Protein AF-A0A7S2Y3I1-F1 (afdb_monomer)

Structure (mmCIF, N/CA/C/O backbone):
data_AF-A0A7S2Y3I1-F1
#
_entry.id   AF-A0A7S2Y3I1-F1
#
loop_
_atom_site.group_PDB
_atom_site.id
_atom_site.type_symbol
_atom_site.label_atom_id
_atom_site.label_alt_id
_atom_site.label_comp_id
_atom_site.label_asym_id
_atom_site.label_entity_id
_atom_site.label_seq_id
_atom_site.pdbx_PDB_ins_code
_atom_site.Cartn_x
_atom_site.Cartn_y
_atom_site.Cartn_z
_atom_site.occupancy
_atom_site.B_iso_or_equiv
_atom_site.auth_seq_id
_atom_site.auth_comp_id
_atom_site.auth_asym_id
_atom_site.auth_atom_id
_atom_site.pdbx_PDB_model_num
ATOM 1 N N . PRO A 1 1 ? -18.873 -17.393 19.886 1.00 44.00 1 PRO A N 1
ATOM 2 C CA . P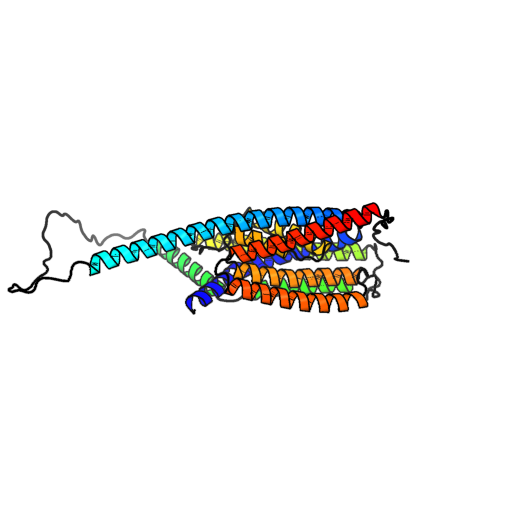RO A 1 1 ? -18.423 -17.508 18.470 1.00 44.00 1 PRO A CA 1
ATOM 3 C C . PRO A 1 1 ? -19.298 -16.733 17.464 1.00 44.00 1 PRO A C 1
ATOM 5 O O . PRO A 1 1 ? -18.758 -16.084 16.577 1.00 44.00 1 PRO A O 1
ATOM 8 N N . SER A 1 2 ? -20.629 -16.765 17.604 1.00 31.05 2 SER A N 1
ATOM 9 C CA . SER A 1 2 ? -21.591 -16.091 16.711 1.00 31.05 2 SER A CA 1
ATOM 10 C C . SER A 1 2 ? -21.610 -14.559 16.849 1.00 31.05 2 SER A C 1
ATOM 12 O O . SER A 1 2 ? -21.580 -13.866 15.838 1.00 31.05 2 SER A O 1
ATOM 14 N N . LEU A 1 3 ? -21.556 -14.024 18.074 1.00 31.70 3 LEU A N 1
ATOM 15 C CA . LEU A 1 3 ? -21.483 -12.573 18.340 1.00 31.70 3 LEU A CA 1
ATOM 16 C C . LEU A 1 3 ? -20.183 -11.920 17.830 1.00 31.70 3 LEU A C 1
ATOM 18 O O . LEU A 1 3 ? -20.207 -10.811 17.305 1.00 31.70 3 LEU A O 1
ATOM 22 N N . VAL A 1 4 ? -19.055 -12.635 17.910 1.00 40.34 4 VAL A N 1
ATOM 23 C CA . VAL A 1 4 ? -17.750 -12.155 17.413 1.00 40.34 4 VAL A CA 1
ATOM 24 C C . VAL A 1 4 ? -17.727 -12.105 15.883 1.00 40.34 4 VAL A C 1
ATOM 26 O O . VAL A 1 4 ? -17.230 -11.141 15.312 1.00 40.34 4 VAL A O 1
ATOM 29 N N . ASN A 1 5 ? -18.322 -13.096 15.210 1.00 36.97 5 ASN A N 1
ATOM 30 C CA . ASN A 1 5 ? -18.434 -13.104 13.748 1.00 36.97 5 ASN A CA 1
ATOM 31 C C . ASN A 1 5 ? -19.408 -12.036 13.224 1.00 36.97 5 ASN A C 1
ATOM 33 O O . ASN A 1 5 ? -19.163 -11.471 12.160 1.00 36.97 5 ASN A O 1
ATOM 37 N N . PHE A 1 6 ? -20.478 -11.729 13.968 1.00 38.25 6 PHE A N 1
ATOM 38 C CA . PHE A 1 6 ? -21.424 -10.671 13.606 1.00 38.25 6 PHE A CA 1
ATOM 39 C C . PHE A 1 6 ? -20.790 -9.275 13.726 1.00 38.25 6 PHE A C 1
ATOM 41 O O . PHE A 1 6 ? -20.856 -8.502 12.774 1.00 38.25 6 PHE A O 1
ATOM 48 N N . ASN A 1 7 ? -20.073 -9.002 14.826 1.00 46.69 7 ASN A N 1
ATOM 49 C CA . ASN A 1 7 ? -19.295 -7.766 14.991 1.00 46.69 7 ASN A CA 1
ATOM 50 C C . ASN A 1 7 ? -18.140 -7.656 13.982 1.00 46.69 7 ASN A C 1
ATOM 52 O O . ASN A 1 7 ? -17.832 -6.580 13.480 1.00 46.69 7 ASN A O 1
ATOM 56 N N . PHE A 1 8 ? -17.501 -8.772 13.627 1.00 47.31 8 PHE A N 1
ATOM 57 C CA . PHE A 1 8 ? -16.446 -8.774 12.615 1.00 47.31 8 PHE A CA 1
ATOM 58 C C . PHE A 1 8 ? -16.982 -8.412 11.224 1.00 47.31 8 PHE A C 1
ATOM 60 O O . PHE A 1 8 ? -16.382 -7.591 10.532 1.00 47.31 8 PHE A O 1
ATOM 67 N N . ALA A 1 9 ? -18.127 -8.979 10.828 1.00 45.41 9 ALA A N 1
ATOM 68 C CA . ALA A 1 9 ? -18.764 -8.683 9.550 1.00 45.41 9 ALA A CA 1
ATOM 69 C C . ALA A 1 9 ? -19.265 -7.232 9.469 1.00 45.41 9 ALA A C 1
ATOM 71 O O . ALA A 1 9 ? -19.090 -6.606 8.423 1.00 45.41 9 ALA A O 1
ATOM 72 N N . SER A 1 10 ? -19.819 -6.679 10.556 1.00 44.47 10 SER A N 1
ATOM 73 C CA . SER A 1 10 ? -20.274 -5.284 10.613 1.00 44.47 10 SER A CA 1
ATOM 74 C C . SER A 1 10 ? -19.110 -4.282 10.569 1.00 44.47 10 SER A C 1
ATOM 76 O O . SER A 1 10 ? -19.148 -3.355 9.761 1.00 44.47 10 SER A O 1
ATOM 78 N N . HIS A 1 11 ? -18.012 -4.510 11.304 1.00 51.38 11 HIS A N 1
ATOM 79 C CA . HIS A 1 11 ? -16.812 -3.653 11.235 1.00 51.38 11 HIS A CA 1
ATOM 80 C C . HIS A 1 11 ? -16.099 -3.713 9.876 1.00 51.38 11 HIS A C 1
ATOM 82 O O . HIS A 1 11 ? -15.576 -2.704 9.390 1.00 51.38 11 HIS A O 1
ATOM 88 N N . LEU A 1 12 ? -16.086 -4.886 9.231 1.00 51.00 12 LEU A N 1
ATOM 89 C CA . LEU A 1 12 ? -15.644 -5.020 7.841 1.00 51.00 12 LEU A CA 1
ATOM 90 C C . LEU A 1 12 ? -16.565 -4.282 6.871 1.00 51.00 12 LEU A C 1
ATOM 92 O O . LEU A 1 12 ? -16.100 -3.913 5.797 1.00 51.00 12 LEU A O 1
ATOM 96 N N . CYS A 1 13 ? -17.842 -4.090 7.212 1.00 46.69 13 CYS A N 1
ATOM 97 C CA . CYS A 1 13 ? -18.836 -3.456 6.355 1.00 46.69 13 CYS A CA 1
ATOM 98 C C . CYS A 1 13 ? -18.855 -1.927 6.440 1.00 46.69 13 CYS A C 1
ATOM 100 O O . CYS A 1 13 ? -18.821 -1.273 5.396 1.00 46.69 13 CYS A O 1
ATOM 102 N N . SER A 1 14 ? -18.769 -1.364 7.648 1.00 53.19 14 SER A N 1
ATOM 103 C CA . SER A 1 14 ? -18.694 0.089 7.887 1.00 53.19 14 SER A CA 1
ATOM 104 C C . SER A 1 14 ? -17.472 0.735 7.200 1.00 53.19 14 SER A C 1
ATOM 106 O O . SER A 1 14 ? -17.550 1.835 6.646 1.00 53.19 14 SER A O 1
ATOM 108 N N . ASN A 1 15 ? -16.347 0.009 7.103 1.00 62.62 15 ASN A N 1
ATOM 109 C CA . ASN A 1 15 ? -15.094 0.506 6.515 1.00 62.62 15 ASN A CA 1
ATOM 110 C C . ASN A 1 15 ? -14.896 0.224 5.006 1.00 62.62 15 ASN A C 1
ATOM 112 O O . ASN A 1 15 ? -13.845 0.565 4.455 1.00 62.62 15 ASN A O 1
ATOM 116 N N . LYS A 1 16 ? -15.872 -0.356 4.289 1.00 68.56 16 LYS A N 1
ATOM 117 C CA . LYS A 1 16 ? -15.696 -0.732 2.861 1.00 68.56 16 LYS A CA 1
ATOM 118 C C . LYS A 1 16 ? -15.435 0.468 1.949 1.00 68.56 16 LYS A C 1
ATOM 120 O O . LYS A 1 16 ? -14.612 0.404 1.036 1.00 68.56 16 LYS A O 1
ATOM 125 N N . THR A 1 17 ? -16.114 1.579 2.204 1.00 66.19 17 THR A N 1
ATOM 126 C CA . THR A 1 17 ? -15.973 2.809 1.413 1.00 66.19 17 THR A CA 1
ATOM 127 C C . THR A 1 17 ? -14.625 3.489 1.658 1.00 66.19 17 THR A C 1
ATOM 129 O O . THR A 1 17 ? -13.986 3.964 0.720 1.00 66.19 17 THR A O 1
ATOM 132 N N . SER A 1 18 ? -14.162 3.461 2.911 1.00 72.31 18 SER A N 1
ATOM 133 C CA . SER A 1 18 ? -12.832 3.910 3.332 1.00 72.31 18 SER A CA 1
ATOM 134 C C . SER A 1 18 ? -11.726 3.170 2.588 1.00 72.31 18 SER A C 1
ATOM 136 O O . SER A 1 18 ? -10.797 3.782 2.068 1.00 72.31 18 SER A O 1
ATOM 138 N N . PHE A 1 19 ? -11.860 1.846 2.482 1.00 74.31 19 PHE A N 1
ATOM 139 C CA . PHE A 1 19 ? -10.888 0.997 1.805 1.00 74.31 19 PHE A CA 1
ATOM 140 C C . PHE A 1 19 ? -10.713 1.372 0.327 1.00 74.31 19 PHE A C 1
ATOM 142 O O . PHE A 1 19 ? -9.585 1.483 -0.155 1.00 74.31 19 PHE A O 1
ATOM 149 N N . CYS A 1 20 ? -11.819 1.615 -0.386 1.00 72.94 20 CYS A N 1
ATOM 150 C CA . CYS A 1 20 ? -11.780 2.040 -1.785 1.00 72.94 20 CYS A CA 1
ATOM 151 C C . CYS A 1 20 ? -11.023 3.366 -1.945 1.00 72.94 20 CYS A C 1
ATOM 153 O O . CYS A 1 20 ? -10.181 3.510 -2.830 1.00 72.94 20 CYS A O 1
ATOM 155 N N . PHE A 1 21 ? -11.291 4.324 -1.058 1.00 79.19 21 PHE A N 1
ATOM 156 C CA . PHE A 1 21 ? -10.630 5.622 -1.063 1.00 79.19 21 PHE A CA 1
ATOM 157 C C . PHE A 1 21 ? -9.116 5.507 -0.842 1.00 79.19 21 PHE A C 1
ATOM 159 O O . PHE A 1 21 ? -8.326 6.021 -1.635 1.00 79.19 21 PHE A O 1
ATOM 166 N N . GLU A 1 22 ? -8.701 4.764 0.183 1.00 83.50 22 GLU A N 1
ATOM 167 C CA . GLU A 1 22 ? -7.289 4.528 0.496 1.00 83.50 22 GLU A CA 1
ATOM 168 C C . GLU A 1 22 ? -6.549 3.831 -0.651 1.00 83.50 22 GLU A C 1
ATOM 170 O O . GLU A 1 22 ? -5.409 4.184 -0.962 1.00 83.50 22 GLU A O 1
ATOM 175 N N . LEU A 1 23 ? -7.201 2.866 -1.303 1.00 85.12 23 LEU A N 1
ATOM 176 C CA . LEU A 1 23 ? -6.598 2.100 -2.385 1.00 85.12 23 LEU A CA 1
ATOM 177 C C . LEU A 1 23 ? -6.383 2.945 -3.648 1.00 85.12 23 LEU A C 1
ATOM 179 O O . LEU A 1 23 ? -5.322 2.850 -4.261 1.00 85.12 23 LEU A O 1
ATOM 183 N N . THR A 1 24 ? -7.324 3.825 -4.008 1.00 86.44 24 THR A N 1
ATOM 184 C CA . THR A 1 24 ? -7.129 4.746 -5.148 1.00 86.44 24 THR A CA 1
ATOM 185 C C . THR A 1 24 ? -5.925 5.669 -4.945 1.00 86.44 24 THR A C 1
ATOM 187 O O . THR A 1 24 ? -5.127 5.854 -5.864 1.00 86.44 24 THR A O 1
ATOM 190 N N . ALA A 1 25 ? -5.738 6.186 -3.727 1.00 88.00 25 ALA A N 1
ATOM 191 C CA . ALA A 1 25 ? -4.590 7.018 -3.384 1.00 88.00 25 ALA A CA 1
ATOM 192 C C . ALA A 1 25 ? -3.275 6.221 -3.396 1.00 88.00 25 ALA A C 1
ATOM 194 O O . ALA A 1 25 ? -2.262 6.708 -3.895 1.00 88.00 25 ALA A O 1
ATOM 195 N N . ALA A 1 26 ? -3.292 4.984 -2.895 1.00 89.00 26 ALA A N 1
ATOM 196 C CA . ALA A 1 26 ? -2.123 4.113 -2.901 1.00 89.00 26 ALA A CA 1
ATOM 197 C C . ALA A 1 26 ? -1.669 3.731 -4.316 1.00 89.00 26 ALA A C 1
ATOM 199 O O . ALA A 1 26 ? -0.474 3.779 -4.597 1.00 89.00 26 ALA A O 1
ATOM 200 N N . ILE A 1 27 ? -2.606 3.405 -5.213 1.00 88.81 27 ILE A N 1
ATOM 201 C CA . ILE A 1 27 ? -2.314 3.109 -6.624 1.00 88.81 27 ILE A CA 1
ATOM 202 C C . ILE A 1 27 ? -1.703 4.337 -7.310 1.00 88.81 27 ILE A C 1
ATOM 204 O O . ILE A 1 27 ? -0.700 4.203 -8.008 1.00 88.81 27 ILE A O 1
ATOM 208 N N . ALA A 1 28 ? -2.243 5.539 -7.060 1.00 89.31 28 ALA A N 1
ATOM 209 C CA . ALA A 1 28 ? -1.671 6.789 -7.570 1.00 89.31 28 ALA A CA 1
ATOM 210 C C . ALA A 1 28 ? -0.205 6.951 -7.146 1.00 89.31 28 ALA A C 1
ATOM 212 O O . ALA A 1 28 ? 0.671 7.183 -7.978 1.00 89.31 28 ALA A O 1
ATOM 213 N N . GLY A 1 29 ? 0.055 6.780 -5.846 1.00 89.56 29 GLY A N 1
ATOM 214 C CA . GLY A 1 29 ? 1.397 6.828 -5.286 1.00 89.56 29 GLY A CA 1
ATOM 215 C C . GLY A 1 29 ? 2.312 5.794 -5.930 1.00 89.56 29 GLY A C 1
ATOM 216 O O . GLY A 1 29 ? 3.393 6.146 -6.383 1.00 89.56 29 GLY A O 1
ATOM 217 N N . ALA A 1 30 ? 1.868 4.541 -6.035 1.00 89.38 30 ALA A N 1
ATOM 218 C CA . ALA A 1 30 ? 2.673 3.442 -6.561 1.00 89.38 30 ALA A CA 1
ATOM 219 C C . ALA A 1 30 ? 3.107 3.652 -8.013 1.00 89.38 30 ALA A C 1
ATOM 221 O O . ALA A 1 30 ? 4.251 3.365 -8.348 1.00 89.38 30 ALA A O 1
ATOM 222 N N . LEU A 1 31 ? 2.243 4.221 -8.853 1.00 87.00 31 LEU A N 1
ATOM 223 C CA . LEU A 1 31 ? 2.593 4.568 -10.232 1.00 87.00 31 LEU A CA 1
ATOM 224 C C . LEU A 1 31 ? 3.671 5.656 -10.289 1.00 87.00 31 LEU A C 1
ATOM 226 O O . LEU A 1 31 ? 4.645 5.534 -11.031 1.00 87.00 31 LEU A O 1
ATOM 230 N N . ILE A 1 32 ? 3.520 6.704 -9.472 1.00 88.69 32 ILE A N 1
ATOM 231 C CA . ILE A 1 32 ? 4.509 7.786 -9.367 1.00 88.69 32 ILE A CA 1
ATOM 232 C C . ILE A 1 32 ? 5.835 7.237 -8.823 1.00 88.69 32 ILE A C 1
ATOM 234 O O . ILE A 1 32 ? 6.899 7.578 -9.332 1.00 88.69 32 ILE A O 1
ATOM 238 N N . GLY A 1 33 ? 5.773 6.360 -7.822 1.00 88.56 33 GLY A N 1
ATOM 239 C CA . GLY A 1 33 ? 6.932 5.716 -7.218 1.00 88.56 33 GLY A CA 1
ATOM 240 C C . GLY A 1 33 ? 7.676 4.798 -8.184 1.00 88.56 33 GLY A C 1
ATOM 241 O O . GLY A 1 33 ? 8.894 4.890 -8.289 1.00 88.56 33 GLY A O 1
ATOM 242 N N . ALA A 1 34 ? 6.961 3.970 -8.946 1.00 85.62 34 ALA A N 1
ATOM 243 C CA . ALA A 1 34 ? 7.558 3.110 -9.966 1.00 85.62 34 ALA A CA 1
ATOM 244 C C . ALA A 1 34 ? 8.225 3.934 -11.079 1.00 85.62 34 ALA A C 1
ATOM 246 O O . ALA A 1 34 ? 9.317 3.603 -11.536 1.00 85.62 34 ALA A O 1
ATOM 247 N N . PHE A 1 35 ? 7.608 5.049 -11.485 1.00 83.81 35 PHE A N 1
ATOM 248 C CA . PHE A 1 35 ? 8.231 5.975 -12.429 1.00 83.81 35 PHE A CA 1
ATOM 249 C C . PHE A 1 35 ? 9.501 6.606 -11.848 1.00 83.81 35 PHE A C 1
ATOM 251 O O . PHE A 1 35 ? 10.520 6.673 -12.527 1.00 83.81 35 PHE A O 1
ATOM 258 N N . LEU A 1 36 ? 9.465 7.036 -10.585 1.00 86.38 36 LEU A N 1
ATOM 259 C CA . LEU A 1 36 ? 10.616 7.652 -9.934 1.00 86.38 36 LEU A CA 1
ATOM 260 C C . LEU A 1 36 ? 11.759 6.655 -9.692 1.00 86.38 36 LEU A C 1
ATOM 262 O O . LEU A 1 36 ? 12.916 7.042 -9.815 1.00 86.38 36 LEU A O 1
ATOM 266 N N . ASN A 1 37 ? 11.452 5.381 -9.422 1.00 87.00 37 ASN A N 1
ATOM 267 C CA . ASN A 1 37 ? 12.447 4.310 -9.330 1.00 87.00 37 ASN A CA 1
ATOM 268 C C . ASN A 1 37 ? 13.314 4.239 -10.598 1.00 87.00 37 ASN A C 1
ATOM 270 O O . ASN A 1 37 ? 14.528 4.149 -10.492 1.00 87.00 37 ASN A O 1
ATOM 274 N N . LYS A 1 38 ? 12.715 4.406 -11.783 1.00 79.38 38 LYS A N 1
ATOM 275 C CA . LYS A 1 38 ? 13.454 4.441 -13.053 1.00 79.38 38 LYS A CA 1
ATOM 276 C C . LYS A 1 38 ? 14.328 5.693 -13.234 1.00 79.38 38 LYS A C 1
ATOM 278 O O . LYS A 1 38 ? 15.320 5.652 -13.953 1.00 79.38 38 LYS A O 1
ATOM 283 N N . VAL A 1 39 ? 13.932 6.825 -12.651 1.00 83.25 39 VAL A N 1
ATOM 284 C CA . VAL A 1 39 ? 14.611 8.122 -12.843 1.00 83.25 39 VAL A CA 1
ATOM 285 C C . VAL A 1 39 ? 15.760 8.319 -11.857 1.00 83.25 39 VAL A C 1
ATOM 287 O O . VAL A 1 39 ? 16.719 9.023 -12.166 1.00 83.25 39 VAL A O 1
ATOM 290 N N . LEU A 1 40 ? 15.653 7.757 -10.654 1.00 83.44 40 LEU A N 1
ATOM 291 C CA . LEU A 1 40 ? 16.640 7.972 -9.604 1.00 83.44 40 LEU A CA 1
ATOM 292 C C . LEU A 1 40 ? 17.843 7.028 -9.743 1.00 83.44 40 LEU A C 1
ATOM 294 O O . LEU A 1 40 ? 17.676 5.874 -10.127 1.00 83.44 40 LEU A O 1
ATOM 298 N N . PRO A 1 41 ? 19.052 7.488 -9.374 1.00 84.19 41 PRO A N 1
ATOM 299 C CA . PRO A 1 41 ? 20.217 6.619 -9.291 1.00 84.19 41 PRO A CA 1
ATOM 300 C C . PRO A 1 41 ? 20.050 5.586 -8.169 1.00 84.19 41 PRO A C 1
ATOM 302 O O . PRO A 1 41 ? 19.485 5.885 -7.112 1.00 84.19 41 PRO A O 1
ATOM 305 N N . GLU A 1 42 ? 20.601 4.390 -8.372 1.00 80.25 42 GLU A N 1
ATOM 306 C CA . GLU A 1 42 ? 20.452 3.252 -7.454 1.00 80.25 42 GLU A CA 1
ATOM 307 C C . GLU A 1 42 ? 20.923 3.563 -6.030 1.00 80.25 42 GLU A C 1
ATOM 309 O O . GLU A 1 42 ? 20.232 3.234 -5.068 1.00 80.25 42 GLU A O 1
ATOM 314 N N . LEU A 1 43 ? 22.035 4.293 -5.882 1.00 81.88 43 LEU A N 1
ATOM 315 C CA . LEU A 1 43 ? 22.548 4.724 -4.577 1.00 81.88 43 LEU A CA 1
ATOM 316 C C . LEU A 1 43 ? 21.529 5.574 -3.799 1.00 81.88 43 LEU A C 1
ATOM 318 O O . LEU A 1 43 ? 21.411 5.472 -2.580 1.00 81.88 43 LEU A O 1
ATOM 322 N N . LEU A 1 44 ? 20.769 6.426 -4.491 1.00 85.88 44 LEU A N 1
ATOM 323 C CA . LEU A 1 44 ? 19.746 7.230 -3.831 1.00 85.88 44 LEU A CA 1
ATOM 324 C C . LEU A 1 44 ? 18.566 6.358 -3.391 1.00 85.88 44 LEU A C 1
ATOM 326 O O . LEU A 1 44 ? 18.005 6.590 -2.320 1.00 85.88 44 LEU A O 1
ATOM 330 N N . LEU A 1 45 ? 18.201 5.349 -4.188 1.00 85.75 45 LEU A N 1
ATOM 331 C CA . LEU A 1 45 ? 17.144 4.402 -3.841 1.00 85.75 45 LEU A CA 1
ATOM 332 C C . LEU A 1 45 ? 17.516 3.571 -2.610 1.00 85.75 45 LEU A C 1
ATOM 334 O O . LEU A 1 45 ? 16.691 3.441 -1.705 1.00 85.75 45 LEU A O 1
ATOM 338 N N . THR A 1 46 ? 18.747 3.060 -2.534 1.00 84.44 46 THR A N 1
ATOM 339 C CA . THR A 1 46 ? 19.215 2.268 -1.386 1.00 84.44 46 THR A CA 1
ATOM 340 C C . THR A 1 46 ? 19.273 3.107 -0.110 1.00 84.44 46 THR A C 1
ATOM 342 O O . THR A 1 46 ? 18.732 2.692 0.916 1.00 84.44 46 THR A O 1
ATOM 345 N N . VAL A 1 47 ? 19.814 4.329 -0.169 1.00 87.19 47 VAL A N 1
ATOM 346 C CA . VAL A 1 47 ? 19.836 5.255 0.978 1.00 87.19 47 VAL A CA 1
ATOM 347 C C . VAL A 1 47 ? 18.417 5.611 1.433 1.00 87.19 47 VAL A C 1
ATOM 349 O O . VAL A 1 47 ? 18.117 5.570 2.630 1.00 87.19 47 VAL A O 1
ATOM 352 N N . LEU A 1 48 ? 17.511 5.915 0.498 1.00 89.00 48 LEU A N 1
ATOM 353 C CA . LEU A 1 48 ? 16.119 6.239 0.815 1.00 89.00 48 LEU A CA 1
ATOM 354 C C . LEU A 1 48 ? 15.383 5.044 1.442 1.00 89.00 48 LEU A C 1
ATOM 356 O O . LEU A 1 48 ? 14.620 5.230 2.394 1.00 89.00 48 LEU A O 1
ATOM 360 N N . LEU A 1 49 ? 15.640 3.825 0.958 1.00 87.44 49 LEU A N 1
ATOM 361 C CA . LEU A 1 49 ? 15.096 2.592 1.525 1.00 87.44 49 LEU A CA 1
ATOM 362 C C . LEU A 1 49 ? 15.585 2.382 2.961 1.00 87.44 49 LEU A C 1
ATOM 364 O O . LEU A 1 49 ? 14.774 2.107 3.844 1.00 87.44 49 LEU A O 1
ATOM 368 N N . VAL A 1 50 ? 16.884 2.559 3.224 1.00 88.62 50 VAL A N 1
ATOM 369 C CA . VAL A 1 50 ? 17.459 2.425 4.574 1.00 88.62 50 VAL A CA 1
ATOM 370 C C . VAL A 1 50 ? 16.845 3.441 5.539 1.00 88.62 50 VAL A C 1
ATOM 372 O O . VAL A 1 50 ? 16.447 3.069 6.648 1.00 88.62 50 VAL A O 1
ATOM 375 N N . ILE A 1 51 ? 16.697 4.705 5.123 1.00 89.50 51 ILE A N 1
ATOM 376 C CA . ILE A 1 51 ? 16.042 5.748 5.930 1.00 89.50 51 ILE A CA 1
ATOM 377 C C . ILE A 1 51 ? 14.593 5.355 6.234 1.00 89.50 51 ILE A C 1
ATOM 379 O O . ILE A 1 51 ? 14.154 5.430 7.386 1.00 89.50 51 ILE A O 1
ATOM 383 N N . LEU A 1 52 ? 13.854 4.898 5.221 1.00 88.00 52 LEU A N 1
ATOM 384 C CA . LEU A 1 52 ? 12.462 4.498 5.374 1.00 88.00 52 LEU A CA 1
ATOM 385 C C . LEU A 1 52 ? 12.305 3.292 6.302 1.00 88.00 52 LEU A C 1
ATOM 387 O O . LEU A 1 52 ? 11.457 3.326 7.195 1.00 88.00 52 LEU A O 1
ATOM 391 N N . LEU A 1 53 ? 13.110 2.242 6.129 1.00 86.69 53 LEU A N 1
ATOM 392 C CA . LEU A 1 53 ? 13.066 1.048 6.973 1.00 86.69 53 LEU A CA 1
ATOM 393 C C . LEU A 1 53 ? 13.465 1.373 8.415 1.00 86.69 53 LEU A C 1
ATOM 395 O O . LEU A 1 53 ? 12.808 0.907 9.344 1.00 86.69 53 LEU A O 1
ATOM 399 N N . SER A 1 54 ? 14.461 2.238 8.615 1.00 88.81 54 SER A N 1
ATOM 400 C CA . SER A 1 54 ? 14.879 2.697 9.946 1.00 88.81 54 SER A CA 1
ATOM 401 C C . SER A 1 54 ? 13.771 3.487 10.645 1.00 88.81 54 SER A C 1
ATOM 403 O O . SER A 1 54 ? 13.401 3.180 11.782 1.00 88.81 54 SER A O 1
ATOM 405 N N . PHE A 1 55 ? 13.171 4.460 9.952 1.00 88.00 55 PHE A N 1
ATOM 406 C CA . PHE A 1 55 ? 12.049 5.241 10.477 1.00 88.00 55 PHE A CA 1
ATOM 407 C C . PHE A 1 55 ? 10.827 4.362 10.775 1.00 88.00 55 PHE A C 1
ATOM 409 O O . PHE A 1 55 ? 10.187 4.489 11.824 1.00 88.00 55 PHE A O 1
ATOM 416 N N . THR A 1 56 ? 10.515 3.439 9.867 1.00 83.62 56 THR A N 1
ATOM 417 C CA . THR A 1 56 ? 9.377 2.526 9.995 1.00 83.62 56 THR A CA 1
ATOM 418 C C . THR A 1 56 ? 9.583 1.544 11.140 1.00 83.62 56 THR A C 1
ATOM 420 O O . THR A 1 56 ? 8.659 1.341 11.929 1.00 83.62 56 THR A O 1
ATOM 423 N N . SER A 1 57 ? 10.789 0.992 11.286 1.00 85.38 57 SER A N 1
ATOM 424 C CA . SER A 1 57 ? 11.168 0.133 12.407 1.00 85.38 57 SER A CA 1
ATOM 425 C C . SER A 1 57 ? 11.009 0.871 13.734 1.00 85.38 57 SER A C 1
ATOM 427 O O . SER A 1 57 ? 10.286 0.408 14.617 1.00 85.38 57 SER A O 1
ATOM 429 N N . TRP A 1 58 ? 11.567 2.082 13.842 1.00 86.25 58 TRP A N 1
ATOM 430 C CA . TRP A 1 58 ? 11.457 2.903 15.047 1.00 86.25 58 TRP A CA 1
ATOM 431 C C . TRP A 1 58 ? 10.000 3.195 15.422 1.00 86.25 58 TRP A C 1
ATOM 433 O O . TRP A 1 58 ? 9.589 3.015 16.573 1.00 86.25 58 TRP A O 1
ATOM 443 N N . ASN A 1 59 ? 9.186 3.622 14.452 1.00 84.69 59 ASN A N 1
ATOM 444 C CA . ASN A 1 59 ? 7.776 3.924 14.688 1.00 84.69 59 ASN A CA 1
ATOM 445 C C . ASN A 1 59 ? 6.979 2.665 15.066 1.00 84.69 59 ASN A C 1
ATOM 447 O O . ASN A 1 59 ? 6.165 2.703 15.992 1.00 84.69 59 ASN A O 1
ATOM 451 N N . THR A 1 60 ? 7.236 1.542 14.393 1.00 81.69 60 THR A N 1
ATOM 452 C CA . THR A 1 60 ? 6.571 0.258 14.652 1.00 81.69 60 THR A CA 1
ATOM 453 C C . THR A 1 60 ? 6.920 -0.265 16.037 1.00 81.69 60 THR A C 1
ATOM 455 O O . THR A 1 60 ? 6.016 -0.576 16.810 1.00 81.69 60 THR A O 1
ATOM 458 N N . LEU A 1 61 ? 8.200 -0.265 16.413 1.00 84.44 61 LEU A N 1
ATOM 459 C CA . LEU A 1 61 ? 8.653 -0.738 17.718 1.00 84.44 61 LEU A CA 1
ATOM 460 C C . LEU A 1 61 ? 8.127 0.155 18.851 1.00 84.44 61 LEU A C 1
ATOM 462 O O . LEU A 1 61 ? 7.598 -0.340 19.847 1.00 84.44 61 LEU A O 1
ATOM 466 N N . LYS A 1 62 ? 8.144 1.485 18.669 1.00 85.56 62 LYS A N 1
ATOM 467 C CA . LYS A 1 62 ? 7.555 2.438 19.627 1.00 85.56 62 LYS A CA 1
ATOM 468 C C . LYS A 1 62 ? 6.051 2.217 19.818 1.00 85.56 62 LYS A C 1
ATOM 470 O O . LYS A 1 62 ? 5.527 2.447 20.912 1.00 85.56 62 LYS A O 1
ATOM 475 N N . LYS A 1 63 ? 5.332 1.824 18.764 1.00 77.69 63 LYS A N 1
ATOM 476 C CA . LYS A 1 63 ? 3.905 1.477 18.840 1.00 77.69 63 LYS A CA 1
ATOM 477 C C . LYS A 1 63 ? 3.688 0.115 19.493 1.00 77.69 63 LYS A C 1
ATOM 479 O O . LYS A 1 63 ? 2.831 0.026 20.365 1.00 77.69 63 LYS A O 1
ATOM 484 N N . ALA A 1 64 ? 4.487 -0.893 19.148 1.00 80.44 64 ALA A N 1
ATOM 485 C CA . ALA A 1 64 ? 4.433 -2.222 19.752 1.00 80.44 64 ALA A CA 1
ATOM 486 C C . ALA A 1 64 ? 4.624 -2.150 21.276 1.00 80.44 64 ALA A C 1
ATOM 488 O O . ALA A 1 64 ? 3.827 -2.707 22.022 1.00 80.44 64 ALA A O 1
ATOM 489 N N . ILE A 1 65 ? 5.594 -1.358 21.749 1.00 85.75 65 ILE A N 1
ATOM 490 C CA . ILE A 1 65 ? 5.815 -1.125 23.186 1.00 85.75 65 ILE A CA 1
ATOM 491 C C . ILE A 1 65 ? 4.600 -0.450 23.838 1.00 85.75 65 ILE A C 1
ATOM 493 O O . ILE A 1 65 ? 4.204 -0.819 24.941 1.00 85.75 65 ILE A O 1
ATOM 497 N N . ARG A 1 66 ? 3.987 0.541 23.175 1.00 84.00 66 ARG A N 1
ATOM 498 C CA . ARG A 1 66 ? 2.777 1.205 23.692 1.00 84.00 66 ARG A CA 1
ATOM 499 C C . ARG A 1 66 ? 1.590 0.249 23.782 1.00 84.00 66 ARG A C 1
ATOM 501 O O . ARG A 1 66 ? 0.884 0.275 24.783 1.00 84.00 66 ARG A O 1
ATOM 508 N N . MET A 1 67 ? 1.395 -0.586 22.767 1.00 77.62 67 MET A N 1
ATOM 509 C CA . MET A 1 67 ? 0.347 -1.606 22.744 1.00 77.62 67 MET A CA 1
ATOM 510 C C . MET A 1 67 ? 0.564 -2.642 23.847 1.00 77.62 67 MET A C 1
ATOM 512 O O . MET A 1 67 ? -0.357 -2.926 24.598 1.00 77.62 67 MET A O 1
ATOM 516 N N . TYR A 1 68 ? 1.801 -3.108 24.025 1.00 82.81 68 TYR A N 1
ATOM 517 C CA . TYR A 1 68 ? 2.165 -4.027 25.101 1.00 82.81 68 TYR A CA 1
ATOM 518 C C . TYR A 1 68 ? 1.864 -3.457 26.491 1.00 82.81 68 TYR A C 1
ATOM 520 O O . TYR A 1 68 ? 1.338 -4.167 27.347 1.00 82.81 68 TYR A O 1
ATOM 528 N N . LYS A 1 69 ? 2.169 -2.172 26.725 1.00 86.19 69 LYS A N 1
ATOM 529 C CA . LYS A 1 69 ? 1.859 -1.505 27.999 1.00 86.19 69 LYS A CA 1
ATOM 530 C C . LYS A 1 69 ? 0.354 -1.466 28.266 1.00 86.19 69 LYS A C 1
ATOM 532 O O . LYS A 1 69 ? -0.054 -1.884 29.342 1.00 86.19 69 LYS A O 1
ATOM 537 N N . LYS A 1 70 ? -0.443 -1.051 27.274 1.00 83.00 70 LYS A N 1
ATOM 538 C CA . LYS A 1 70 ? -1.911 -1.021 27.374 1.00 83.00 70 LYS A CA 1
ATOM 539 C C . LYS A 1 70 ? -2.499 -2.406 27.650 1.00 83.00 70 LYS A C 1
ATOM 541 O O . LYS A 1 70 ? -3.196 -2.581 28.639 1.00 83.00 70 LYS A O 1
ATOM 546 N N . GLU A 1 71 ? -2.127 -3.407 26.852 1.00 81.81 71 GLU A N 1
ATOM 547 C CA . GLU A 1 71 ? -2.594 -4.788 27.041 1.00 81.81 71 GLU A CA 1
ATOM 548 C C . GLU A 1 71 ? -2.170 -5.360 28.407 1.00 81.81 71 GLU A C 1
ATOM 550 O O . GLU A 1 71 ? -2.891 -6.147 29.014 1.00 81.81 71 GLU A O 1
ATOM 555 N N . SER A 1 72 ? -1.005 -4.958 28.929 1.00 84.00 72 SER A N 1
ATOM 556 C CA . SER A 1 72 ? -0.532 -5.385 30.254 1.00 84.00 72 SER A CA 1
ATOM 557 C C . SER A 1 72 ? -1.255 -4.689 31.412 1.00 84.00 72 SER A C 1
ATOM 559 O O . SER A 1 72 ? -1.288 -5.224 32.520 1.00 84.00 72 SER A O 1
ATOM 561 N N . GLU A 1 73 ? -1.785 -3.486 31.199 1.00 86.19 73 GLU A N 1
ATOM 562 C CA . GLU A 1 73 ? -2.629 -2.778 32.167 1.00 86.19 73 GLU A CA 1
ATOM 563 C C . GLU A 1 73 ? -4.042 -3.366 32.186 1.00 86.19 73 GLU A C 1
ATOM 565 O O . GLU A 1 73 ? -4.546 -3.674 33.262 1.00 86.19 73 GLU A O 1
ATOM 570 N N . GLU A 1 74 ? -4.637 -3.611 31.017 1.00 83.19 74 GLU A N 1
ATOM 571 C CA . GLU A 1 74 ? -5.943 -4.271 30.889 1.00 83.19 74 GLU A CA 1
ATOM 572 C C . GLU A 1 74 ? -5.931 -5.670 31.501 1.00 83.19 74 GLU A C 1
ATOM 574 O O . GLU A 1 74 ? -6.803 -5.997 32.303 1.00 83.19 74 GLU A O 1
ATOM 579 N N . PHE A 1 75 ? -4.893 -6.463 31.217 1.00 82.75 75 PHE A N 1
ATOM 580 C CA . PHE A 1 75 ? -4.742 -7.781 31.824 1.00 82.75 75 PHE A CA 1
ATOM 581 C C . PHE A 1 75 ? -4.639 -7.698 33.353 1.00 82.75 75 PHE A C 1
ATOM 583 O O . PHE A 1 75 ? -5.275 -8.480 34.050 1.00 82.75 75 PHE A O 1
ATOM 590 N N . ARG A 1 76 ? -3.891 -6.721 33.895 1.00 84.12 76 ARG A N 1
ATOM 591 C CA . ARG A 1 76 ? -3.798 -6.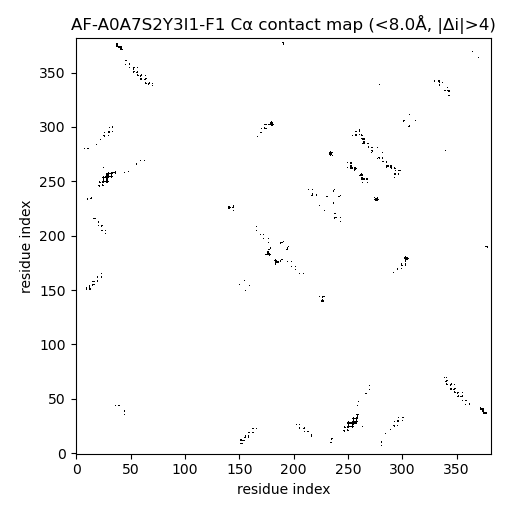514 35.351 1.00 84.12 76 ARG A CA 1
ATOM 592 C C . ARG A 1 76 ? -5.131 -6.101 35.975 1.00 84.12 76 ARG A C 1
ATOM 594 O O . ARG A 1 76 ? -5.432 -6.584 37.061 1.00 84.12 76 ARG A O 1
ATOM 601 N N . ARG A 1 77 ? -5.922 -5.248 35.312 1.00 85.12 77 ARG A N 1
ATOM 602 C CA . ARG A 1 77 ? -7.265 -4.860 35.786 1.00 85.12 77 ARG A CA 1
ATOM 603 C C . ARG A 1 77 ? -8.219 -6.050 35.793 1.00 85.12 77 ARG A C 1
ATOM 605 O O . ARG A 1 77 ? -8.852 -6.280 36.810 1.00 85.12 77 ARG A O 1
ATOM 612 N N . GLN A 1 78 ? -8.238 -6.846 34.724 1.00 81.81 78 GLN A N 1
ATOM 613 C CA . GLN A 1 78 ? -9.062 -8.058 34.650 1.00 81.81 78 GLN A CA 1
ATOM 614 C C . GLN A 1 78 ? -8.677 -9.087 35.717 1.00 81.81 78 GLN A C 1
ATOM 616 O O . GLN A 1 78 ? -9.553 -9.661 36.354 1.00 81.81 78 GLN A O 1
ATOM 621 N N . THR A 1 79 ? -7.376 -9.309 35.948 1.00 81.69 79 THR A N 1
ATOM 622 C CA . THR A 1 79 ? -6.929 -10.193 37.033 1.00 81.69 79 THR A CA 1
ATOM 623 C C . THR A 1 79 ? -7.358 -9.645 38.395 1.00 81.69 79 THR A C 1
ATOM 625 O O . THR A 1 79 ? -7.918 -10.395 39.185 1.00 81.69 79 THR A O 1
ATOM 628 N N . ALA A 1 80 ? -7.180 -8.346 38.655 1.00 82.94 80 ALA A N 1
ATOM 629 C CA . ALA A 1 80 ? -7.598 -7.729 39.914 1.00 82.94 80 ALA A CA 1
ATOM 630 C C . ALA A 1 80 ? -9.119 -7.807 40.143 1.00 82.94 80 ALA A C 1
ATOM 632 O O . ALA A 1 80 ? -9.536 -8.162 41.237 1.00 82.94 80 ALA A O 1
ATOM 633 N N . GLU A 1 81 ? -9.944 -7.546 39.125 1.00 80.75 81 GLU A N 1
ATOM 634 C CA . GLU A 1 81 ? -11.405 -7.706 39.205 1.00 80.75 81 GLU A CA 1
ATOM 635 C C . GLU A 1 81 ? -11.809 -9.167 39.420 1.00 80.75 81 GLU A C 1
ATOM 637 O O . GLU A 1 81 ? -12.705 -9.435 40.214 1.00 80.75 81 GLU A O 1
ATOM 642 N N . SER A 1 82 ? -11.139 -10.123 38.765 1.00 78.00 82 SER A N 1
ATOM 643 C CA . SER A 1 82 ? -11.425 -11.549 38.963 1.00 78.00 82 SER A CA 1
ATOM 644 C C . SER A 1 82 ? -11.075 -12.031 40.371 1.00 78.00 82 SER A C 1
ATOM 646 O O . SER A 1 82 ? -11.811 -12.834 40.933 1.00 78.00 82 SER A O 1
ATOM 648 N N . GLU A 1 83 ? -9.990 -11.520 40.956 1.00 81.00 83 GLU A N 1
ATOM 649 C CA . GLU A 1 83 ? -9.593 -11.840 42.329 1.00 81.00 83 GLU A CA 1
ATOM 650 C C . GLU A 1 83 ? -10.530 -11.159 43.336 1.00 81.00 83 GLU A C 1
ATOM 652 O O . GLU A 1 83 ? -10.971 -11.812 44.272 1.00 81.00 83 GLU A O 1
ATOM 657 N N . LEU A 1 84 ? -10.936 -9.905 43.095 1.00 80.94 84 LEU A N 1
ATOM 658 C CA . LEU A 1 84 ? -11.933 -9.211 43.919 1.00 80.94 84 LEU A CA 1
ATOM 659 C C . LEU A 1 84 ? -13.304 -9.910 43.871 1.00 80.94 84 LEU A C 1
ATOM 661 O O . LEU A 1 84 ? -13.975 -10.020 44.888 1.00 80.94 84 LEU A O 1
ATOM 665 N N . THR A 1 85 ? -13.706 -10.407 42.696 1.00 79.62 85 THR A N 1
ATOM 666 C CA . THR A 1 85 ? -14.965 -11.150 42.508 1.00 79.62 85 THR A CA 1
ATOM 667 C C . THR A 1 85 ? -14.919 -12.519 43.185 1.00 79.62 85 THR A C 1
ATOM 669 O O . THR A 1 85 ? -15.939 -12.968 43.690 1.00 79.62 85 THR A O 1
ATOM 672 N N . LYS A 1 86 ? -13.757 -13.190 43.206 1.00 81.38 86 LYS A N 1
ATOM 673 C CA . LYS A 1 86 ? -13.579 -14.432 43.975 1.00 81.38 86 LYS A CA 1
ATOM 674 C C . LYS A 1 86 ? -13.635 -14.170 45.474 1.00 81.38 86 LYS A C 1
ATOM 676 O O . LYS A 1 86 ? -14.408 -14.830 46.141 1.00 81.38 86 LYS A O 1
ATOM 681 N N . MET A 1 87 ? -12.904 -13.171 45.973 1.00 76.56 87 MET A N 1
ATOM 682 C CA . MET A 1 87 ? -12.930 -12.805 47.396 1.00 76.56 87 MET A CA 1
ATOM 683 C C . MET A 1 87 ? -14.345 -12.433 47.854 1.00 76.56 87 MET A C 1
ATOM 685 O O . MET A 1 87 ? -14.801 -12.936 48.866 1.00 76.56 87 MET A O 1
ATOM 689 N N . ALA A 1 88 ? -15.085 -11.654 47.058 1.00 74.25 88 ALA A N 1
ATOM 690 C CA . ALA A 1 88 ? -16.480 -11.320 47.353 1.00 74.25 88 ALA A CA 1
ATOM 691 C C . ALA A 1 88 ? -17.442 -12.522 47.298 1.00 74.25 88 ALA A C 1
ATOM 693 O O . ALA A 1 88 ? -18.549 -12.427 47.813 1.00 74.25 88 ALA A O 1
ATOM 694 N N . ARG A 1 89 ? -17.058 -13.621 46.638 1.00 71.81 89 ARG A N 1
ATOM 695 C CA . ARG A 1 89 ? -17.839 -14.862 46.587 1.00 71.81 89 ARG A CA 1
ATOM 696 C C . ARG A 1 89 ? -17.465 -15.812 47.726 1.00 71.81 89 ARG A C 1
ATOM 698 O O . ARG A 1 89 ? -18.339 -16.480 48.257 1.00 71.81 89 ARG A O 1
ATOM 705 N N . ASP A 1 90 ? -16.192 -15.833 48.108 1.00 69.38 90 ASP A N 1
ATOM 706 C CA . ASP A 1 90 ? -15.688 -16.599 49.249 1.00 69.38 90 ASP A CA 1
ATOM 707 C C . ASP A 1 90 ? -16.145 -15.973 50.587 1.00 69.38 90 ASP A C 1
ATOM 709 O O . ASP A 1 90 ? -16.386 -16.704 51.541 1.00 69.38 90 ASP A O 1
ATOM 713 N N . ASP A 1 91 ? -16.339 -14.646 50.648 1.00 61.94 91 ASP A N 1
ATOM 714 C CA . ASP A 1 91 ? -16.937 -13.948 51.802 1.00 61.94 91 ASP A CA 1
ATOM 715 C C . ASP A 1 91 ? -18.457 -14.222 51.953 1.00 61.94 91 ASP A C 1
ATOM 717 O O . ASP A 1 91 ? -18.991 -14.056 53.044 1.00 61.94 91 ASP A O 1
ATOM 721 N N . ASP A 1 92 ? -19.155 -14.644 50.886 1.00 56.69 92 ASP A N 1
ATOM 722 C CA . ASP A 1 92 ? -20.596 -14.992 50.898 1.00 56.69 92 ASP A CA 1
ATOM 723 C C . ASP A 1 92 ? -20.828 -16.489 51.203 1.00 56.69 92 ASP A C 1
ATOM 725 O O . ASP A 1 92 ? -21.843 -16.856 51.782 1.00 56.69 92 ASP A O 1
ATOM 729 N N . GLU A 1 93 ? -19.865 -17.362 50.871 1.00 53.34 93 GLU A N 1
ATOM 730 C CA . GLU A 1 93 ? -19.863 -18.795 51.235 1.00 53.34 93 GLU A CA 1
ATOM 731 C C . GLU A 1 93 ? -19.197 -19.062 52.612 1.00 53.34 93 GLU A C 1
ATOM 733 O O . GLU A 1 93 ? -19.147 -20.204 53.064 1.00 53.34 93 GLU A O 1
ATOM 738 N N . GLY A 1 94 ? -18.674 -18.027 53.286 1.00 43.41 94 GLY A N 1
ATOM 739 C CA . GLY A 1 94 ? -17.895 -18.132 54.528 1.00 43.41 94 GLY A CA 1
ATOM 740 C C . GLY A 1 94 ? -18.674 -18.032 55.846 1.00 43.41 94 GLY A C 1
ATOM 741 O O . GLY A 1 94 ? -18.036 -18.070 56.896 1.00 43.41 94 GLY A O 1
ATOM 742 N N . ASP A 1 95 ? -20.005 -17.905 55.807 1.00 42.19 95 ASP A N 1
ATOM 743 C CA . ASP A 1 95 ? -20.852 -17.683 56.999 1.00 42.19 95 ASP A CA 1
ATOM 744 C C . ASP A 1 95 ? -21.947 -18.754 57.208 1.00 42.19 95 ASP A C 1
ATOM 746 O O . ASP A 1 95 ? -22.876 -18.561 57.991 1.00 42.19 95 ASP A O 1
ATOM 750 N N . GLU A 1 96 ? -21.842 -19.914 56.554 1.00 39.75 96 GLU A N 1
ATOM 751 C CA . GLU A 1 96 ? -22.719 -21.062 56.820 1.00 39.75 96 GLU A CA 1
ATOM 752 C C . GLU A 1 96 ? -21.893 -22.316 57.108 1.00 39.75 96 GLU A C 1
ATOM 754 O O . GLU A 1 96 ? -21.746 -23.159 56.236 1.00 39.75 96 GLU A O 1
ATOM 759 N N . ASP A 1 97 ? -21.347 -22.440 58.320 1.00 35.12 97 ASP A N 1
ATOM 760 C CA . ASP A 1 97 ? -21.169 -23.739 58.980 1.00 35.12 97 ASP A CA 1
ATOM 761 C C . ASP A 1 97 ? -20.911 -23.538 60.489 1.00 35.12 97 ASP A C 1
ATOM 763 O O . ASP A 1 97 ? -20.013 -22.801 60.887 1.00 35.12 97 ASP A O 1
ATOM 767 N N . GLU A 1 98 ? -21.698 -24.260 61.298 1.00 34.16 98 GLU A N 1
ATOM 768 C CA . GLU A 1 98 ? -21.728 -24.346 62.777 1.00 34.16 98 GLU A CA 1
ATOM 769 C C . GLU A 1 98 ? -22.688 -23.389 63.520 1.00 34.16 98 GLU A C 1
ATOM 771 O O . GLU A 1 98 ? -22.292 -22.395 64.115 1.00 34.16 98 GLU A O 1
ATOM 776 N N . ASP A 1 99 ? -23.983 -23.738 63.540 1.00 28.69 99 ASP A N 1
ATOM 777 C CA . ASP A 1 99 ? -24.610 -24.297 64.756 1.00 28.69 99 ASP A CA 1
ATOM 778 C C . ASP A 1 99 ? -26.058 -24.766 64.472 1.00 28.69 99 ASP A C 1
ATOM 780 O O . ASP A 1 99 ? -26.975 -23.977 64.237 1.00 28.69 99 ASP A O 1
ATOM 784 N N . GLU A 1 100 ? -26.285 -26.085 64.526 1.00 33.25 100 GLU A N 1
ATOM 785 C CA . GLU A 1 100 ? -27.621 -26.650 64.750 1.00 33.25 100 GLU A CA 1
ATOM 786 C C . GLU A 1 100 ? -28.051 -26.308 66.188 1.00 33.25 100 GLU A C 1
ATOM 788 O O . GLU A 1 100 ? -27.430 -26.808 67.123 1.00 33.25 100 GLU A O 1
ATOM 793 N N . ASN A 1 101 ? -29.105 -25.501 66.385 1.00 27.33 101 ASN A N 1
ATOM 794 C CA . ASN A 1 101 ? -30.334 -25.951 67.063 1.00 27.33 101 ASN A CA 1
ATOM 795 C C . ASN A 1 101 ? -31.444 -24.868 67.112 1.00 27.33 101 ASN A C 1
ATOM 797 O O . ASN A 1 101 ? -31.244 -23.779 67.639 1.00 27.33 101 ASN A O 1
ATOM 801 N N . ASP A 1 102 ? -32.628 -25.279 66.652 1.00 28.41 102 ASP A N 1
ATOM 802 C CA . ASP A 1 102 ? -33.996 -24.938 67.080 1.00 28.41 102 ASP A CA 1
ATOM 803 C C . ASP A 1 102 ? -34.601 -23.507 67.047 1.00 28.41 102 ASP A C 1
ATOM 805 O O . ASP A 1 102 ? -34.161 -22.561 67.691 1.00 28.41 102 ASP A O 1
ATOM 809 N N . GLU A 1 103 ? -35.783 -23.505 66.404 1.00 28.27 103 GLU A N 1
ATOM 810 C CA . GLU A 1 103 ? -36.995 -22.672 66.553 1.00 28.27 103 GLU 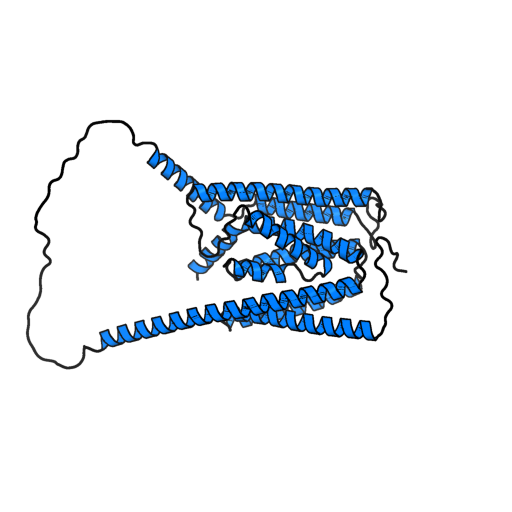A CA 1
ATOM 811 C C . GLU A 1 103 ? -37.008 -21.235 65.995 1.00 28.27 103 GLU A C 1
ATOM 813 O O . GLU A 1 103 ? -36.454 -20.290 66.541 1.00 28.27 103 GLU A O 1
ATOM 818 N N . GLU A 1 104 ? -37.614 -21.083 64.806 1.00 30.72 104 GLU A N 1
ATOM 819 C CA . GLU A 1 104 ? -38.935 -20.447 64.565 1.00 30.72 104 GLU A CA 1
ATOM 820 C C . GLU A 1 104 ? -38.937 -18.909 64.742 1.00 30.72 104 GLU A C 1
ATOM 822 O O . GLU A 1 104 ? -38.676 -18.370 65.804 1.00 30.72 104 GLU A O 1
ATOM 827 N N . ALA A 1 105 ? -39.284 -18.097 63.738 1.00 29.72 105 ALA A N 1
ATOM 828 C CA . ALA A 1 105 ? -40.555 -18.177 63.035 1.00 29.72 105 ALA A CA 1
ATOM 829 C C . ALA A 1 105 ? -40.548 -17.508 61.641 1.00 29.72 105 ALA A C 1
ATOM 831 O O . ALA A 1 105 ? -40.137 -16.367 61.448 1.00 29.72 105 ALA A O 1
ATOM 832 N N . LYS A 1 106 ? -41.101 -18.272 60.691 1.00 32.03 106 LYS A N 1
ATOM 833 C CA . LYS A 1 106 ? -41.953 -17.904 59.543 1.00 32.03 106 LYS A CA 1
ATOM 834 C C . LYS A 1 106 ? -42.343 -16.421 59.401 1.00 32.03 106 LYS A C 1
ATOM 836 O O . LYS A 1 106 ? -42.970 -15.848 60.280 1.00 32.03 106 LYS A O 1
ATOM 841 N N . LEU A 1 107 ? -42.007 -15.832 58.251 1.00 31.81 107 LEU A N 1
ATOM 842 C CA . LEU A 1 107 ? -42.868 -15.607 57.068 1.00 31.81 107 LEU A CA 1
ATOM 843 C C . LEU A 1 107 ? -43.779 -14.366 57.132 1.00 31.81 107 LEU A C 1
ATOM 845 O O . LEU A 1 107 ? -44.544 -14.173 58.067 1.00 31.81 107 LEU A O 1
ATOM 849 N N . VAL A 1 108 ? -43.818 -13.719 55.963 1.00 29.17 108 VAL A N 1
ATOM 850 C CA . VAL A 1 108 ? -44.938 -13.007 55.325 1.00 29.17 108 VAL A CA 1
ATOM 851 C C . VAL A 1 108 ? -44.778 -11.479 55.202 1.00 29.17 108 VAL A C 1
ATOM 853 O O . VAL A 1 108 ? -44.611 -10.748 56.166 1.00 29.17 108 VAL A O 1
ATOM 856 N N . GLU A 1 109 ? -44.936 -11.064 53.938 1.00 25.39 109 GLU A N 1
ATOM 857 C CA . GLU A 1 109 ? -45.511 -9.809 53.431 1.00 25.39 109 GLU A CA 1
ATOM 858 C C . GLU A 1 109 ? -44.641 -8.585 53.098 1.00 25.39 109 GLU A C 1
ATOM 860 O O . GLU A 1 109 ? -44.018 -7.930 53.927 1.00 25.39 109 GLU A O 1
ATOM 865 N N . LYS A 1 110 ? -44.755 -8.206 51.812 1.00 33.66 110 LYS A N 1
ATOM 866 C CA . LYS A 1 110 ? -44.747 -6.814 51.340 1.00 33.66 110 LYS A CA 1
ATOM 867 C C . LYS A 1 110 ? -45.677 -5.962 52.213 1.00 33.66 110 LYS A C 1
ATOM 869 O O . LYS A 1 110 ? -46.766 -6.423 52.542 1.00 33.66 110 LYS A O 1
ATOM 874 N N . PRO A 1 111 ? -45.393 -4.659 52.337 1.00 27.36 111 PRO A N 1
ATOM 875 C CA . PRO A 1 111 ? -46.450 -3.728 51.953 1.00 27.36 111 PRO A CA 1
ATOM 876 C C . PRO A 1 111 ? -45.957 -2.519 51.154 1.00 27.36 111 PRO A C 1
ATOM 878 O O . PRO A 1 111 ? -44.823 -2.056 51.253 1.00 27.36 111 PRO A O 1
ATOM 881 N N . SER A 1 112 ? -46.879 -2.014 50.341 1.00 22.53 112 SER A N 1
ATOM 882 C CA . SER A 1 112 ? -46.848 -0.717 49.683 1.00 22.53 112 SER A CA 1
ATOM 883 C C . SER A 1 112 ? -47.345 0.401 50.614 1.00 22.53 112 SER A C 1
ATOM 885 O O . SER A 1 112 ? -48.345 0.208 51.296 1.00 22.53 112 SER A O 1
ATOM 887 N N . SER A 1 113 ? -46.705 1.574 50.492 1.00 26.25 113 SER A N 1
ATOM 888 C CA . SER A 1 113 ? -47.260 2.953 50.478 1.00 26.25 113 SER A CA 1
ATOM 889 C C . SER A 1 113 ? -48.059 3.528 51.665 1.00 26.25 113 SER A C 1
ATOM 891 O O . SER A 1 113 ? -49.101 2.984 52.003 1.00 26.25 113 SER A O 1
ATOM 893 N N . GLN A 1 114 ? -47.680 4.741 52.115 1.00 25.88 114 GLN A N 1
ATOM 894 C CA . GLN A 1 114 ? -48.531 5.963 52.169 1.00 25.88 114 GLN A CA 1
ATOM 895 C C . GLN A 1 114 ? -47.698 7.205 52.582 1.00 25.88 114 GLN A C 1
ATOM 897 O O . GLN A 1 114 ? -46.894 7.109 53.502 1.00 25.88 114 GLN A O 1
ATOM 902 N N . GLU A 1 115 ? -47.631 8.239 51.724 1.00 25.20 115 GLU A N 1
ATOM 903 C CA . GLU A 1 115 ? -48.324 9.563 51.791 1.00 25.20 115 GLU A CA 1
ATOM 904 C C . GLU A 1 115 ? -47.614 10.552 52.738 1.00 25.20 115 GLU A C 1
ATOM 906 O O . GLU A 1 115 ? -47.277 10.210 53.861 1.00 25.20 115 GLU A O 1
ATOM 911 N N . ASP A 1 116 ? -47.221 11.762 52.333 1.00 21.94 116 ASP A N 1
ATOM 912 C CA . ASP A 1 116 ? -48.025 12.867 51.779 1.00 21.94 116 ASP A CA 1
ATOM 913 C C . ASP A 1 116 ? -47.016 13.877 51.148 1.00 21.94 116 ASP A C 1
ATOM 915 O O . ASP A 1 116 ? -45.921 14.049 51.679 1.00 21.94 116 ASP A O 1
ATOM 919 N N . ASN A 1 117 ? -47.200 14.557 50.014 1.00 24.06 117 ASN A N 1
ATOM 920 C CA . ASN A 1 117 ? -48.270 15.502 49.724 1.00 24.06 117 ASN A CA 1
ATOM 921 C C . ASN A 1 117 ? -48.216 15.870 48.224 1.00 24.06 117 ASN A C 1
ATOM 923 O O . ASN A 1 117 ? -47.157 16.229 47.698 1.00 24.06 117 ASN A O 1
ATOM 927 N N . SER A 1 118 ? -49.353 15.766 47.536 1.00 27.22 118 SER A N 1
ATOM 928 C CA . SER A 1 118 ? -49.557 16.294 46.174 1.00 27.22 118 SER A CA 1
ATOM 929 C C . SER A 1 118 ? -49.954 17.785 46.252 1.00 27.22 118 SER A C 1
ATOM 931 O O . SER A 1 118 ? -50.300 18.256 47.332 1.00 27.22 118 SER A O 1
ATOM 933 N N . PRO A 1 119 ? -49.943 18.558 45.149 1.00 27.83 119 PRO A N 1
ATOM 934 C CA . PRO A 1 119 ? -51.076 18.485 44.223 1.00 27.83 119 PRO A CA 1
ATOM 935 C C . PRO A 1 119 ? -50.672 18.471 42.739 1.00 27.83 119 PRO A C 1
ATOM 937 O O . PRO A 1 119 ? -49.874 19.282 42.271 1.00 27.83 119 PRO A O 1
ATOM 940 N N . LYS A 1 120 ? -51.315 17.570 41.986 1.00 31.38 120 LYS A N 1
ATOM 941 C CA . LYS A 1 120 ? -51.548 17.699 40.537 1.00 31.38 120 LYS A CA 1
ATOM 942 C C . LYS A 1 120 ? -52.254 19.032 40.225 1.00 31.38 120 LYS A C 1
ATOM 944 O O . LYS A 1 120 ? -53.039 19.503 41.044 1.00 31.38 120 LYS A O 1
ATOM 949 N N . PRO A 1 121 ? -52.090 19.535 38.998 1.00 26.69 121 PRO A N 1
ATOM 950 C CA . PRO A 1 121 ? -53.237 19.606 38.091 1.00 26.69 121 PRO A CA 1
ATOM 951 C C . PRO A 1 121 ? -52.904 18.802 36.826 1.00 26.69 121 PRO A C 1
ATOM 953 O O . PRO A 1 121 ? -51.783 18.821 36.332 1.00 26.69 121 PRO A O 1
ATOM 956 N N . GLU A 1 122 ? -53.711 17.807 36.481 1.00 23.09 122 GLU A N 1
ATOM 957 C CA . GLU A 1 122 ? -54.912 17.919 35.638 1.00 23.09 122 GLU A CA 1
ATOM 958 C C . GLU A 1 122 ? -54.568 17.655 34.174 1.00 23.09 122 GLU A C 1
ATOM 960 O O . GLU A 1 122 ? -53.754 18.322 33.546 1.00 23.09 122 GLU A O 1
ATOM 965 N N . VAL A 1 123 ? -55.212 16.611 33.655 1.00 32.94 123 VAL A N 1
ATOM 966 C CA . VAL A 1 123 ? -55.421 16.425 32.227 1.00 32.94 123 VAL A CA 1
ATOM 967 C C . VAL A 1 123 ? -56.392 17.528 31.816 1.00 32.94 123 VAL A C 1
ATOM 969 O O . VAL A 1 123 ? -57.596 17.384 32.008 1.00 32.94 123 VAL A O 1
ATOM 972 N N . GLU A 1 124 ? -55.869 18.633 31.291 1.00 24.31 124 GLU A N 1
ATOM 973 C CA . GLU A 1 124 ? -56.644 19.538 30.447 1.00 24.31 124 GLU A CA 1
ATOM 974 C C . GLU A 1 124 ? -56.529 19.045 29.005 1.00 24.31 124 GLU A C 1
ATOM 976 O O . GLU A 1 124 ? -55.579 19.308 28.267 1.00 24.31 124 GLU A O 1
ATOM 981 N N . GLU A 1 125 ? -57.540 18.283 28.601 1.00 37.56 125 GLU A N 1
ATOM 982 C CA . GLU A 1 125 ? -57.981 18.298 27.219 1.00 37.56 125 GLU A CA 1
ATOM 983 C C . GLU A 1 125 ? -58.431 19.739 26.926 1.00 37.56 125 GLU A C 1
ATOM 985 O O . GLU A 1 125 ? -59.346 20.218 27.589 1.00 37.56 125 GLU A O 1
ATOM 990 N N . THR A 1 126 ? -57.718 20.437 26.030 1.00 27.11 126 THR A N 1
ATOM 991 C CA . THR A 1 126 ? -58.080 21.565 25.128 1.00 27.11 126 THR A CA 1
ATOM 992 C C . THR A 1 126 ? -56.845 22.480 25.008 1.00 27.11 126 THR A C 1
ATOM 994 O O . THR A 1 126 ? -56.560 23.297 25.869 1.00 27.11 126 THR A O 1
ATOM 997 N N . THR A 1 127 ? -56.015 22.388 23.974 1.00 25.70 127 THR A N 1
ATOM 998 C CA . THR A 1 127 ? -56.157 23.219 22.769 1.00 25.70 127 THR A CA 1
ATOM 999 C C . THR A 1 127 ? -55.038 22.853 21.789 1.00 25.70 127 THR A C 1
ATOM 1001 O O . THR A 1 127 ? -53.889 22.647 22.162 1.00 25.70 127 THR A O 1
ATOM 1004 N N . ALA A 1 128 ? -55.395 22.752 20.514 1.00 43.69 128 ALA A N 1
ATOM 1005 C CA . ALA A 1 128 ? -54.483 22.512 19.407 1.00 43.69 128 ALA A CA 1
ATOM 1006 C C . ALA A 1 128 ? -53.417 23.618 19.235 1.00 43.69 128 ALA A C 1
ATOM 1008 O O . ALA A 1 128 ? -53.738 24.788 19.453 1.00 43.69 128 ALA A O 1
ATOM 1009 N N . ARG A 1 129 ? -52.264 23.212 18.652 1.00 38.31 129 ARG A N 1
ATOM 1010 C CA . ARG A 1 129 ? -51.084 23.977 18.144 1.00 38.31 129 ARG A CA 1
ATOM 1011 C C . ARG A 1 129 ? -49.950 24.056 19.184 1.00 38.31 129 ARG A C 1
ATOM 1013 O O . ARG A 1 129 ? -50.081 24.803 20.135 1.00 38.31 129 ARG A O 1
ATOM 1020 N N . ASP A 1 130 ? -48.875 23.255 19.160 1.00 39.75 130 ASP A N 1
ATOM 1021 C CA . ASP A 1 130 ? -47.836 23.156 18.113 1.00 39.75 130 ASP A CA 1
ATOM 1022 C C . ASP A 1 130 ? -46.897 21.915 18.295 1.00 39.75 130 ASP A C 1
ATOM 1024 O O . ASP A 1 130 ? -45.684 22.055 18.379 1.00 39.75 130 ASP A O 1
ATOM 1028 N N . GLU A 1 131 ? -47.412 20.678 18.337 1.00 42.78 131 GLU A N 1
ATOM 1029 C CA . GLU A 1 131 ? -46.588 19.445 18.490 1.00 42.78 131 GLU A CA 1
ATOM 1030 C C . GLU A 1 131 ? -46.762 18.387 17.358 1.00 42.78 131 GLU A C 1
ATOM 1032 O O . GLU A 1 131 ? -47.272 17.295 17.611 1.00 42.78 131 GLU A O 1
ATOM 1037 N N . PRO A 1 132 ? -46.397 18.652 16.080 1.00 43.22 132 PRO A N 1
ATOM 1038 C CA . PRO A 1 132 ? -46.240 17.566 15.093 1.00 43.22 132 PRO A CA 1
ATOM 1039 C C . PRO A 1 132 ? -44.823 17.431 14.513 1.00 43.22 132 PRO A C 1
ATOM 1041 O O . PRO A 1 132 ? -44.517 16.420 13.889 1.00 43.22 132 PRO A O 1
ATOM 1044 N N . MET A 1 133 ? -43.948 18.433 14.664 1.00 44.66 133 MET A N 1
ATOM 1045 C CA . MET A 1 133 ? -42.690 18.465 13.901 1.00 44.66 133 MET A CA 1
ATOM 1046 C C . MET A 1 133 ? -41.530 17.696 14.543 1.00 44.66 133 MET A C 1
ATOM 1048 O O . MET A 1 133 ? -40.675 17.198 13.809 1.00 44.66 133 MET A O 1
ATOM 1052 N N . GLU A 1 134 ? -41.476 17.583 15.873 1.00 54.47 134 GLU A N 1
ATOM 1053 C CA . GLU A 1 134 ? -40.321 16.990 16.566 1.00 54.47 134 GLU A CA 1
ATOM 1054 C C . GLU A 1 134 ? -40.334 15.450 16.500 1.00 54.47 134 GLU A C 1
ATOM 1056 O O . GLU A 1 134 ? -39.309 14.831 16.205 1.00 54.47 134 GLU A O 1
ATOM 1061 N N . SER A 1 135 ? -41.516 14.831 16.606 1.00 60.91 135 SER A N 1
ATOM 1062 C CA . SER A 1 135 ? -41.712 13.377 16.484 1.00 60.91 135 SER A CA 1
ATOM 1063 C C . SER A 1 135 ? -41.578 12.862 15.043 1.00 60.91 135 SER A C 1
ATOM 1065 O O . SER A 1 135 ? -40.974 11.810 14.820 1.00 60.91 135 SER A O 1
ATOM 1067 N N . GLU A 1 136 ? -42.050 13.615 14.040 1.00 71.88 136 GLU A N 1
ATOM 1068 C CA . GLU A 1 136 ? -41.853 13.275 12.621 1.00 71.88 136 GLU A CA 1
ATOM 1069 C C . GLU A 1 136 ? -40.384 13.400 12.190 1.00 71.88 136 GLU A C 1
ATOM 1071 O O . GLU A 1 136 ? -39.898 12.592 11.392 1.00 71.88 136 GLU A O 1
ATOM 1076 N N . GLN A 1 137 ? -39.656 14.405 12.691 1.00 76.00 137 GLN A N 1
ATOM 1077 C CA . GLN A 1 137 ? -38.223 14.544 12.420 1.00 76.00 137 GLN A CA 1
ATOM 1078 C C . GLN A 1 137 ? -37.409 13.437 13.084 1.00 76.00 137 GLN A C 1
ATOM 1080 O O . GLN A 1 137 ? -36.447 12.958 12.485 1.00 76.00 137 GLN A O 1
ATOM 1085 N N . GLU A 1 138 ? -37.779 13.013 14.289 1.00 77.81 138 GLU A N 1
ATOM 1086 C CA . GLU A 1 138 ? -37.123 11.907 14.982 1.00 77.81 138 GLU A CA 1
ATOM 1087 C C . GLU A 1 138 ? -37.419 10.552 14.323 1.00 77.81 138 GLU A C 1
ATOM 1089 O O . GLU A 1 138 ? -36.496 9.773 14.091 1.00 77.81 138 GLU A O 1
ATOM 1094 N N . GLN A 1 139 ? -38.657 10.302 13.883 1.00 81.38 139 GLN A N 1
ATOM 1095 C CA . GLN A 1 139 ? -38.986 9.115 13.084 1.00 81.38 139 GLN A CA 1
ATOM 1096 C C . GLN A 1 139 ? -38.254 9.085 11.742 1.00 81.38 139 GLN A C 1
ATOM 1098 O O . GLN A 1 139 ? -37.727 8.039 11.367 1.00 81.38 139 GLN A O 1
ATOM 1103 N N . LYS A 1 140 ? -38.172 10.215 11.026 1.00 80.88 140 LYS A N 1
ATOM 1104 C CA . LYS A 1 140 ? -37.395 10.302 9.777 1.00 80.88 140 LYS A CA 1
ATOM 1105 C C . LYS A 1 140 ? -35.913 10.037 10.022 1.00 80.88 140 LYS A C 1
ATOM 1107 O O . LYS A 1 140 ? -35.304 9.292 9.266 1.00 80.88 140 LYS A O 1
ATOM 1112 N N . ARG A 1 141 ? -35.354 10.587 11.103 1.00 80.00 141 ARG A N 1
ATOM 1113 C CA . ARG A 1 141 ? -33.962 10.365 11.511 1.00 80.00 141 ARG A CA 1
ATOM 1114 C C . ARG A 1 141 ? -33.680 8.893 11.810 1.00 80.00 141 ARG A C 1
ATOM 1116 O O . ARG A 1 141 ? -32.669 8.372 11.355 1.00 80.00 141 ARG A O 1
ATOM 1123 N N . ASN A 1 142 ? -34.580 8.232 12.535 1.00 80.81 142 ASN A N 1
ATOM 1124 C CA . ASN A 1 142 ? -34.442 6.824 12.901 1.00 80.81 142 ASN A CA 1
ATOM 1125 C C . ASN A 1 142 ? -34.636 5.906 11.687 1.00 80.81 142 ASN A C 1
ATOM 1127 O O . ASN A 1 142 ? -33.863 4.974 11.508 1.00 80.81 142 ASN A O 1
ATOM 1131 N N . ALA A 1 143 ? -35.578 6.218 10.793 1.00 81.62 143 ALA A N 1
ATOM 1132 C CA . ALA A 1 143 ? -35.748 5.492 9.535 1.00 81.62 143 ALA A CA 1
ATOM 1133 C C . ALA A 1 143 ? -34.535 5.650 8.597 1.00 81.62 143 ALA A C 1
ATOM 1135 O O . ALA A 1 143 ? -34.103 4.677 7.980 1.00 81.62 143 ALA A O 1
ATOM 1136 N N . GLU A 1 144 ? -33.952 6.853 8.504 1.00 81.69 144 GLU A N 1
ATOM 1137 C CA . GLU A 1 144 ? -32.696 7.087 7.775 1.00 81.69 144 GLU A CA 1
ATOM 1138 C C . GLU A 1 144 ? -31.519 6.335 8.422 1.00 81.69 144 GLU A C 1
ATOM 1140 O O . GLU A 1 144 ? -30.678 5.776 7.718 1.00 81.69 144 GLU A O 1
ATOM 1145 N N . LEU A 1 145 ? -31.465 6.272 9.755 1.00 80.31 145 LEU A N 1
ATOM 1146 C CA . LEU A 1 145 ? -30.449 5.526 10.495 1.00 80.31 145 LEU A CA 1
ATOM 1147 C C . LEU A 1 145 ? -30.563 4.008 10.259 1.00 80.31 145 LEU A C 1
ATOM 1149 O O . LEU A 1 145 ? -29.553 3.356 9.993 1.00 80.31 145 LEU A O 1
ATOM 1153 N N . ASP A 1 146 ? -31.780 3.464 10.281 1.00 78.56 146 ASP A N 1
ATOM 1154 C CA . ASP A 1 146 ? -32.056 2.052 9.998 1.00 78.56 146 ASP A CA 1
ATOM 1155 C C . ASP A 1 146 ? -31.701 1.685 8.551 1.00 78.56 146 ASP A C 1
ATOM 1157 O O . ASP A 1 146 ? -31.084 0.645 8.308 1.00 78.56 146 ASP A O 1
ATOM 1161 N N . GLN A 1 147 ? -31.982 2.573 7.590 1.00 81.12 147 GLN A N 1
ATOM 1162 C CA . GLN A 1 147 ? -31.520 2.404 6.208 1.00 81.12 147 GLN A CA 1
ATOM 1163 C C . GLN A 1 147 ? -29.991 2.363 6.114 1.00 81.12 147 GLN A C 1
ATOM 1165 O O . GLN A 1 147 ? -29.443 1.522 5.402 1.00 81.12 147 GLN A O 1
ATOM 1170 N N . ILE A 1 148 ? -29.281 3.226 6.850 1.00 77.12 148 ILE A N 1
ATOM 1171 C CA . ILE A 1 148 ? -27.812 3.206 6.892 1.00 77.12 148 ILE A CA 1
ATOM 1172 C C . ILE A 1 148 ? -27.305 1.869 7.455 1.00 77.12 148 ILE A C 1
ATOM 1174 O O . ILE A 1 148 ? -26.358 1.311 6.897 1.00 77.12 148 ILE A O 1
ATOM 1178 N N . TYR A 1 149 ? -27.932 1.331 8.507 1.00 75.12 149 TYR A N 1
ATOM 1179 C CA . TYR A 1 149 ? -27.567 0.025 9.066 1.00 75.12 149 TYR A CA 1
ATOM 1180 C C . TYR A 1 149 ? -27.828 -1.133 8.090 1.00 75.12 149 TYR A C 1
ATOM 1182 O O . TYR A 1 149 ? -26.995 -2.036 7.978 1.00 75.12 149 TYR A O 1
ATOM 1190 N N . GLU A 1 150 ? -28.938 -1.115 7.346 1.00 75.69 150 GLU A N 1
ATOM 1191 C CA . GLU A 1 150 ? -29.218 -2.133 6.324 1.00 75.69 150 GLU A CA 1
ATOM 1192 C C . GLU A 1 150 ? -28.269 -2.051 5.119 1.00 75.69 150 GLU A C 1
ATOM 1194 O O . GLU A 1 150 ? -27.794 -3.083 4.624 1.00 75.69 150 GLU A O 1
ATOM 1199 N N . GLU A 1 151 ? -27.937 -0.839 4.666 1.00 71.50 151 GLU A N 1
ATOM 1200 C CA . GLU A 1 151 ? -26.922 -0.622 3.633 1.00 71.50 151 GLU A CA 1
ATOM 1201 C C . GLU A 1 151 ? -25.554 -1.148 4.082 1.00 71.50 151 GLU A C 1
ATOM 1203 O O . GLU A 1 151 ? -24.869 -1.835 3.323 1.00 71.50 151 GLU A O 1
ATOM 1208 N N . GLU A 1 152 ? -25.171 -0.879 5.332 1.00 69.06 152 GLU A N 1
ATOM 1209 C CA . GLU A 1 152 ? -23.952 -1.397 5.958 1.00 69.06 152 GLU A CA 1
ATOM 1210 C C . GLU A 1 152 ? -24.033 -2.873 6.332 1.00 69.06 152 GLU A C 1
ATOM 1212 O O . GLU A 1 152 ? -23.079 -3.424 6.868 1.00 69.06 152 GLU A O 1
ATOM 1217 N N . ARG A 1 153 ? -25.119 -3.578 6.027 1.00 65.94 153 ARG A N 1
ATOM 1218 C CA . ARG A 1 153 ? -25.128 -5.041 6.092 1.00 65.94 153 ARG A CA 1
ATOM 1219 C C . ARG A 1 153 ? -24.630 -5.661 4.790 1.00 65.94 153 ARG A C 1
ATOM 1221 O O . ARG A 1 153 ? -24.067 -6.758 4.792 1.00 65.94 153 ARG A O 1
ATOM 1228 N N . HIS A 1 154 ? -24.776 -4.944 3.681 1.00 66.00 154 HIS A N 1
ATOM 1229 C CA . HIS A 1 154 ? -24.450 -5.429 2.350 1.00 66.00 154 HIS A CA 1
ATOM 1230 C C . HIS A 1 154 ? -23.104 -4.880 1.867 1.00 66.00 154 HIS A C 1
ATOM 1232 O O . HIS A 1 154 ? -22.633 -3.819 2.262 1.00 66.00 154 HIS A O 1
ATOM 1238 N N . VAL A 1 155 ? -22.412 -5.630 1.006 1.00 64.50 155 VAL A N 1
ATOM 1239 C CA . VAL A 1 155 ? -21.268 -5.063 0.277 1.00 64.50 155 VAL A CA 1
ATOM 1240 C C . VAL A 1 155 ? -21.783 -3.925 -0.618 1.00 64.50 155 VAL A C 1
ATOM 1242 O O . VAL A 1 155 ? -22.670 -4.187 -1.429 1.00 64.50 155 VAL A O 1
ATOM 1245 N N . PRO A 1 156 ? -21.249 -2.689 -0.527 1.00 66.69 156 PRO A N 1
ATOM 1246 C CA . PRO A 1 156 ? -21.589 -1.635 -1.467 1.00 66.69 156 PRO A CA 1
ATOM 1247 C C . PRO A 1 156 ? -20.989 -2.014 -2.823 1.00 66.69 156 PRO A C 1
ATOM 1249 O O . PRO A 1 156 ? -19.832 -1.714 -3.129 1.00 66.69 156 PRO A O 1
ATOM 1252 N N . SER A 1 157 ? -21.775 -2.737 -3.619 1.00 67.25 157 SER A N 1
ATOM 1253 C CA . SER A 1 157 ? -21.384 -3.284 -4.920 1.00 67.25 157 SER A CA 1
ATOM 1254 C C . SER A 1 157 ? -20.914 -2.184 -5.867 1.00 67.25 157 SER A C 1
ATOM 1256 O O . SER A 1 157 ? -19.951 -2.386 -6.598 1.00 67.25 157 SER A O 1
ATOM 1258 N N . ALA A 1 158 ? -21.507 -0.991 -5.775 1.00 74.62 158 ALA A N 1
ATOM 1259 C CA . ALA A 1 158 ? -21.086 0.191 -6.519 1.00 74.62 158 ALA A CA 1
ATOM 1260 C C . ALA A 1 158 ? -19.639 0.616 -6.201 1.00 74.62 158 ALA A C 1
ATOM 1262 O O . ALA A 1 158 ? -18.860 0.855 -7.119 1.00 74.62 158 ALA A O 1
ATOM 1263 N N . SER A 1 159 ? -19.239 0.660 -4.925 1.00 73.81 159 SER A N 1
ATOM 1264 C CA . SER A 1 159 ? -17.876 1.053 -4.527 1.00 73.81 159 SER A CA 1
ATOM 1265 C C . SER A 1 159 ? -16.836 0.024 -4.970 1.00 73.81 159 SER A C 1
ATOM 1267 O O . SER A 1 159 ? -15.768 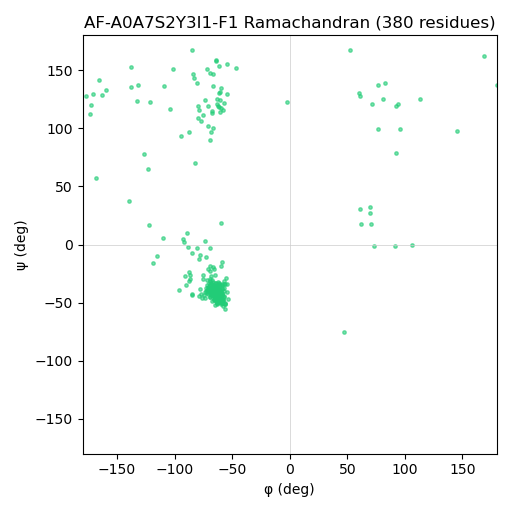0.386 -5.459 1.00 73.81 159 SER A O 1
ATOM 1269 N N . VAL A 1 160 ? -17.160 -1.267 -4.844 1.00 78.81 160 VAL A N 1
ATOM 1270 C CA . VAL A 1 160 ? -16.291 -2.353 -5.322 1.00 78.81 160 VAL A CA 1
ATOM 1271 C C . VAL A 1 160 ? -16.185 -2.329 -6.849 1.00 78.81 160 VAL A C 1
ATOM 1273 O O . VAL A 1 160 ? -15.089 -2.474 -7.382 1.00 78.81 160 VAL A O 1
ATOM 1276 N N . LEU A 1 161 ? -17.287 -2.078 -7.561 1.00 83.94 161 LEU A N 1
ATOM 1277 C CA . LEU A 1 161 ? -17.294 -1.947 -9.016 1.00 83.94 161 LEU A CA 1
ATOM 1278 C C . LEU A 1 161 ? -16.421 -0.775 -9.480 1.00 83.94 161 LEU A C 1
ATOM 1280 O O . LEU A 1 161 ? -15.612 -0.953 -10.387 1.00 83.94 161 LEU A O 1
ATOM 1284 N N . VAL A 1 162 ? -16.535 0.399 -8.848 1.00 82.94 162 VAL A N 1
ATOM 1285 C CA . VAL A 1 162 ? -15.690 1.569 -9.150 1.00 82.94 162 VAL A CA 1
ATOM 1286 C C . VAL A 1 162 ? -14.213 1.245 -8.931 1.00 82.94 162 VAL A C 1
ATOM 1288 O O . VAL A 1 162 ? -13.382 1.584 -9.774 1.00 82.94 162 VAL A O 1
ATOM 1291 N N . LEU A 1 163 ? -13.883 0.542 -7.845 1.00 81.19 163 LEU A N 1
ATOM 1292 C CA . LEU A 1 163 ? -12.515 0.128 -7.545 1.00 81.19 163 LEU A CA 1
ATOM 1293 C C . LEU A 1 163 ? -11.948 -0.825 -8.604 1.00 81.19 163 LEU A C 1
ATOM 1295 O O . LEU A 1 163 ? -10.858 -0.594 -9.126 1.00 81.19 163 LEU A O 1
ATOM 1299 N N . VAL A 1 164 ? -12.687 -1.890 -8.923 1.00 85.44 164 VAL A N 1
ATOM 1300 C CA . VAL A 1 164 ? -12.280 -2.878 -9.931 1.00 85.44 164 VAL A CA 1
ATOM 1301 C C . VAL A 1 164 ? -12.149 -2.208 -11.296 1.00 85.44 164 VAL A C 1
ATOM 1303 O O . VAL A 1 164 ? -11.167 -2.438 -11.995 1.00 85.44 164 VAL A O 1
ATOM 1306 N N . THR A 1 165 ? -13.077 -1.313 -11.643 1.00 87.69 165 THR A N 1
ATOM 1307 C CA . THR A 1 165 ? -13.019 -0.534 -12.886 1.00 87.69 165 THR A CA 1
ATOM 1308 C C . THR A 1 165 ? -11.767 0.340 -12.931 1.00 87.69 165 THR A C 1
ATOM 1310 O O . THR A 1 165 ? -11.058 0.323 -13.932 1.00 87.69 165 THR A O 1
ATOM 1313 N N . LEU A 1 166 ? -11.435 1.063 -11.852 1.00 87.75 166 LEU A N 1
ATOM 1314 C CA . LEU A 1 166 ? -10.201 1.852 -11.773 1.00 87.75 166 LEU A CA 1
ATOM 1315 C C . LEU A 1 166 ? -8.963 0.975 -11.968 1.00 87.75 166 LEU A C 1
ATOM 1317 O O . LEU A 1 166 ? -8.099 1.324 -12.765 1.00 87.75 166 LEU A O 1
ATOM 1321 N N . PHE A 1 167 ? -8.887 -0.162 -11.281 1.00 87.44 167 PHE A N 1
ATOM 1322 C CA . PHE A 1 167 ? -7.749 -1.068 -11.391 1.00 87.44 167 PHE A CA 1
ATOM 1323 C C . PHE A 1 167 ? -7.592 -1.619 -12.813 1.00 87.44 167 PHE A C 1
ATOM 1325 O O . PHE A 1 167 ? -6.506 -1.543 -13.380 1.00 87.44 167 PHE A O 1
ATOM 1332 N N . VAL A 1 168 ? -8.681 -2.086 -13.430 1.00 89.69 168 VAL A N 1
ATOM 1333 C CA . VAL A 1 168 ? -8.673 -2.585 -14.813 1.00 89.69 168 VAL A CA 1
ATOM 1334 C C . VAL A 1 168 ? -8.272 -1.487 -15.795 1.00 89.69 168 VAL A C 1
ATOM 1336 O O . VAL A 1 168 ? -7.445 -1.738 -16.668 1.00 89.69 168 VAL A O 1
ATOM 1339 N N . VAL A 1 169 ? -8.792 -0.265 -15.650 1.00 88.88 169 VAL A N 1
ATOM 1340 C CA . VAL A 1 169 ? -8.415 0.870 -16.508 1.00 88.88 169 VAL A CA 1
ATOM 1341 C C . VAL A 1 169 ? -6.933 1.206 -16.345 1.00 88.88 169 VAL A C 1
ATOM 1343 O O . VAL A 1 169 ? -6.228 1.331 -17.343 1.00 88.88 169 VAL A O 1
ATOM 1346 N N . VAL A 1 170 ? -6.431 1.297 -15.110 1.00 87.56 170 VAL A N 1
ATOM 1347 C CA . VAL A 1 170 ? -5.012 1.571 -14.833 1.00 87.56 170 VAL A CA 1
ATOM 1348 C C . VAL A 1 170 ? -4.123 0.490 -15.437 1.00 87.56 170 VAL A C 1
ATOM 1350 O O . VAL A 1 170 ? -3.135 0.817 -16.091 1.00 87.56 170 VAL A O 1
ATOM 1353 N N . LEU A 1 171 ? -4.469 -0.784 -15.271 1.00 87.12 171 LEU A N 1
ATOM 1354 C CA . LEU A 1 171 ? -3.721 -1.890 -15.862 1.00 87.12 171 LEU A CA 1
ATOM 1355 C C . LEU A 1 171 ? -3.760 -1.883 -17.377 1.00 87.12 171 LEU A C 1
ATOM 1357 O O . LEU A 1 171 ? -2.724 -2.044 -18.011 1.00 87.12 171 LEU A O 1
ATOM 1361 N N . THR A 1 172 ? -4.934 -1.645 -17.951 1.00 86.06 172 THR A N 1
ATOM 1362 C CA . THR A 1 172 ? -5.104 -1.565 -19.399 1.00 86.06 172 THR A CA 1
ATOM 1363 C C . THR A 1 172 ? -4.235 -0.445 -19.956 1.00 86.06 172 THR A C 1
ATOM 1365 O O . THR A 1 172 ? -3.489 -0.680 -20.894 1.00 86.06 172 THR A O 1
ATOM 1368 N N . ILE A 1 173 ? -4.233 0.744 -19.346 1.00 82.81 173 ILE A N 1
ATOM 1369 C CA . ILE A 1 173 ? -3.373 1.853 -19.783 1.00 82.81 173 ILE A CA 1
ATOM 1370 C C . ILE A 1 173 ? -1.884 1.522 -19.575 1.00 82.81 173 ILE A C 1
ATOM 1372 O O . ILE A 1 173 ? -1.076 1.840 -20.447 1.00 82.81 173 ILE A O 1
ATOM 1376 N N . ASN A 1 174 ? -1.504 0.871 -18.466 1.00 82.31 174 ASN A N 1
ATOM 1377 C CA . ASN A 1 174 ? -0.118 0.434 -18.238 1.00 82.31 174 ASN A CA 1
ATOM 1378 C C . ASN A 1 174 ? 0.351 -0.547 -19.324 1.00 82.31 174 ASN A C 1
ATOM 1380 O O . ASN A 1 174 ? 1.428 -0.358 -19.879 1.00 82.31 174 ASN A O 1
ATOM 1384 N N . LEU A 1 175 ? -0.467 -1.544 -19.668 1.00 80.94 175 LEU A N 1
ATOM 1385 C CA . LEU A 1 175 ? -0.155 -2.537 -20.700 1.00 80.94 175 LEU A CA 1
ATOM 1386 C C . LEU A 1 175 ? -0.184 -1.937 -22.114 1.00 80.94 175 LEU A C 1
ATOM 1388 O O . LEU A 1 175 ? 0.710 -2.202 -22.912 1.00 80.94 175 LEU A O 1
ATOM 1392 N N . LEU A 1 176 ? -1.174 -1.090 -22.419 1.00 76.19 176 LEU A N 1
ATOM 1393 C CA . LEU A 1 176 ? -1.329 -0.428 -23.722 1.00 76.19 176 LEU A CA 1
ATOM 1394 C C . LEU A 1 176 ? -0.156 0.484 -24.065 1.00 76.19 176 LEU A C 1
ATOM 1396 O O . LEU A 1 176 ? 0.217 0.599 -25.232 1.00 76.19 176 LEU A O 1
ATOM 1400 N N . LYS A 1 177 ? 0.408 1.146 -23.052 1.00 70.94 177 LYS A N 1
ATOM 1401 C CA . LYS A 1 177 ? 1.576 2.006 -23.209 1.00 70.94 177 LYS A CA 1
ATOM 1402 C C . LYS A 1 177 ? 2.745 1.229 -23.810 1.00 70.94 177 LYS A C 1
ATOM 1404 O O . LYS A 1 177 ? 3.425 1.782 -24.669 1.00 70.94 177 LYS A O 1
ATOM 1409 N N . GLY A 1 178 ? 2.891 -0.042 -23.417 1.00 63.75 178 GLY A N 1
ATOM 1410 C CA . GLY A 1 178 ? 3.999 -0.922 -23.773 1.00 63.75 178 GLY A CA 1
ATOM 1411 C C . GLY A 1 178 ? 5.365 -0.302 -23.470 1.00 63.75 178 GLY A C 1
ATOM 1412 O O . GLY A 1 178 ? 5.502 0.877 -23.139 1.00 63.75 178 GLY A O 1
ATOM 1413 N N . GLY A 1 179 ? 6.403 -1.115 -23.526 1.00 61.38 179 GLY A N 1
ATOM 1414 C CA . GLY A 1 179 ? 7.753 -0.651 -23.254 1.00 61.38 179 GLY A CA 1
ATOM 1415 C C . GLY A 1 179 ? 8.713 -1.813 -23.104 1.00 61.38 179 GLY A C 1
ATOM 1416 O O . GLY A 1 179 ? 8.270 -2.945 -22.923 1.00 61.38 179 GLY A O 1
ATOM 1417 N N . GLY A 1 180 ? 10.007 -1.492 -23.223 1.00 53.84 180 GLY A N 1
ATOM 1418 C CA . GLY A 1 180 ? 11.176 -2.341 -22.961 1.00 53.84 180 GLY A CA 1
ATOM 1419 C C . GLY A 1 180 ? 11.133 -3.752 -23.557 1.00 53.84 180 GLY A C 1
ATOM 1420 O O . GLY A 1 180 ? 11.818 -4.029 -24.532 1.00 53.84 180 GLY A O 1
ATOM 1421 N N . ALA A 1 181 ? 10.338 -4.627 -22.942 1.00 51.22 181 ALA A N 1
ATOM 1422 C CA . ALA A 1 181 ? 10.200 -6.048 -23.236 1.00 51.22 181 ALA A CA 1
ATOM 1423 C C . ALA A 1 181 ? 9.162 -6.394 -24.329 1.00 51.22 181 ALA A C 1
ATOM 1425 O O . ALA A 1 181 ? 9.290 -7.435 -24.966 1.00 51.22 181 ALA A O 1
ATOM 1426 N N . PHE A 1 182 ? 8.156 -5.543 -24.591 1.00 54.97 182 PHE A N 1
ATOM 1427 C CA . PHE A 1 182 ? 7.143 -5.792 -25.634 1.00 54.97 182 PHE A CA 1
ATOM 1428 C C . PHE A 1 182 ? 6.935 -4.566 -26.535 1.00 54.97 182 PHE A C 1
ATOM 1430 O O . PHE A 1 182 ? 6.813 -3.448 -26.016 1.00 54.97 182 PHE A O 1
ATOM 1437 N N . PRO A 1 183 ? 6.829 -4.738 -27.871 1.00 55.50 183 PRO A N 1
ATOM 1438 C CA . PRO A 1 183 ? 6.412 -3.656 -28.751 1.00 55.50 183 PRO A CA 1
ATOM 1439 C C . PRO A 1 183 ? 5.009 -3.215 -28.334 1.00 55.50 183 PRO A C 1
ATOM 1441 O O . PRO A 1 183 ? 4.083 -4.024 -28.246 1.00 55.50 183 PRO A O 1
ATOM 1444 N N . SER A 1 184 ? 4.853 -1.927 -28.032 1.00 59.94 184 SER A N 1
ATOM 1445 C CA . SER A 1 184 ? 3.544 -1.381 -27.698 1.00 59.94 184 SER A CA 1
ATOM 1446 C C . SER A 1 184 ? 2.602 -1.594 -28.891 1.00 59.94 184 SER A C 1
ATOM 1448 O O . SER A 1 184 ? 2.989 -1.301 -30.024 1.00 59.94 184 SER A O 1
ATOM 1450 N N . PRO A 1 185 ? 1.356 -2.063 -28.684 1.00 58.38 185 PRO A N 1
ATOM 1451 C CA . PRO A 1 185 ? 0.399 -2.259 -29.779 1.00 58.38 185 PRO A CA 1
ATOM 1452 C C . PRO A 1 185 ? 0.102 -0.958 -30.554 1.00 58.38 185 PRO A C 1
ATOM 1454 O O . PRO A 1 185 ? -0.412 -1.010 -31.666 1.00 58.38 185 PRO A O 1
ATOM 1457 N N . PHE A 1 186 ? 0.464 0.199 -29.982 1.00 57.75 186 PHE A N 1
ATOM 1458 C CA . PHE A 1 186 ? 0.355 1.533 -30.576 1.00 57.75 186 PHE A CA 1
ATOM 1459 C C . PHE A 1 186 ? 1.699 2.193 -30.957 1.00 57.75 186 PHE A C 1
ATOM 1461 O O . PHE A 1 186 ? 1.693 3.355 -31.359 1.00 57.75 186 PHE A O 1
ATOM 1468 N N . GLY A 1 187 ? 2.843 1.506 -30.839 1.00 58.53 187 GLY A N 1
ATOM 1469 C CA . GLY A 1 187 ? 4.150 2.029 -31.273 1.00 58.53 187 GLY A CA 1
ATOM 1470 C C . GLY A 1 187 ? 4.612 3.312 -30.562 1.00 58.53 187 GLY A C 1
ATOM 1471 O O . GLY A 1 187 ? 5.283 4.149 -31.159 1.00 58.53 187 GLY A O 1
ATOM 1472 N N . ILE A 1 188 ? 4.226 3.515 -29.299 1.00 60.47 188 ILE A N 1
ATOM 1473 C CA . ILE A 1 188 ? 4.603 4.700 -28.518 1.00 60.47 188 ILE A CA 1
ATOM 1474 C C . ILE A 1 188 ? 6.068 4.576 -28.079 1.00 60.47 188 ILE A C 1
ATOM 1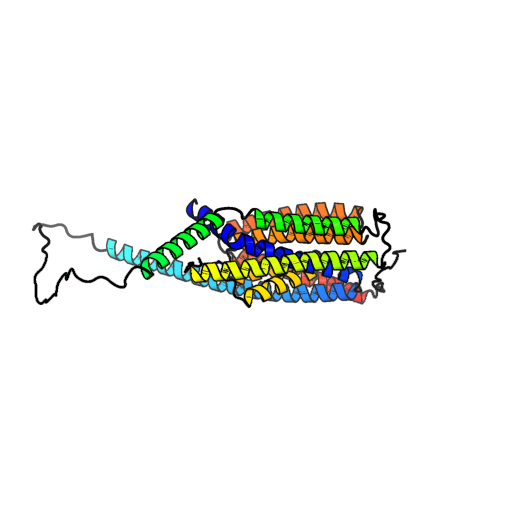476 O O . ILE A 1 188 ? 6.398 3.757 -27.224 1.00 60.47 188 ILE A O 1
ATOM 1480 N N . GLU A 1 189 ? 6.937 5.419 -28.636 1.00 60.06 189 GLU A N 1
ATOM 1481 C CA . GLU A 1 189 ? 8.335 5.536 -28.210 1.00 60.06 189 GLU A CA 1
ATOM 1482 C C . GLU A 1 189 ? 8.471 6.158 -26.808 1.00 60.06 189 GLU A C 1
ATOM 1484 O O . GLU A 1 189 ? 7.687 7.023 -26.388 1.00 60.06 189 GLU A O 1
ATOM 1489 N N . CYS A 1 190 ? 9.506 5.731 -26.078 1.00 59.38 190 CYS A N 1
ATOM 1490 C CA . CYS A 1 190 ? 9.820 6.225 -24.741 1.00 59.38 190 CYS A CA 1
ATOM 1491 C C . CYS A 1 190 ? 10.152 7.730 -24.801 1.00 59.38 190 CYS A C 1
ATOM 1493 O O . CYS A 1 190 ? 11.075 8.144 -25.496 1.00 59.38 190 CYS A O 1
ATOM 1495 N N . GLY A 1 191 ? 9.373 8.562 -24.100 1.00 64.12 191 GLY A N 1
ATOM 1496 C CA . GLY A 1 191 ? 9.507 10.028 -24.132 1.00 64.12 191 GLY A CA 1
ATOM 1497 C C . GLY A 1 191 ? 8.650 10.751 -25.182 1.00 64.12 191 GLY A C 1
ATOM 1498 O O . GLY A 1 191 ? 8.640 11.982 -25.210 1.00 64.12 191 GLY A O 1
ATOM 1499 N N . SER A 1 192 ? 7.874 10.027 -25.997 1.00 76.12 192 SER A N 1
ATOM 1500 C CA . SER A 1 192 ? 6.936 10.627 -26.955 1.00 76.12 192 SER A CA 1
ATOM 1501 C C . SER A 1 192 ? 5.807 11.411 -26.265 1.00 76.12 192 SER A C 1
ATOM 1503 O O . SER A 1 192 ? 5.433 11.151 -25.117 1.00 76.12 192 SER A O 1
ATOM 1505 N N . ARG A 1 193 ? 5.182 12.349 -26.990 1.00 76.75 193 ARG A N 1
ATOM 1506 C CA . ARG A 1 193 ? 3.989 13.083 -26.521 1.00 76.75 193 ARG A CA 1
ATOM 1507 C C . ARG A 1 193 ? 2.866 12.125 -26.101 1.00 76.75 193 ARG A C 1
ATOM 1509 O O . ARG A 1 193 ? 2.179 12.397 -25.121 1.00 76.75 193 ARG A O 1
ATOM 1516 N N . GLY A 1 194 ? 2.733 10.976 -26.773 1.00 76.12 194 GLY A N 1
ATOM 1517 C CA . GLY A 1 194 ? 1.754 9.937 -26.428 1.00 76.12 194 GLY A CA 1
ATOM 1518 C C . GLY A 1 194 ? 1.972 9.317 -25.042 1.00 76.12 194 GLY A C 1
ATOM 1519 O O . GLY A 1 194 ? 1.008 9.086 -24.316 1.00 76.12 194 GLY A O 1
ATOM 1520 N N . PHE A 1 195 ? 3.229 9.137 -24.622 1.00 75.44 195 PHE A N 1
ATOM 1521 C CA . PHE A 1 195 ? 3.580 8.615 -23.296 1.00 75.44 195 PHE A CA 1
ATOM 1522 C C . PHE A 1 195 ? 3.123 9.560 -22.179 1.00 75.44 195 PHE A C 1
ATOM 1524 O O . PHE A 1 195 ? 2.551 9.118 -21.179 1.00 75.44 195 PHE A O 1
ATOM 1531 N N . TRP A 1 196 ? 3.366 10.862 -22.353 1.00 81.62 196 TRP A N 1
ATOM 1532 C CA . TRP A 1 196 ? 2.973 11.886 -21.386 1.00 81.62 196 TRP A CA 1
ATOM 1533 C C . TRP A 1 196 ? 1.460 12.085 -21.348 1.00 81.62 196 TRP A C 1
ATOM 1535 O O . TRP A 1 196 ? 0.903 12.212 -20.261 1.00 81.62 196 TRP A O 1
ATOM 1545 N N . ILE A 1 197 ? 0.786 12.033 -22.501 1.00 84.38 197 ILE A N 1
ATOM 1546 C CA . ILE A 1 197 ? -0.681 12.093 -22.576 1.00 84.38 197 ILE A CA 1
ATOM 1547 C C . ILE A 1 197 ? -1.306 10.891 -21.862 1.00 84.38 197 ILE A C 1
ATOM 1549 O O . ILE A 1 197 ? -2.187 11.084 -21.032 1.00 84.38 197 ILE A O 1
ATOM 1553 N N . ALA A 1 198 ? -0.823 9.668 -22.106 1.00 81.50 198 ALA A N 1
ATOM 1554 C CA . ALA A 1 198 ? -1.314 8.473 -21.418 1.00 81.50 198 ALA A CA 1
ATOM 1555 C C . ALA A 1 198 ? -1.093 8.550 -19.897 1.00 81.50 198 ALA A C 1
ATOM 1557 O O . ALA A 1 198 ? -1.970 8.174 -19.121 1.00 81.50 198 ALA A O 1
ATOM 1558 N N . ASN A 1 199 ? 0.048 9.092 -19.459 1.00 81.56 199 ASN A N 1
ATOM 1559 C CA . ASN A 1 199 ? 0.342 9.281 -18.039 1.00 81.56 199 ASN A CA 1
ATOM 1560 C C . ASN A 1 199 ? -0.554 10.348 -17.389 1.00 81.56 199 ASN A C 1
ATOM 1562 O O . ASN A 1 199 ? -1.086 10.131 -16.304 1.00 81.56 199 ASN A O 1
ATOM 1566 N N . MET A 1 200 ? -0.766 11.483 -18.060 1.00 86.31 200 MET A N 1
ATOM 1567 C CA . MET A 1 200 ? -1.668 12.534 -17.579 1.00 86.31 200 MET A CA 1
ATOM 1568 C C . MET A 1 200 ? -3.122 12.072 -17.570 1.00 86.31 200 MET A C 1
ATOM 1570 O O . MET A 1 200 ? -3.855 12.395 -16.640 1.00 86.31 200 MET A O 1
ATOM 1574 N N . LEU A 1 201 ? -3.530 11.269 -18.554 1.00 87.88 201 LEU A N 1
ATOM 1575 C CA . LEU A 1 201 ? -4.850 10.650 -18.590 1.00 87.88 201 LEU A CA 1
ATOM 1576 C C . LEU A 1 201 ? -5.035 9.670 -17.424 1.00 87.88 201 LEU A C 1
ATOM 1578 O O . LEU A 1 201 ? -6.065 9.707 -16.757 1.00 87.88 201 LEU A O 1
ATOM 1582 N N . MET A 1 202 ? -4.026 8.844 -17.135 1.00 85.12 202 MET A N 1
ATOM 1583 C CA . MET A 1 202 ? -4.039 7.916 -16.002 1.00 85.12 202 MET A CA 1
ATOM 1584 C C . MET A 1 202 ? -4.121 8.659 -14.660 1.00 85.12 202 MET A C 1
ATOM 1586 O O . MET A 1 202 ? -4.991 8.357 -13.843 1.00 85.12 202 MET A O 1
ATOM 1590 N N . LEU A 1 203 ? -3.268 9.667 -14.442 1.00 84.75 203 LEU A N 1
ATOM 1591 C CA . LEU A 1 203 ? -3.298 10.493 -13.230 1.00 84.75 203 LEU A CA 1
ATOM 1592 C C . LEU A 1 203 ? -4.610 11.276 -13.104 1.00 84.75 203 LEU A C 1
ATOM 1594 O O . LEU A 1 203 ? -5.173 11.352 -12.013 1.00 84.75 203 LEU A O 1
ATOM 1598 N N . GLY A 1 204 ? -5.126 11.809 -14.213 1.00 89.00 204 GLY A N 1
ATOM 1599 C CA . GLY A 1 204 ? -6.409 12.501 -14.270 1.00 89.00 204 GLY A CA 1
ATOM 1600 C C . GLY A 1 204 ? -7.571 11.589 -13.887 1.00 89.00 204 GLY A C 1
ATOM 1601 O O . GLY A 1 204 ? -8.383 11.964 -13.048 1.00 89.00 204 GLY A O 1
ATOM 1602 N N . TRP A 1 205 ? -7.616 10.366 -14.423 1.00 88.12 205 TRP A N 1
ATOM 1603 C CA . TRP A 1 205 ? -8.636 9.373 -14.080 1.00 88.12 205 TRP A CA 1
ATOM 1604 C C . TRP A 1 205 ? -8.623 9.018 -12.589 1.00 88.12 205 TRP A C 1
ATOM 1606 O O . TRP A 1 205 ? -9.667 9.025 -11.932 1.00 88.12 205 TRP A O 1
ATOM 1616 N N . ILE A 1 206 ? -7.436 8.779 -12.025 1.00 86.88 206 ILE A N 1
ATOM 1617 C CA . ILE A 1 206 ? -7.286 8.478 -10.597 1.00 86.88 206 ILE A CA 1
ATOM 1618 C C . ILE A 1 206 ? -7.697 9.681 -9.736 1.00 86.88 206 ILE A C 1
ATOM 1620 O O . ILE A 1 206 ? -8.378 9.506 -8.725 1.00 86.88 206 ILE A O 1
ATOM 1624 N N . LEU A 1 207 ? -7.340 10.903 -10.140 1.00 87.25 207 LEU A N 1
ATOM 1625 C CA . LEU A 1 207 ? -7.710 12.123 -9.424 1.00 87.25 207 LEU A CA 1
ATOM 1626 C C . LEU A 1 207 ? -9.222 12.382 -9.472 1.00 87.25 207 LEU A C 1
ATOM 1628 O O . LEU A 1 207 ? -9.801 12.728 -8.445 1.00 87.25 207 LEU A O 1
ATOM 1632 N N . ILE A 1 208 ? -9.876 12.150 -10.615 1.00 89.12 208 ILE A N 1
ATOM 1633 C CA . ILE A 1 208 ? -11.337 12.254 -10.758 1.00 89.12 208 ILE A CA 1
ATOM 1634 C C . ILE A 1 208 ? -12.033 11.290 -9.796 1.00 89.12 208 ILE A C 1
ATOM 1636 O O . ILE A 1 208 ? -12.898 11.713 -9.027 1.00 89.12 208 ILE A O 1
ATOM 1640 N N . ILE A 1 209 ? -11.632 10.015 -9.789 1.00 86.25 209 ILE A N 1
ATOM 1641 C CA . ILE A 1 209 ? -12.228 9.018 -8.893 1.00 86.25 209 ILE A CA 1
ATOM 1642 C C . ILE A 1 209 ? -11.929 9.358 -7.428 1.00 86.25 209 ILE A C 1
ATOM 1644 O O . ILE A 1 209 ? -12.826 9.285 -6.594 1.00 86.25 209 ILE A O 1
ATOM 1648 N N . SER A 1 210 ? -10.714 9.803 -7.106 1.00 83.81 210 SER A N 1
ATOM 1649 C CA . SER A 1 210 ? -10.343 10.215 -5.746 1.00 83.81 210 SER A CA 1
ATOM 1650 C C . SER A 1 210 ? -11.193 11.390 -5.242 1.00 83.81 210 SER A C 1
ATOM 1652 O O . SER A 1 210 ? -11.711 11.355 -4.123 1.00 83.81 210 SER A O 1
ATOM 1654 N N . VAL A 1 211 ? -11.429 12.406 -6.080 1.00 86.12 211 VAL A N 1
ATOM 1655 C CA . VAL A 1 211 ? -12.308 13.539 -5.749 1.00 86.12 211 VAL A CA 1
ATOM 1656 C C . VAL A 1 211 ? -13.765 13.091 -5.622 1.00 86.12 211 VAL A C 1
ATOM 1658 O O . VAL A 1 211 ? -14.432 13.481 -4.664 1.00 86.12 211 VAL A O 1
ATOM 1661 N N . PHE A 1 212 ? -14.255 12.243 -6.529 1.00 86.81 212 PHE A N 1
ATOM 1662 C CA . PHE A 1 212 ? -15.612 11.697 -6.467 1.00 86.81 212 PHE A CA 1
ATOM 1663 C C . PHE A 1 212 ? -15.852 10.918 -5.167 1.00 86.81 212 PHE A C 1
ATOM 1665 O O . PHE A 1 212 ? -16.818 11.184 -4.450 1.00 86.81 212 PHE A O 1
ATOM 1672 N N . VAL A 1 213 ? -14.935 10.013 -4.813 1.00 81.19 213 VAL A N 1
ATOM 1673 C CA . VAL A 1 213 ? -15.009 9.222 -3.578 1.00 81.19 213 VAL A CA 1
ATOM 1674 C C . VAL A 1 213 ? -14.909 10.122 -2.346 1.00 81.19 213 VAL A C 1
ATOM 1676 O O . VAL A 1 213 ? -15.650 9.914 -1.388 1.00 81.19 213 VAL A O 1
ATOM 1679 N N . ARG A 1 214 ? -14.072 11.168 -2.371 1.00 83.50 214 ARG A N 1
ATOM 1680 C CA . ARG A 1 214 ? -14.006 12.163 -1.290 1.00 83.50 214 ARG A CA 1
ATOM 1681 C C . ARG A 1 214 ? -15.341 12.878 -1.087 1.00 83.50 214 ARG A C 1
ATOM 1683 O O . ARG A 1 214 ? -15.797 12.983 0.048 1.00 83.50 214 ARG A O 1
ATOM 1690 N N . ILE A 1 215 ? -15.953 13.383 -2.160 1.00 83.62 215 ILE A N 1
ATOM 1691 C CA . ILE A 1 215 ? -17.250 14.072 -2.086 1.00 83.62 215 ILE A CA 1
ATOM 1692 C C . ILE A 1 215 ? -18.312 13.115 -1.535 1.00 83.62 215 ILE A C 1
ATOM 1694 O O . ILE A 1 215 ? -19.081 13.492 -0.651 1.00 83.62 215 ILE A O 1
ATOM 1698 N N . TYR A 1 216 ? -18.309 11.864 -2.001 1.00 82.56 216 TYR A N 1
ATOM 1699 C CA . TYR A 1 216 ? -19.199 10.819 -1.505 1.00 82.56 216 TYR A CA 1
ATOM 1700 C C . TYR A 1 216 ? -19.001 10.541 -0.004 1.00 82.56 216 TYR A C 1
ATOM 1702 O O . TYR A 1 216 ? -19.978 10.529 0.744 1.00 82.56 216 TYR A O 1
ATOM 1710 N N . LEU A 1 217 ? -17.754 10.384 0.461 1.00 79.31 217 LEU A N 1
ATOM 1711 C CA . LEU A 1 217 ? -17.434 10.139 1.873 1.00 79.31 217 LEU A CA 1
ATOM 1712 C C . LEU A 1 217 ? -17.870 11.295 2.775 1.00 79.31 217 L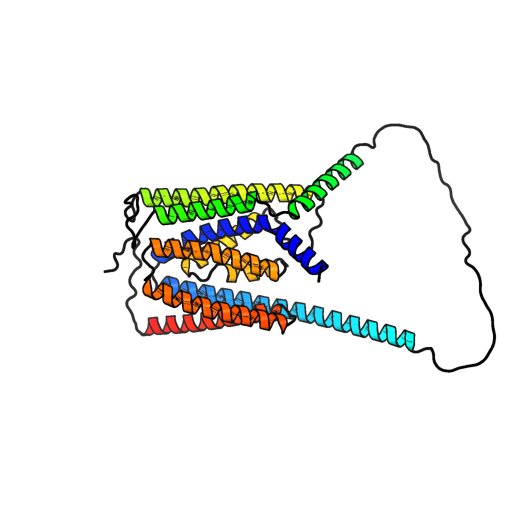EU A C 1
ATOM 1714 O O . LEU A 1 217 ? -18.471 11.051 3.816 1.00 79.31 217 LEU A O 1
ATOM 1718 N N . VAL A 1 218 ? -17.595 12.542 2.378 1.00 82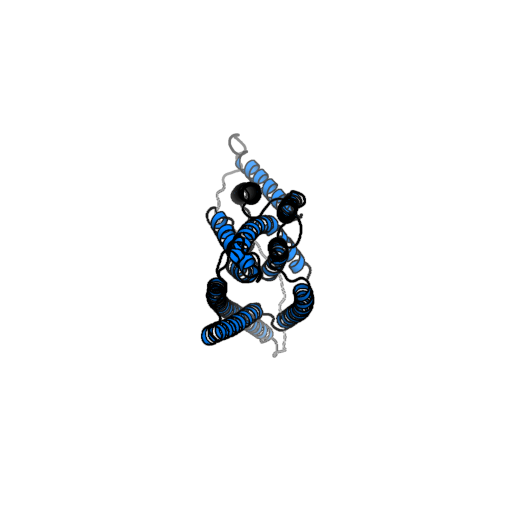.50 218 VAL A N 1
ATOM 1719 C CA . VAL A 1 218 ? -17.966 13.729 3.168 1.00 82.50 218 VAL A CA 1
ATOM 1720 C C . VAL A 1 218 ? -19.483 13.860 3.253 1.00 82.50 218 VAL A C 1
ATOM 1722 O O . VAL A 1 218 ? -20.019 14.065 4.341 1.00 82.50 218 VAL A O 1
ATOM 1725 N N . LYS A 1 219 ? -20.192 13.659 2.135 1.00 82.69 219 LYS A N 1
ATOM 1726 C CA . LYS A 1 219 ? -21.659 13.677 2.118 1.00 82.69 219 LYS A CA 1
ATOM 1727 C C . LYS A 1 219 ? -22.242 12.590 3.028 1.00 82.69 219 LYS A C 1
ATOM 1729 O O . LYS A 1 219 ? -23.145 12.874 3.811 1.00 82.69 219 LYS A O 1
ATOM 1734 N N . ARG A 1 220 ? -21.691 11.370 2.978 1.00 78.94 220 ARG A N 1
ATOM 1735 C CA . ARG A 1 220 ? -22.111 10.252 3.841 1.00 78.94 220 ARG A CA 1
ATOM 1736 C C . ARG A 1 220 ? -21.788 10.521 5.315 1.00 78.94 220 ARG A C 1
ATOM 1738 O O . ARG A 1 220 ? -22.587 10.189 6.182 1.00 78.94 220 ARG A O 1
ATOM 1745 N N . PHE A 1 221 ? -20.655 11.156 5.615 1.00 78.75 221 PHE A N 1
ATOM 1746 C CA . PHE A 1 221 ? -20.292 11.550 6.978 1.00 78.75 221 PHE A CA 1
ATOM 1747 C C . PHE A 1 221 ? -21.251 12.600 7.552 1.00 78.75 221 PHE A C 1
ATOM 1749 O O . PHE A 1 221 ? -21.712 12.455 8.683 1.00 78.75 221 PHE A O 1
ATOM 1756 N N . GLU A 1 222 ? -21.611 13.622 6.770 1.00 80.75 222 GLU A N 1
ATOM 1757 C CA . GLU A 1 222 ? -22.610 14.612 7.184 1.00 80.75 222 GLU A CA 1
ATOM 1758 C C . GLU A 1 222 ? -23.982 13.977 7.429 1.00 80.75 222 GLU A C 1
ATOM 1760 O O . GLU A 1 222 ? -24.633 14.315 8.417 1.00 80.75 222 GLU A O 1
ATOM 1765 N N . GLN A 1 223 ? -24.400 13.024 6.589 1.00 77.00 223 GLN A N 1
ATOM 1766 C CA . GLN A 1 223 ? -25.639 12.262 6.787 1.00 77.00 223 GLN A CA 1
ATOM 1767 C C . GLN A 1 223 ? -25.611 11.457 8.092 1.00 77.00 223 GLN A C 1
ATOM 1769 O O . GLN A 1 223 ? -26.508 11.606 8.920 1.00 77.00 223 GLN A O 1
ATOM 1774 N N . LYS A 1 224 ? -24.538 10.693 8.343 1.00 78.19 224 LYS A N 1
ATOM 1775 C CA . LYS A 1 224 ? -24.364 9.941 9.599 1.00 78.19 224 LYS A CA 1
ATOM 1776 C C . LYS A 1 224 ? -24.369 10.849 10.830 1.00 78.19 224 LYS A C 1
ATOM 1778 O O . LYS A 1 224 ? -24.929 10.490 11.863 1.00 78.19 224 LYS A O 1
ATOM 1783 N N . LYS A 1 225 ? -23.771 12.041 10.725 1.00 79.81 225 LYS A N 1
ATOM 1784 C CA . LYS A 1 225 ? -23.755 13.032 11.809 1.00 79.81 225 LYS A CA 1
ATOM 1785 C C . LYS A 1 225 ? -25.148 13.602 12.091 1.00 79.81 225 LYS A C 1
ATOM 1787 O O . LYS A 1 225 ? -25.489 13.774 13.256 1.00 79.81 225 LYS A O 1
ATOM 1792 N N . ARG A 1 226 ? -25.950 13.877 11.055 1.00 79.69 226 ARG A N 1
ATOM 1793 C CA . ARG A 1 226 ? -27.337 14.361 11.200 1.00 79.69 226 ARG A CA 1
ATOM 1794 C C . ARG A 1 226 ? -28.259 13.311 11.818 1.00 79.69 226 ARG A C 1
ATOM 1796 O O . ARG A 1 226 ? -29.127 13.672 12.604 1.00 79.69 226 ARG A O 1
ATOM 1803 N N . CYS A 1 227 ? -28.037 12.035 11.506 1.00 77.25 227 CYS A N 1
ATOM 1804 C CA . CYS A 1 227 ? -28.867 10.939 12.005 1.00 77.25 227 CYS A CA 1
ATOM 1805 C C . CYS A 1 227 ? -28.531 10.494 13.438 1.00 77.25 227 CYS A C 1
ATOM 1807 O O . CYS A 1 227 ? -29.199 9.621 13.974 1.00 77.25 227 CYS A O 1
ATOM 1809 N N . GLY A 1 228 ? -27.505 11.078 14.070 1.00 70.31 228 GLY A N 1
ATOM 1810 C CA . GLY A 1 228 ? -27.083 10.674 15.413 1.00 70.31 228 GLY A CA 1
ATOM 1811 C C . GLY A 1 228 ? -26.425 9.291 15.457 1.00 70.31 228 GLY A C 1
ATOM 1812 O O . GLY A 1 228 ? -26.555 8.588 16.454 1.00 70.31 228 GLY A O 1
ATOM 1813 N N . TYR A 1 229 ? -25.719 8.894 14.390 1.00 71.56 229 TYR A N 1
ATOM 1814 C CA . TYR A 1 229 ? -25.083 7.577 14.293 1.00 71.56 229 TYR A CA 1
ATOM 1815 C C . TYR A 1 229 ? -24.096 7.325 15.448 1.00 71.56 229 TYR A C 1
ATOM 1817 O O . TYR A 1 229 ? -23.115 8.059 15.625 1.00 71.56 229 TYR A O 1
ATOM 1825 N N . GLN A 1 230 ? -24.345 6.259 16.211 1.00 67.38 230 GLN A N 1
ATOM 1826 C CA . GLN A 1 230 ? -23.474 5.785 17.287 1.00 67.38 230 GLN A CA 1
ATOM 1827 C C . GLN A 1 230 ? -22.275 5.048 16.682 1.00 67.38 230 GLN A C 1
ATOM 1829 O O . GLN A 1 230 ? -22.395 3.934 16.176 1.00 67.38 230 GLN A O 1
ATOM 1834 N N . TYR A 1 231 ? -21.104 5.685 16.721 1.00 69.31 231 TYR A N 1
ATOM 1835 C CA . TYR A 1 231 ? -19.856 5.056 16.294 1.00 69.31 231 TYR A CA 1
ATOM 1836 C C . TYR A 1 231 ? -19.440 3.993 17.312 1.00 69.31 231 TYR A C 1
ATOM 1838 O O . TYR A 1 231 ? -19.170 4.324 18.467 1.00 69.31 231 TYR A O 1
ATOM 1846 N N . VAL A 1 232 ? -19.351 2.741 16.866 1.00 65.75 232 VAL A N 1
ATOM 1847 C CA . VAL A 1 232 ? -18.827 1.633 17.673 1.00 65.75 232 VAL A CA 1
ATOM 1848 C C . VAL A 1 232 ? -17.310 1.791 17.826 1.00 65.75 232 VAL A C 1
ATOM 1850 O O . VAL A 1 232 ? -16.633 2.376 16.974 1.00 65.75 232 VAL A O 1
ATOM 1853 N N . GLU A 1 233 ? -16.761 1.301 18.935 1.00 57.25 233 GLU A N 1
ATOM 1854 C CA . GLU A 1 233 ? -15.331 1.369 19.222 1.00 57.25 233 GLU A CA 1
ATOM 1855 C C . GLU A 1 233 ? -14.518 0.675 18.107 1.00 57.25 233 GLU A C 1
ATOM 1857 O O . GLU A 1 233 ? -14.671 -0.516 17.849 1.00 57.25 233 GLU A O 1
ATOM 1862 N N . GLY A 1 234 ? -13.696 1.455 17.392 1.00 61.75 234 GLY A N 1
ATOM 1863 C CA . GLY A 1 234 ? -12.896 1.004 16.245 1.00 61.75 234 GLY A CA 1
ATOM 1864 C C . GLY A 1 234 ? -13.379 1.445 14.859 1.00 61.75 234 GLY A C 1
ATOM 1865 O O . GLY A 1 234 ? -12.698 1.164 13.868 1.00 61.75 234 GLY A O 1
ATOM 1866 N N . ASP A 1 235 ? -14.485 2.188 14.772 1.00 67.06 235 ASP A N 1
ATOM 1867 C CA . ASP A 1 235 ? -14.911 2.842 13.532 1.00 67.06 235 ASP A CA 1
ATOM 1868 C C . ASP A 1 235 ? -14.155 4.159 13.275 1.00 67.06 235 ASP A C 1
ATOM 1870 O O . ASP A 1 235 ? -13.930 4.978 14.172 1.00 67.06 235 ASP A O 1
ATOM 1874 N N . ILE A 1 236 ? -13.776 4.391 12.013 1.00 67.88 236 ILE A N 1
ATOM 1875 C CA . ILE A 1 236 ? -13.035 5.591 11.606 1.00 67.88 236 ILE A CA 1
ATOM 1876 C C . ILE A 1 236 ? -14.007 6.769 11.466 1.00 67.88 236 ILE A C 1
ATOM 1878 O O . ILE A 1 236 ? -14.899 6.766 10.615 1.00 67.88 236 ILE A O 1
ATOM 1882 N N . LYS A 1 237 ? -13.798 7.822 12.263 1.00 71.12 237 LYS A N 1
ATOM 1883 C CA . LYS A 1 237 ? -14.520 9.094 12.118 1.00 71.12 237 LYS A CA 1
ATOM 1884 C C . LYS A 1 237 ? -13.897 9.922 10.991 1.00 71.12 237 LYS A C 1
ATOM 1886 O O . LYS A 1 237 ? -12.790 10.445 11.121 1.00 71.12 237 LYS A O 1
ATOM 1891 N N . TRP A 1 238 ? -14.616 10.042 9.876 1.00 71.56 238 TRP A N 1
ATOM 1892 C CA . TRP A 1 238 ? -14.177 10.776 8.685 1.00 71.56 238 TRP A CA 1
ATOM 1893 C C . TRP A 1 238 ? -14.424 12.281 8.800 1.00 71.56 238 TRP A C 1
ATOM 1895 O O . TRP A 1 238 ? -15.251 12.850 8.096 1.00 71.56 238 TRP A O 1
ATOM 1905 N N . ASP A 1 239 ? -13.662 12.947 9.664 1.00 74.25 239 ASP A N 1
ATOM 1906 C CA . ASP A 1 239 ? -13.651 14.410 9.714 1.00 74.25 239 ASP A CA 1
ATOM 1907 C C . ASP A 1 239 ? -13.100 15.029 8.415 1.00 74.25 239 ASP A C 1
ATOM 1909 O O . ASP A 1 239 ? -12.316 14.423 7.672 1.00 74.25 239 ASP A O 1
ATOM 1913 N N . SER A 1 240 ? -13.428 16.298 8.156 1.00 75.12 240 SER A N 1
ATOM 1914 C CA . SER A 1 240 ? -12.976 17.019 6.953 1.00 75.12 240 SER A CA 1
ATOM 1915 C C . SER A 1 240 ? -11.448 17.058 6.807 1.00 75.12 240 SER A C 1
ATOM 1917 O O . SER A 1 240 ? -10.935 17.047 5.688 1.00 75.12 240 SER A O 1
ATOM 1919 N N . ARG A 1 241 ? -10.706 17.069 7.928 1.00 79.44 241 ARG A N 1
ATOM 1920 C CA . ARG A 1 241 ? -9.233 16.978 7.940 1.00 79.44 241 ARG A CA 1
ATOM 1921 C C . ARG A 1 241 ? -8.740 15.547 7.744 1.00 79.44 241 ARG A C 1
ATOM 1923 O O . ARG A 1 241 ? -7.832 15.330 6.947 1.00 79.44 241 ARG A O 1
ATOM 1930 N N . ALA A 1 242 ? -9.351 14.584 8.433 1.00 76.75 242 ALA A N 1
ATOM 1931 C CA . ALA A 1 242 ? -9.041 13.163 8.299 1.00 76.75 242 ALA A CA 1
ATOM 1932 C C . ALA A 1 242 ? -9.123 12.731 6.827 1.00 76.75 242 ALA A C 1
ATOM 1934 O O . ALA A 1 242 ? -8.170 12.178 6.283 1.00 76.75 242 ALA A O 1
ATOM 1935 N N . THR A 1 243 ? -10.197 13.120 6.143 1.00 77.00 243 THR A N 1
ATOM 1936 C CA . THR A 1 243 ? -10.439 12.795 4.730 1.00 77.00 243 THR A CA 1
ATOM 1937 C C . THR A 1 243 ? -9.351 13.320 3.778 1.00 77.00 243 THR A C 1
ATOM 1939 O O . THR A 1 243 ? -9.229 12.815 2.670 1.00 77.00 243 THR A O 1
ATOM 1942 N N . LEU A 1 244 ? -8.529 14.298 4.181 1.00 81.31 244 LEU A N 1
ATOM 1943 C CA . LEU A 1 244 ? -7.375 14.760 3.397 1.00 81.31 244 LEU A CA 1
ATOM 1944 C C . LEU A 1 244 ? -6.060 14.096 3.839 1.00 81.31 244 LEU A C 1
ATOM 1946 O O . LEU A 1 244 ? -5.219 13.748 3.013 1.00 81.31 244 LEU A O 1
ATOM 1950 N N . VAL A 1 245 ? -5.886 13.913 5.148 1.00 84.06 245 VAL A N 1
ATOM 1951 C CA . VAL A 1 245 ? -4.659 13.369 5.742 1.00 84.06 245 VAL A CA 1
ATOM 1952 C C . VAL A 1 245 ? -4.492 11.883 5.407 1.00 84.06 245 VAL A C 1
ATOM 1954 O O . VAL A 1 245 ? -3.414 11.479 4.979 1.00 84.06 245 VAL A O 1
ATOM 1957 N N . TYR A 1 246 ? -5.549 11.072 5.519 1.00 80.38 246 TYR A N 1
ATOM 1958 C CA . TYR A 1 246 ? -5.502 9.631 5.218 1.00 80.38 246 TYR A CA 1
ATOM 1959 C C . TYR A 1 246 ? -5.062 9.294 3.789 1.00 80.38 246 TYR A C 1
ATOM 1961 O O . TYR A 1 246 ? -4.113 8.520 3.641 1.00 80.38 246 TYR A O 1
ATOM 1969 N N . PRO A 1 247 ? -5.676 9.850 2.729 1.00 83.38 247 PRO A N 1
ATOM 1970 C CA . PRO A 1 247 ? -5.252 9.568 1.362 1.00 83.38 247 PRO A CA 1
ATOM 1971 C C . PRO A 1 247 ? -3.866 10.134 1.066 1.00 83.38 247 PRO A C 1
ATOM 1973 O O . PRO A 1 247 ? -3.131 9.515 0.308 1.00 83.38 247 PRO A O 1
ATOM 1976 N N . PHE A 1 248 ? -3.454 11.246 1.684 1.00 85.94 248 PHE A N 1
ATOM 1977 C CA . PHE A 1 248 ? -2.078 11.723 1.545 1.00 85.94 248 PHE A CA 1
ATOM 1978 C C . PHE A 1 248 ? -1.073 10.724 2.139 1.00 85.94 248 PHE A C 1
ATOM 1980 O O . PHE A 1 248 ? -0.111 10.354 1.468 1.00 85.94 248 PHE A O 1
ATOM 1987 N N . LEU A 1 249 ? -1.329 10.207 3.349 1.00 85.69 249 LEU A N 1
ATOM 1988 C CA . LEU A 1 249 ? -0.504 9.150 3.948 1.00 85.69 249 LEU A CA 1
ATOM 1989 C C . LEU A 1 249 ? -0.525 7.861 3.113 1.00 85.69 249 LEU A C 1
ATOM 1991 O O . LEU A 1 249 ? 0.517 7.228 2.959 1.00 85.69 249 LEU A O 1
ATOM 1995 N N . CYS A 1 250 ? -1.678 7.473 2.561 1.00 85.69 250 CYS A N 1
ATOM 1996 C CA . CYS A 1 250 ? -1.795 6.288 1.707 1.00 85.69 250 CYS A CA 1
ATOM 1997 C C . CYS A 1 250 ? -1.096 6.471 0.359 1.00 85.69 250 CYS A C 1
ATOM 1999 O O . CYS A 1 250 ? -0.471 5.533 -0.121 1.00 85.69 250 CYS A O 1
ATOM 2001 N N . CYS A 1 251 ? -1.146 7.668 -0.226 1.00 88.38 251 CYS A N 1
ATOM 2002 C CA . CYS A 1 251 ? -0.400 8.019 -1.430 1.00 88.38 251 CYS A CA 1
ATOM 2003 C C . CYS A 1 251 ? 1.104 7.964 -1.165 1.00 88.38 251 CYS A C 1
ATOM 2005 O O . CYS A 1 251 ? 1.834 7.350 -1.931 1.00 88.38 251 CYS A O 1
ATOM 2007 N N . PHE A 1 252 ? 1.567 8.500 -0.035 1.00 88.12 252 PHE A N 1
ATOM 2008 C CA . PHE A 1 252 ? 2.973 8.428 0.364 1.00 88.12 252 PHE A CA 1
ATOM 2009 C C . PHE A 1 252 ? 3.433 6.986 0.634 1.00 88.12 252 PHE A C 1
ATOM 2011 O O . PHE A 1 252 ? 4.500 6.571 0.187 1.00 88.12 252 PHE A O 1
ATOM 2018 N N . ALA A 1 253 ? 2.602 6.179 1.299 1.00 86.75 253 ALA A N 1
ATOM 2019 C CA . ALA A 1 253 ? 2.863 4.753 1.483 1.00 86.75 253 ALA A CA 1
ATOM 2020 C C . ALA A 1 253 ? 2.869 3.994 0.145 1.00 86.75 253 ALA A C 1
ATOM 2022 O O . ALA A 1 253 ? 3.721 3.136 -0.070 1.00 86.75 253 ALA A O 1
ATOM 2023 N N . GLY A 1 254 ? 1.943 4.324 -0.759 1.00 88.50 254 GLY A N 1
ATOM 2024 C CA . GLY A 1 254 ? 1.871 3.792 -2.117 1.00 88.50 254 GLY A CA 1
ATOM 2025 C C . GLY A 1 254 ? 3.094 4.167 -2.945 1.00 88.50 254 GLY A C 1
ATOM 2026 O O . GLY A 1 254 ? 3.655 3.317 -3.618 1.00 88.50 254 GLY A O 1
ATOM 2027 N N . PHE A 1 255 ? 3.569 5.403 -2.827 1.00 89.38 255 PHE A N 1
ATOM 2028 C CA . PHE A 1 255 ? 4.776 5.898 -3.478 1.00 89.38 255 PHE A CA 1
ATOM 2029 C C . PHE A 1 255 ? 5.998 5.056 -3.129 1.00 89.38 255 PHE A C 1
ATOM 2031 O O . PHE A 1 255 ? 6.647 4.522 -4.024 1.00 89.38 255 PHE A O 1
ATOM 2038 N N . PHE A 1 256 ? 6.250 4.809 -1.845 1.00 87.56 256 PHE A N 1
ATOM 2039 C CA . PHE A 1 256 ? 7.338 3.913 -1.454 1.00 87.56 256 PHE A CA 1
ATOM 2040 C C . PHE A 1 256 ? 7.080 2.450 -1.805 1.00 87.56 256 PHE A C 1
ATOM 2042 O O . PHE A 1 256 ? 8.019 1.723 -2.122 1.00 87.56 256 PHE A O 1
ATOM 2049 N N . ALA A 1 257 ? 5.820 2.013 -1.792 1.00 87.12 257 ALA A N 1
ATOM 2050 C CA . ALA A 1 257 ? 5.459 0.678 -2.249 1.00 87.12 257 ALA A CA 1
ATOM 2051 C C . ALA A 1 257 ? 5.776 0.476 -3.737 1.00 87.12 257 ALA A C 1
ATOM 2053 O O . ALA A 1 257 ? 6.274 -0.582 -4.100 1.00 87.12 257 ALA A O 1
ATOM 2054 N N . GLY A 1 258 ? 5.531 1.483 -4.578 1.00 86.50 258 GLY A N 1
ATOM 2055 C CA . GLY A 1 258 ? 5.891 1.473 -5.993 1.00 86.50 258 GLY A CA 1
ATOM 2056 C C . GLY A 1 258 ? 7.391 1.608 -6.229 1.00 86.50 258 GLY A C 1
ATOM 2057 O O . GLY A 1 258 ? 7.910 0.973 -7.135 1.00 86.50 258 GLY A O 1
ATOM 2058 N N . MET A 1 259 ? 8.100 2.379 -5.396 1.00 86.31 259 MET A N 1
ATOM 2059 C CA . MET A 1 259 ? 9.556 2.521 -5.504 1.00 86.31 259 MET A CA 1
ATOM 2060 C C . MET A 1 259 ? 10.325 1.263 -5.098 1.00 86.31 259 MET A C 1
ATOM 2062 O O . MET A 1 259 ? 11.340 0.964 -5.716 1.00 86.31 259 MET A O 1
ATOM 2066 N N . PHE A 1 260 ? 9.889 0.563 -4.047 1.00 85.12 260 PHE A N 1
ATOM 2067 C CA . PHE A 1 260 ? 10.658 -0.528 -3.432 1.00 85.12 260 PHE A CA 1
ATOM 2068 C C . PHE A 1 260 ? 9.998 -1.906 -3.542 1.00 85.12 260 PHE A C 1
ATOM 2070 O O . PHE A 1 260 ? 10.599 -2.902 -3.159 1.00 85.12 260 PHE A O 1
ATOM 2077 N N . GLY A 1 261 ? 8.740 -1.988 -3.980 1.00 78.50 261 GLY A N 1
ATOM 2078 C CA . GLY A 1 261 ? 7.992 -3.249 -4.072 1.00 78.50 261 GLY A CA 1
ATOM 2079 C C . GLY A 1 261 ? 7.537 -3.843 -2.728 1.00 78.50 261 GLY A C 1
ATOM 2080 O O . GLY A 1 261 ? 6.842 -4.853 -2.714 1.00 78.50 261 GLY A O 1
ATOM 2081 N N . VAL A 1 262 ? 7.865 -3.212 -1.594 1.00 75.62 262 VAL A N 1
ATOM 2082 C CA . VAL A 1 262 ? 7.610 -3.728 -0.229 1.00 75.62 262 VAL A CA 1
ATOM 2083 C C . VAL A 1 262 ? 6.121 -3.667 0.185 1.00 75.62 262 VAL A C 1
ATOM 2085 O O . VAL A 1 262 ? 5.711 -4.289 1.165 1.00 75.62 262 VAL A O 1
ATOM 2088 N N . GLY A 1 263 ? 5.271 -2.977 -0.586 1.00 69.50 263 GLY A N 1
ATOM 2089 C CA . GLY A 1 263 ? 3.835 -2.847 -0.309 1.00 69.50 263 GLY A CA 1
ATOM 2090 C C . GLY A 1 263 ? 3.523 -1.844 0.816 1.00 69.50 263 GLY A C 1
ATOM 2091 O O . GLY A 1 263 ? 4.164 -1.814 1.864 1.00 69.50 263 GLY A O 1
ATOM 2092 N N . GLY A 1 264 ? 2.494 -1.006 0.642 1.00 71.25 264 GLY A N 1
ATOM 2093 C CA . GLY A 1 264 ? 2.179 0.091 1.580 1.00 71.25 264 GLY A CA 1
ATOM 2094 C C . GLY A 1 264 ? 1.650 -0.356 2.955 1.00 71.25 264 GLY A C 1
ATOM 2095 O O . GLY A 1 264 ? 1.400 0.473 3.833 1.00 71.25 264 GLY A O 1
ATOM 2096 N N . GLY A 1 265 ? 1.468 -1.665 3.162 1.00 72.19 265 GLY A N 1
ATOM 2097 C CA . GLY A 1 265 ? 0.884 -2.236 4.376 1.00 72.19 265 GLY A CA 1
ATOM 2098 C C . GLY A 1 265 ? 1.749 -2.084 5.626 1.00 72.19 265 GLY A C 1
ATOM 2099 O O . GLY A 1 265 ? 1.193 -1.971 6.717 1.00 72.19 265 GLY A O 1
ATOM 2100 N N . ILE A 1 266 ? 3.079 -1.987 5.492 1.00 73.44 266 ILE A N 1
ATOM 2101 C CA . ILE A 1 266 ? 3.977 -1.786 6.647 1.00 73.44 266 ILE A CA 1
ATOM 2102 C C . ILE A 1 266 ? 3.714 -0.429 7.320 1.00 73.44 266 ILE A C 1
ATOM 2104 O O . ILE A 1 266 ? 3.790 -0.305 8.541 1.00 73.44 266 ILE A O 1
ATOM 2108 N N . VAL A 1 267 ? 3.329 0.586 6.542 1.00 72.94 267 VAL A N 1
ATOM 2109 C CA . VAL A 1 267 ? 2.967 1.914 7.061 1.00 72.94 267 VAL A CA 1
ATOM 2110 C C . VAL A 1 267 ? 1.497 1.946 7.491 1.00 72.94 267 VAL A C 1
ATOM 2112 O O . VAL A 1 267 ? 1.164 2.474 8.557 1.00 72.94 267 VAL A O 1
ATOM 2115 N N . LYS A 1 268 ? 0.610 1.356 6.681 1.00 75.44 268 LYS A N 1
ATOM 2116 C CA . LYS A 1 268 ? -0.844 1.417 6.878 1.00 75.44 268 LYS A CA 1
ATOM 2117 C C . LYS A 1 268 ? -1.336 0.580 8.064 1.00 75.44 268 LYS A C 1
ATOM 2119 O O . LYS A 1 268 ? -2.193 1.044 8.812 1.00 75.44 268 LYS A O 1
ATOM 2124 N N . GLY A 1 269 ? -0.781 -0.612 8.284 1.00 76.19 269 GLY A N 1
ATOM 2125 C CA . GLY A 1 269 ? -1.189 -1.503 9.375 1.00 76.19 269 GLY A CA 1
ATOM 2126 C C . GLY A 1 269 ? -1.084 -0.829 10.751 1.00 76.19 269 GLY A C 1
ATOM 2127 O O . GLY A 1 269 ? -2.096 -0.688 11.444 1.00 76.19 269 GLY A O 1
ATOM 2128 N N . PRO A 1 270 ? 0.092 -0.296 11.135 1.00 69.75 270 PRO A N 1
ATOM 2129 C CA . PRO A 1 270 ? 0.254 0.446 12.384 1.00 69.75 270 PRO A CA 1
ATOM 2130 C C . PRO A 1 270 ? -0.523 1.768 12.445 1.00 69.75 270 PRO A C 1
ATOM 2132 O O . PRO A 1 270 ? -0.705 2.311 13.537 1.00 69.75 270 PRO A O 1
ATOM 2135 N N . LEU A 1 271 ? -0.903 2.358 11.306 1.00 71.25 271 LEU A N 1
ATOM 2136 C CA . LEU A 1 271 ? -1.751 3.554 11.263 1.00 71.25 271 LEU A CA 1
ATOM 2137 C C . LEU A 1 271 ? -3.201 3.203 11.613 1.00 71.25 271 LEU A C 1
ATOM 2139 O O . LEU A 1 271 ? -3.785 3.870 12.459 1.00 71.25 271 LEU A O 1
ATOM 2143 N N . MET A 1 272 ? -3.743 2.126 11.039 1.00 72.25 272 MET A N 1
ATOM 2144 C CA . MET A 1 272 ? -5.094 1.648 11.352 1.00 72.25 272 MET A CA 1
ATOM 2145 C C . MET A 1 272 ? -5.232 1.222 12.815 1.00 72.25 272 MET A C 1
ATOM 2147 O O . MET A 1 272 ? -6.201 1.588 13.472 1.00 72.25 272 MET A O 1
ATOM 2151 N N . LEU A 1 273 ? -4.215 0.566 13.377 1.00 69.69 273 LEU A N 1
ATOM 2152 C CA . LEU A 1 273 ? -4.203 0.230 14.806 1.00 69.69 273 LEU A CA 1
ATOM 2153 C C . LEU A 1 273 ? -4.166 1.473 15.709 1.00 69.69 273 LEU A C 1
ATOM 2155 O O . LEU A 1 273 ? -4.751 1.472 16.786 1.00 69.69 273 LEU A O 1
ATOM 2159 N N . ALA A 1 274 ? -3.509 2.555 15.277 1.00 66.19 274 ALA A N 1
ATOM 2160 C CA . ALA A 1 274 ? -3.493 3.812 16.030 1.00 66.19 274 ALA A CA 1
ATOM 2161 C C . ALA A 1 274 ? -4.857 4.524 16.039 1.00 66.19 274 ALA A C 1
ATOM 2163 O O . ALA A 1 274 ? -5.088 5.371 16.895 1.00 66.19 274 ALA A O 1
ATOM 2164 N N . MET A 1 275 ? -5.749 4.166 15.112 1.00 64.94 275 MET A N 1
ATOM 2165 C CA . MET A 1 275 ? -7.137 4.626 15.069 1.00 64.94 275 MET A CA 1
ATOM 2166 C C . MET A 1 275 ? -8.097 3.728 15.858 1.00 64.94 275 MET A C 1
ATOM 2168 O O . MET A 1 275 ? -9.306 3.880 15.728 1.00 64.94 275 MET A O 1
ATOM 2172 N N . ASN A 1 276 ? -7.577 2.782 16.646 1.00 66.44 276 ASN A N 1
ATOM 2173 C CA . ASN A 1 276 ? -8.353 1.750 17.339 1.00 66.44 276 ASN A CA 1
ATOM 2174 C C . ASN A 1 276 ? -9.132 0.807 16.401 1.00 66.44 276 ASN A C 1
ATOM 2176 O O . ASN A 1 276 ? -10.021 0.098 16.859 1.00 66.44 276 ASN A O 1
ATOM 2180 N N . VAL A 1 277 ? -8.792 0.740 15.107 1.00 70.81 277 VAL A N 1
ATOM 2181 C CA . VAL A 1 277 ? -9.412 -0.233 14.194 1.00 70.81 277 VAL A CA 1
ATOM 2182 C C . VAL A 1 277 ? -9.003 -1.643 14.607 1.00 70.81 277 VAL A C 1
ATOM 2184 O O . VAL A 1 277 ? -7.823 -1.912 14.857 1.00 70.81 277 VAL A O 1
ATOM 2187 N N . HIS A 1 278 ? -9.970 -2.560 14.611 1.00 68.19 278 HIS A N 1
ATOM 2188 C CA . HIS A 1 278 ? -9.741 -3.953 14.972 1.00 68.19 278 HIS A CA 1
ATOM 2189 C C . HIS A 1 278 ? -8.606 -4.583 14.124 1.00 68.19 278 HIS A C 1
ATOM 2191 O O . HIS A 1 278 ? -8.644 -4.519 12.886 1.00 68.19 278 HIS A O 1
ATOM 2197 N N . PRO A 1 279 ? -7.604 -5.240 14.744 1.00 66.12 279 PRO A N 1
ATOM 2198 C CA . PRO A 1 279 ? -6.395 -5.715 14.062 1.00 66.12 279 PRO A CA 1
ATOM 2199 C C . PRO A 1 279 ? -6.676 -6.689 12.916 1.00 66.12 279 PRO A C 1
ATOM 2201 O O . PRO A 1 279 ? -6.010 -6.632 11.884 1.00 66.12 279 PRO A O 1
ATOM 2204 N N . ALA A 1 280 ? -7.695 -7.539 13.051 1.00 69.88 280 ALA A N 1
ATOM 2205 C CA . ALA A 1 280 ? -8.068 -8.480 11.996 1.00 69.88 280 ALA A CA 1
ATOM 2206 C C . ALA A 1 280 ? -8.617 -7.782 10.730 1.00 69.88 280 ALA A C 1
ATOM 2208 O O . ALA A 1 280 ? -8.287 -8.188 9.617 1.00 69.88 280 ALA A O 1
ATOM 2209 N N . VAL A 1 281 ? -9.382 -6.690 10.878 1.00 70.19 281 VAL A N 1
ATOM 2210 C CA . VAL A 1 281 ? -9.920 -5.905 9.746 1.00 70.19 281 VAL A CA 1
ATOM 2211 C C . VAL A 1 281 ? -8.809 -5.088 9.083 1.00 70.19 281 VAL A C 1
ATOM 2213 O O . VAL A 1 281 ? -8.707 -5.038 7.855 1.00 70.19 281 VAL A O 1
ATOM 2216 N N . SER A 1 282 ? -7.932 -4.504 9.904 1.00 74.88 282 SER A N 1
ATOM 2217 C CA . SER A 1 282 ? -6.726 -3.791 9.470 1.00 74.88 282 SER A CA 1
ATOM 2218 C C . SER A 1 282 ? -5.785 -4.697 8.663 1.00 74.88 282 SER A C 1
ATOM 2220 O O . SER A 1 282 ? -5.295 -4.303 7.599 1.00 74.88 282 SER A O 1
ATOM 2222 N N . SER A 1 283 ? -5.582 -5.937 9.116 1.00 77.06 283 SER A N 1
ATOM 2223 C CA . SER A 1 283 ? -4.757 -6.928 8.422 1.00 77.06 283 SER A CA 1
ATOM 2224 C C . SER A 1 283 ? -5.350 -7.327 7.066 1.00 77.06 283 SER A C 1
ATOM 2226 O O . SER A 1 283 ? -4.677 -7.183 6.046 1.00 77.06 283 SER A O 1
ATOM 2228 N N . ALA A 1 284 ? -6.631 -7.718 7.018 1.00 76.94 284 ALA A N 1
ATOM 2229 C CA . ALA A 1 284 ? -7.298 -8.116 5.774 1.00 76.94 284 ALA A CA 1
ATOM 2230 C C . ALA A 1 284 ? -7.328 -6.982 4.731 1.00 76.94 284 ALA A C 1
ATOM 2232 O O . ALA A 1 284 ? -7.014 -7.190 3.557 1.00 76.94 284 ALA A O 1
ATOM 2233 N N . SER A 1 285 ? -7.630 -5.757 5.173 1.00 78.25 285 SER A N 1
ATOM 2234 C CA . SER A 1 285 ? -7.630 -4.569 4.313 1.00 78.25 285 SER A CA 1
ATOM 2235 C C . SER A 1 285 ? -6.223 -4.242 3.804 1.00 78.25 285 SER A C 1
ATOM 2237 O O . SER A 1 285 ? -6.039 -3.908 2.637 1.00 78.25 285 SER A O 1
ATOM 2239 N N . SER A 1 286 ? -5.198 -4.355 4.651 1.00 79.88 286 SER A N 1
ATOM 2240 C CA . SER A 1 286 ? -3.810 -4.133 4.227 1.00 79.88 286 SER A CA 1
ATOM 2241 C C . SER A 1 286 ? -3.348 -5.188 3.225 1.00 79.88 286 SER A C 1
ATOM 2243 O O . SER A 1 286 ? -2.723 -4.829 2.234 1.00 79.88 286 SER A O 1
ATOM 2245 N N . ALA A 1 287 ? -3.697 -6.461 3.434 1.00 81.75 287 ALA A N 1
ATOM 2246 C CA . ALA A 1 287 ? -3.362 -7.548 2.518 1.00 81.75 287 ALA A CA 1
ATOM 2247 C C . ALA A 1 287 ? -3.993 -7.336 1.134 1.00 81.75 287 ALA A C 1
ATOM 2249 O O . ALA A 1 287 ? -3.293 -7.385 0.126 1.00 81.75 287 ALA A O 1
ATOM 2250 N N . CYS A 1 288 ? -5.285 -7.002 1.081 1.00 79.75 288 CYS A N 1
ATOM 2251 C CA . CYS A 1 288 ? -5.981 -6.693 -0.169 1.00 79.75 288 CYS A CA 1
ATOM 2252 C C . CYS A 1 288 ? -5.338 -5.501 -0.903 1.00 79.75 288 CYS A C 1
ATOM 2254 O O . CYS A 1 288 ? -5.068 -5.564 -2.101 1.00 79.75 288 CYS A O 1
ATOM 2256 N N . MET A 1 289 ? -5.000 -4.434 -0.171 1.00 81.12 289 MET A N 1
ATOM 2257 C CA . MET A 1 289 ? -4.293 -3.286 -0.740 1.00 81.12 289 MET A CA 1
ATOM 2258 C C . MET A 1 289 ? -2.897 -3.649 -1.266 1.00 81.12 289 MET A C 1
ATOM 2260 O O . MET A 1 289 ? -2.515 -3.146 -2.323 1.00 81.12 289 MET A O 1
ATOM 2264 N N . ILE A 1 290 ? -2.148 -4.507 -0.563 1.00 85.75 290 ILE A N 1
ATOM 2265 C CA . ILE A 1 290 ? -0.839 -4.989 -1.023 1.00 85.75 290 ILE A CA 1
ATOM 2266 C C . ILE A 1 290 ? -1.006 -5.730 -2.348 1.00 85.75 290 ILE A C 1
ATOM 2268 O O . ILE A 1 290 ? -0.280 -5.416 -3.277 1.00 85.75 290 ILE A O 1
ATOM 2272 N N . LEU A 1 291 ? -1.997 -6.617 -2.488 1.00 86.12 291 LEU A N 1
ATOM 2273 C CA . LEU A 1 291 ? -2.219 -7.360 -3.736 1.00 86.12 291 LEU A CA 1
ATOM 2274 C C . LEU A 1 291 ? -2.409 -6.433 -4.944 1.00 86.12 291 LEU A C 1
ATOM 2276 O O . LEU A 1 291 ? -1.704 -6.568 -5.941 1.00 86.12 291 LEU A O 1
ATOM 2280 N N . PHE A 1 292 ? -3.314 -5.457 -4.846 1.00 84.88 292 PHE A N 1
ATOM 2281 C CA . PHE A 1 292 ? -3.573 -4.518 -5.943 1.00 84.88 292 PHE A CA 1
ATOM 2282 C C . PHE A 1 292 ? -2.382 -3.590 -6.222 1.00 84.88 292 PHE A C 1
ATOM 2284 O O . PHE A 1 292 ? -2.047 -3.327 -7.380 1.00 84.88 292 PHE A O 1
ATOM 2291 N N . THR A 1 293 ? -1.718 -3.108 -5.170 1.00 84.88 293 THR A N 1
ATOM 2292 C CA . THR A 1 293 ? -0.540 -2.237 -5.302 1.00 84.88 293 THR A CA 1
ATOM 2293 C C . THR A 1 293 ? 0.630 -2.981 -5.935 1.00 84.88 293 THR A C 1
ATOM 2295 O O . THR A 1 293 ? 1.238 -2.474 -6.874 1.00 84.88 293 THR A O 1
ATOM 2298 N N . SER A 1 294 ? 0.917 -4.195 -5.463 1.00 86.38 294 SER A N 1
ATOM 2299 C CA . SER A 1 294 ? 1.983 -5.045 -5.987 1.00 86.38 294 SER A CA 1
ATOM 2300 C C . SER A 1 294 ? 1.700 -5.453 -7.426 1.00 86.38 294 SER A C 1
ATOM 2302 O O . SER A 1 294 ? 2.586 -5.318 -8.254 1.00 86.38 294 SER A O 1
ATOM 2304 N N . PHE A 1 295 ? 0.467 -5.842 -7.771 1.00 87.81 295 PHE A N 1
ATOM 2305 C CA . PHE A 1 295 ? 0.121 -6.172 -9.157 1.00 87.81 295 PHE A CA 1
ATOM 2306 C C . PHE A 1 295 ? 0.304 -4.972 -10.103 1.00 87.81 295 PHE A C 1
ATOM 2308 O O . PHE A 1 295 ? 0.841 -5.116 -11.203 1.00 87.81 295 PHE A O 1
ATOM 2315 N N . THR A 1 296 ? -0.083 -3.772 -9.656 1.00 87.06 296 THR A N 1
ATOM 2316 C CA . THR A 1 296 ? 0.144 -2.529 -10.411 1.00 87.06 296 THR A CA 1
ATOM 2317 C C . THR A 1 296 ? 1.640 -2.260 -10.585 1.00 87.06 296 THR A C 1
ATOM 2319 O O . THR A 1 296 ? 2.089 -2.056 -11.709 1.00 87.06 296 THR A O 1
ATOM 2322 N N . ALA A 1 297 ? 2.420 -2.308 -9.500 1.00 86.06 297 ALA A N 1
ATOM 2323 C CA . ALA A 1 297 ? 3.859 -2.052 -9.527 1.00 86.06 297 ALA A CA 1
ATOM 2324 C C . ALA A 1 297 ? 4.613 -3.074 -10.392 1.00 86.06 297 ALA A C 1
ATOM 2326 O O . ALA A 1 297 ? 5.414 -2.679 -11.234 1.00 86.06 297 ALA A O 1
ATOM 2327 N N . THR A 1 298 ? 4.317 -4.371 -10.254 1.00 86.69 298 THR A N 1
ATOM 2328 C CA . THR A 1 298 ? 4.892 -5.433 -11.091 1.00 86.69 298 THR A CA 1
ATOM 2329 C C . THR A 1 298 ? 4.592 -5.186 -12.563 1.00 86.69 298 THR A C 1
ATOM 2331 O O . THR A 1 298 ? 5.509 -5.224 -13.376 1.00 86.69 298 THR A O 1
ATOM 2334 N N . THR A 1 299 ? 3.343 -4.856 -12.909 1.00 85.38 299 THR A N 1
ATOM 2335 C CA . THR A 1 299 ? 2.978 -4.526 -14.296 1.00 85.38 299 THR A CA 1
ATOM 2336 C C . THR A 1 299 ? 3.780 -3.327 -14.807 1.00 85.38 299 THR A C 1
ATOM 2338 O O . THR A 1 299 ? 4.305 -3.372 -15.915 1.00 85.38 299 THR A O 1
ATOM 2341 N N . SER A 1 300 ? 3.942 -2.271 -14.002 1.00 84.38 300 SER A N 1
ATOM 2342 C CA . SER A 1 300 ? 4.760 -1.112 -14.376 1.00 84.38 300 SER A CA 1
ATOM 2343 C C . SER A 1 300 ? 6.241 -1.469 -14.574 1.00 84.38 300 SER A C 1
ATOM 2345 O O . SER A 1 300 ? 6.835 -1.021 -15.551 1.00 84.38 300 SER A O 1
ATOM 2347 N N . PHE A 1 301 ? 6.835 -2.304 -13.714 1.00 84.12 301 PHE A N 1
ATOM 2348 C CA . PHE A 1 301 ? 8.228 -2.750 -13.858 1.00 84.12 301 PHE A CA 1
ATOM 2349 C C . PHE A 1 301 ? 8.452 -3.641 -15.087 1.00 84.12 301 PHE A C 1
ATOM 2351 O O . PHE A 1 301 ? 9.460 -3.472 -15.775 1.00 84.12 301 PHE A O 1
ATOM 2358 N N . VAL A 1 302 ? 7.497 -4.525 -15.404 1.00 82.75 302 VAL A N 1
ATOM 2359 C CA . VAL A 1 302 ? 7.499 -5.330 -16.640 1.00 82.75 302 VAL A CA 1
ATOM 2360 C C . VAL A 1 302 ? 7.450 -4.421 -17.866 1.00 82.75 302 VAL A C 1
ATOM 2362 O O . VAL A 1 302 ? 8.275 -4.551 -18.765 1.00 82.75 302 VAL A O 1
ATOM 2365 N N . VAL A 1 303 ? 6.541 -3.440 -17.880 1.00 78.81 303 VAL A N 1
ATOM 2366 C CA . VAL A 1 303 ? 6.420 -2.463 -18.977 1.00 78.81 303 VAL A CA 1
ATOM 2367 C C . VAL A 1 303 ? 7.687 -1.614 -19.121 1.00 78.81 303 VAL A C 1
ATOM 2369 O O . VAL A 1 303 ? 8.048 -1.219 -20.225 1.00 78.81 303 VAL A O 1
ATOM 2372 N N . PHE A 1 304 ? 8.401 -1.333 -18.031 1.00 75.88 304 PHE A N 1
ATOM 2373 C CA . PHE A 1 304 ? 9.681 -0.628 -18.103 1.00 75.88 304 PHE A CA 1
ATOM 2374 C C . PHE A 1 304 ? 10.859 -1.501 -18.545 1.00 75.88 304 PHE A C 1
ATOM 2376 O O . PHE A 1 304 ? 11.915 -0.931 -18.817 1.00 75.88 304 PHE A O 1
ATOM 2383 N N . GLY A 1 305 ? 10.684 -2.823 -18.652 1.00 76.19 305 GLY A N 1
ATOM 2384 C CA . GLY A 1 305 ? 11.746 -3.771 -18.995 1.00 76.19 305 GLY A CA 1
ATOM 2385 C C . GLY A 1 305 ? 12.785 -3.964 -17.886 1.00 76.19 305 GLY A C 1
ATOM 2386 O O . GLY A 1 305 ? 13.879 -4.433 -18.162 1.00 76.19 305 GLY A O 1
ATOM 2387 N N . LEU A 1 306 ? 12.466 -3.586 -16.642 1.00 75.12 306 LEU A N 1
ATOM 2388 C CA . LEU A 1 306 ? 13.381 -3.699 -15.495 1.00 75.12 306 LEU A CA 1
ATOM 2389 C C . LEU A 1 306 ? 13.350 -5.093 -14.847 1.00 75.12 306 LEU A C 1
ATOM 2391 O O . LEU A 1 306 ? 14.120 -5.371 -13.932 1.00 75.12 306 LEU A O 1
ATOM 2395 N N . LEU A 1 307 ? 12.431 -5.956 -15.284 1.00 77.94 307 LEU A N 1
ATOM 2396 C CA . LEU A 1 307 ? 12.228 -7.281 -14.719 1.00 77.94 307 LEU A CA 1
ATOM 2397 C C . LEU A 1 307 ? 12.828 -8.350 -15.640 1.00 77.94 307 LEU A C 1
ATOM 2399 O O . LEU A 1 307 ? 12.346 -8.549 -16.751 1.00 77.94 307 LEU A O 1
ATOM 2403 N N . VAL A 1 308 ? 13.840 -9.067 -15.150 1.00 84.19 308 VAL A N 1
ATOM 2404 C CA . VAL A 1 308 ? 14.368 -10.270 -15.809 1.00 84.19 308 VAL A CA 1
ATOM 2405 C C . VAL A 1 308 ? 13.427 -11.441 -15.513 1.00 84.19 308 VAL A C 1
ATOM 2407 O O . VAL A 1 308 ? 13.271 -11.825 -14.351 1.00 84.19 308 VAL A O 1
ATOM 2410 N N . GLU A 1 309 ? 12.784 -11.995 -16.544 1.00 81.12 309 GLU A N 1
ATOM 2411 C CA . GLU A 1 309 ? 11.705 -12.989 -16.399 1.00 81.12 309 GLU A CA 1
ATOM 2412 C C . GLU A 1 309 ? 12.153 -14.264 -15.663 1.00 81.12 309 GLU A C 1
ATOM 2414 O O . GLU A 1 309 ? 11.452 -14.734 -14.763 1.00 81.12 309 GLU A O 1
ATOM 2419 N N . ASP A 1 310 ? 13.356 -14.764 -15.957 1.00 87.94 310 ASP A N 1
ATOM 2420 C CA . ASP A 1 310 ? 13.902 -15.975 -15.328 1.00 87.94 310 ASP A CA 1
ATOM 2421 C C . ASP A 1 310 ? 14.085 -15.805 -13.813 1.00 87.94 310 ASP A C 1
ATOM 2423 O O . ASP A 1 310 ? 13.701 -16.662 -13.011 1.00 87.94 310 ASP A O 1
ATOM 2427 N N . TYR A 1 311 ? 14.631 -14.657 -13.402 1.00 88.25 311 TYR A N 1
ATOM 2428 C CA . TYR A 1 311 ? 14.840 -14.345 -11.992 1.00 88.25 311 TYR A CA 1
ATOM 2429 C C . TYR A 1 311 ? 13.510 -14.086 -11.275 1.00 88.25 311 TYR A C 1
ATOM 2431 O O . TYR A 1 311 ? 13.316 -14.515 -10.135 1.00 88.25 311 TYR A O 1
ATOM 2439 N N . ALA A 1 312 ? 12.555 -13.447 -11.958 1.00 87.62 312 ALA A N 1
ATOM 2440 C CA . ALA A 1 312 ? 11.242 -13.144 -11.405 1.00 87.62 312 ALA A CA 1
ATOM 2441 C C . ALA A 1 312 ? 10.475 -14.405 -10.985 1.00 87.62 312 ALA A C 1
ATOM 2443 O O . ALA A 1 312 ? 9.890 -14.423 -9.901 1.00 87.62 312 ALA A O 1
ATOM 2444 N N . ILE A 1 313 ? 10.505 -15.472 -11.792 1.00 89.69 313 ILE A N 1
ATOM 2445 C CA . ILE A 1 313 ? 9.821 -16.736 -11.472 1.00 89.69 313 ILE A CA 1
ATOM 2446 C C . ILE A 1 313 ? 10.441 -17.388 -10.230 1.00 89.69 313 ILE A C 1
ATOM 2448 O O . ILE A 1 313 ? 9.715 -17.817 -9.328 1.00 89.69 313 ILE A O 1
ATOM 2452 N N . ILE A 1 314 ? 11.774 -17.422 -10.140 1.00 93.38 314 ILE A N 1
ATOM 2453 C CA . ILE A 1 314 ? 12.480 -17.987 -8.981 1.00 93.38 314 ILE A CA 1
ATOM 2454 C C . ILE A 1 314 ? 12.141 -17.190 -7.714 1.00 93.38 314 ILE A C 1
ATOM 2456 O O . ILE A 1 314 ? 11.750 -17.771 -6.697 1.00 93.38 314 ILE A O 1
ATOM 2460 N N . CYS A 1 315 ? 12.214 -15.858 -7.781 1.00 89.81 315 CYS A N 1
ATOM 2461 C CA . CYS A 1 315 ? 11.838 -14.983 -6.673 1.00 89.81 315 CYS A CA 1
ATOM 2462 C C . CYS A 1 315 ? 10.363 -15.118 -6.282 1.00 89.81 315 CYS A C 1
ATOM 2464 O O . CYS A 1 315 ? 10.048 -15.028 -5.097 1.00 89.81 315 CYS A O 1
ATOM 2466 N N . LEU A 1 316 ? 9.463 -15.375 -7.235 1.00 90.19 316 LEU A N 1
ATOM 2467 C CA . LEU A 1 316 ? 8.049 -15.620 -6.962 1.00 90.19 316 LEU A CA 1
ATOM 2468 C C . LEU A 1 316 ? 7.865 -16.903 -6.148 1.00 90.19 316 LEU A C 1
ATOM 2470 O O . LEU A 1 316 ? 7.161 -16.878 -5.142 1.00 90.19 316 LEU A O 1
ATOM 2474 N N . VAL A 1 317 ? 8.515 -18.007 -6.525 1.00 93.44 317 VAL A N 1
ATOM 2475 C CA . VAL A 1 317 ? 8.400 -19.289 -5.806 1.00 93.44 317 VAL A CA 1
ATOM 2476 C C . VAL A 1 317 ? 8.986 -19.190 -4.395 1.00 93.44 317 VAL A C 1
ATOM 2478 O O . VAL A 1 317 ? 8.341 -19.592 -3.420 1.00 93.44 317 VAL A O 1
ATOM 2481 N N . ILE A 1 318 ? 10.184 -18.614 -4.260 1.00 94.19 318 ILE A N 1
ATOM 2482 C CA . ILE A 1 318 ? 10.823 -18.398 -2.953 1.00 94.19 318 ILE A CA 1
ATOM 2483 C C . ILE A 1 318 ? 9.977 -17.440 -2.104 1.00 94.19 318 ILE A C 1
ATOM 2485 O O . ILE A 1 318 ? 9.705 -17.717 -0.938 1.00 94.19 318 ILE A O 1
ATOM 2489 N N . GLY A 1 319 ? 9.492 -16.345 -2.689 1.00 90.38 319 GLY A N 1
ATOM 2490 C CA . GLY A 1 319 ? 8.640 -15.376 -2.007 1.00 90.38 319 GLY A CA 1
ATOM 2491 C C . GLY A 1 319 ? 7.308 -15.976 -1.561 1.00 90.38 319 GLY A C 1
ATOM 2492 O O . GLY A 1 319 ? 6.876 -15.736 -0.434 1.00 90.38 319 GLY A O 1
ATOM 2493 N N . PHE A 1 320 ? 6.675 -16.804 -2.393 1.00 91.06 320 PHE A N 1
ATOM 2494 C CA . PHE A 1 320 ? 5.418 -17.475 -2.069 1.00 91.06 320 PHE A CA 1
ATOM 2495 C C . PHE A 1 320 ? 5.596 -18.477 -0.925 1.00 91.06 320 PHE A C 1
ATOM 2497 O O . PHE A 1 320 ? 4.841 -18.442 0.047 1.00 91.06 320 PHE A O 1
ATOM 2504 N N . THR A 1 321 ? 6.624 -19.327 -0.994 1.00 94.50 321 THR A N 1
ATOM 2505 C CA . THR A 1 321 ? 6.925 -20.312 0.059 1.00 94.50 321 THR A CA 1
ATOM 2506 C C . THR A 1 321 ? 7.311 -19.641 1.379 1.00 94.50 321 THR A C 1
ATOM 2508 O O . THR A 1 321 ? 6.775 -20.007 2.428 1.00 94.50 321 THR A O 1
ATOM 2511 N N . ALA A 1 322 ? 8.154 -18.605 1.341 1.00 91.19 322 ALA A N 1
ATOM 2512 C CA . ALA A 1 322 ? 8.530 -17.823 2.518 1.00 91.19 322 ALA A CA 1
ATOM 2513 C C . ALA A 1 322 ? 7.336 -17.067 3.122 1.00 91.19 322 ALA A C 1
ATOM 2515 O O . ALA A 1 322 ? 7.162 -17.061 4.341 1.00 91.19 322 ALA A O 1
ATOM 2516 N N . THR A 1 323 ? 6.474 -16.473 2.288 1.00 87.88 323 THR A N 1
ATOM 2517 C CA . THR A 1 323 ? 5.261 -15.780 2.749 1.00 87.88 323 THR A CA 1
ATOM 2518 C C . THR A 1 323 ? 4.285 -16.761 3.379 1.00 87.88 323 THR A C 1
ATOM 2520 O O . THR A 1 323 ? 3.757 -16.479 4.450 1.00 87.88 323 THR A O 1
ATOM 2523 N N . LEU A 1 324 ? 4.071 -17.929 2.770 1.00 90.50 324 LEU A N 1
ATOM 2524 C CA . LEU A 1 324 ? 3.203 -18.963 3.325 1.00 90.50 324 LEU A CA 1
ATOM 2525 C C . LEU A 1 324 ? 3.710 -19.426 4.697 1.00 90.50 324 LEU A C 1
ATOM 2527 O O . LEU A 1 324 ? 2.945 -19.436 5.660 1.00 90.50 324 LEU A O 1
ATOM 2531 N N . ALA A 1 325 ? 5.006 -19.726 4.814 1.00 91.88 325 ALA A N 1
ATOM 2532 C CA . ALA A 1 325 ? 5.627 -20.090 6.085 1.00 91.88 325 ALA A CA 1
ATOM 2533 C C . ALA A 1 325 ? 5.521 -18.961 7.128 1.00 91.88 325 ALA A C 1
ATOM 2535 O O . ALA A 1 325 ? 5.171 -19.218 8.280 1.00 91.88 325 ALA A O 1
ATOM 2536 N N . GLY A 1 326 ? 5.758 -17.708 6.728 1.00 87.56 326 GLY A N 1
ATOM 2537 C CA . GLY A 1 326 ? 5.656 -16.536 7.599 1.00 87.56 326 GLY A CA 1
ATOM 2538 C C . GLY A 1 326 ? 4.232 -16.270 8.091 1.00 87.56 326 GLY A C 1
ATOM 2539 O O . GLY A 1 326 ? 4.033 -16.022 9.278 1.00 87.56 326 GLY A O 1
ATOM 2540 N N . GLN A 1 327 ? 3.231 -16.379 7.214 1.00 84.38 327 GLN A N 1
ATOM 2541 C CA . GLN A 1 327 ? 1.819 -16.216 7.573 1.00 84.38 327 GLN A CA 1
ATOM 2542 C C . GLN A 1 327 ? 1.336 -17.347 8.485 1.00 84.38 327 GLN A C 1
ATOM 2544 O O . GLN A 1 327 ? 0.669 -17.077 9.482 1.00 84.38 327 GLN A O 1
ATOM 2549 N N . LEU A 1 328 ? 1.715 -18.601 8.208 1.00 88.69 328 LEU A N 1
ATOM 2550 C CA . LEU A 1 328 ? 1.427 -19.731 9.097 1.00 88.69 328 LEU A CA 1
ATOM 2551 C C . LEU A 1 328 ? 2.108 -19.559 10.462 1.00 88.69 328 LEU A C 1
ATOM 2553 O O . LEU A 1 328 ? 1.479 -19.787 11.494 1.00 88.69 328 LEU A O 1
ATOM 2557 N N . GLY A 1 329 ? 3.363 -19.103 10.478 1.00 85.94 329 GLY A N 1
ATOM 2558 C CA . GLY A 1 329 ? 4.106 -18.806 11.701 1.00 85.94 329 GLY A CA 1
ATOM 2559 C C . GLY A 1 329 ? 3.458 -17.694 12.527 1.00 85.94 329 GLY A C 1
ATOM 2560 O O . GLY A 1 329 ? 3.271 -17.855 13.732 1.00 85.94 329 GLY A O 1
ATOM 2561 N N . LEU A 1 330 ? 3.044 -16.599 11.885 1.00 79.44 330 LEU A N 1
ATOM 2562 C CA . LEU A 1 330 ? 2.318 -15.503 12.530 1.00 79.44 330 LEU A CA 1
ATOM 2563 C C . LEU A 1 330 ? 0.940 -15.944 13.032 1.00 79.44 330 LEU A C 1
ATOM 2565 O O . LEU A 1 330 ? 0.565 -15.569 14.138 1.00 79.44 330 LEU A O 1
ATOM 2569 N N . ALA A 1 331 ? 0.205 -16.764 12.278 1.00 81.00 331 ALA A N 1
ATOM 2570 C CA . ALA A 1 331 ? -1.087 -17.304 12.703 1.00 81.00 331 ALA A CA 1
ATOM 2571 C C . ALA A 1 331 ? -0.944 -18.242 13.912 1.00 81.00 331 ALA A C 1
ATOM 2573 O O . ALA A 1 331 ? -1.720 -18.164 14.866 1.00 81.00 331 ALA A O 1
ATOM 2574 N N . TYR A 1 332 ? 0.082 -19.096 13.909 1.00 84.69 332 TYR A N 1
ATOM 2575 C CA . TYR A 1 332 ? 0.415 -19.946 15.048 1.00 84.69 332 TYR A CA 1
ATOM 2576 C C . TYR A 1 332 ? 0.804 -19.111 16.273 1.00 84.69 332 TYR A C 1
ATOM 2578 O O . TYR A 1 332 ? 0.309 -19.354 17.377 1.00 84.69 332 TYR A O 1
ATOM 2586 N N . LEU A 1 333 ? 1.638 -18.085 16.076 1.00 81.50 333 LEU A N 1
ATOM 2587 C CA . LEU A 1 333 ? 2.040 -17.176 17.140 1.00 81.50 333 LEU A CA 1
ATOM 2588 C C . LEU A 1 333 ? 0.848 -16.384 17.681 1.00 81.50 333 LEU A C 1
ATOM 2590 O O . LEU A 1 333 ? 0.731 -16.271 18.891 1.00 81.50 333 LEU A O 1
ATOM 2594 N N . ALA A 1 334 ? -0.064 -15.916 16.830 1.00 76.62 334 ALA A N 1
ATOM 2595 C CA . ALA A 1 334 ? -1.284 -15.219 17.237 1.00 76.62 334 ALA A CA 1
ATOM 2596 C C . ALA A 1 334 ? -2.235 -16.120 18.040 1.00 76.62 334 ALA A C 1
ATOM 2598 O O . ALA A 1 334 ? -2.882 -15.664 18.977 1.00 76.62 334 ALA A O 1
ATOM 2599 N N . LYS A 1 335 ? -2.307 -17.419 17.719 1.00 79.38 335 LYS A N 1
ATOM 2600 C CA . LYS A 1 335 ? -3.101 -18.375 18.505 1.00 79.38 335 LYS A CA 1
ATOM 2601 C C . LYS A 1 335 ? -2.480 -18.633 19.880 1.00 79.38 335 LYS A C 1
ATOM 2603 O O . LYS A 1 335 ? -3.206 -18.761 20.863 1.00 79.38 335 LYS A O 1
ATOM 2608 N N . LYS A 1 336 ? -1.146 -18.721 19.945 1.00 80.19 336 LYS A N 1
ATOM 2609 C CA . LYS A 1 336 ? -0.397 -18.991 21.181 1.00 80.19 336 LYS A CA 1
ATOM 2610 C C . LYS A 1 336 ? -0.296 -17.761 22.088 1.00 80.19 336 LYS A C 1
ATOM 2612 O O . LYS A 1 336 ? -0.447 -17.868 23.299 1.00 80.19 336 LYS A O 1
ATOM 2617 N N . ALA A 1 337 ? -0.028 -16.604 21.504 1.00 69.62 337 ALA A N 1
ATOM 2618 C CA . ALA A 1 337 ? 0.040 -15.322 22.172 1.00 69.62 337 ALA A CA 1
ATOM 2619 C C . ALA A 1 337 ? -1.329 -14.649 22.040 1.00 69.62 337 ALA A C 1
ATOM 2621 O O . ALA A 1 337 ? -1.587 -13.961 21.063 1.00 69.62 337 ALA A O 1
ATOM 2622 N N . GLN A 1 338 ? -2.206 -14.822 23.030 1.00 70.75 338 GLN A N 1
ATOM 2623 C CA . GLN A 1 338 ? -3.527 -14.166 23.147 1.00 70.75 338 GLN A CA 1
ATOM 2624 C C . GLN A 1 338 ? -3.473 -12.613 23.206 1.00 70.75 338 GLN A C 1
ATOM 2626 O O . GLN A 1 338 ? -4.402 -11.969 23.676 1.00 70.75 338 GLN A O 1
ATOM 2631 N N . ARG A 1 339 ? -2.368 -11.992 22.780 1.00 71.00 339 ARG A N 1
ATOM 2632 C CA . ARG A 1 339 ? -2.052 -10.567 22.899 1.00 71.00 339 ARG A CA 1
ATOM 2633 C C . ARG A 1 339 ? -1.553 -10.034 21.554 1.00 71.00 339 ARG A C 1
ATOM 2635 O O . ARG A 1 339 ? -0.568 -10.542 21.012 1.00 71.00 339 ARG A O 1
ATOM 2642 N N . ASN A 1 340 ? -2.204 -8.996 21.026 1.00 69.81 340 ASN A N 1
ATOM 2643 C CA . ASN A 1 340 ? -1.898 -8.434 19.705 1.00 69.81 340 ASN A CA 1
ATOM 2644 C C . ASN A 1 340 ? -0.531 -7.727 19.676 1.00 69.81 340 ASN A C 1
ATOM 2646 O O . ASN A 1 340 ? 0.100 -7.630 18.619 1.00 69.81 340 ASN A O 1
ATOM 2650 N N . SER A 1 341 ? -0.025 -7.292 20.832 1.00 77.00 341 SER A N 1
ATOM 2651 C CA . SER A 1 341 ? 1.299 -6.675 20.966 1.00 77.00 341 SER A CA 1
ATOM 2652 C C . SER A 1 341 ? 2.455 -7.544 20.456 1.00 77.00 341 SER A C 1
ATOM 2654 O O . SER A 1 341 ? 3.399 -7.006 19.871 1.00 77.00 341 SER A O 1
ATOM 2656 N N . TYR A 1 342 ? 2.383 -8.873 20.590 1.00 77.75 342 TYR A N 1
ATOM 2657 C CA . TYR A 1 342 ? 3.437 -9.769 20.095 1.00 77.75 342 TYR A CA 1
ATOM 2658 C C . TYR A 1 342 ? 3.521 -9.798 18.566 1.00 77.75 342 TYR A C 1
ATOM 2660 O O . TYR A 1 342 ? 4.620 -9.870 18.013 1.00 77.75 342 TYR A O 1
ATOM 2668 N N . ILE A 1 343 ? 2.383 -9.672 17.875 1.00 77.19 343 ILE A N 1
ATOM 2669 C CA . ILE A 1 343 ? 2.333 -9.591 16.408 1.00 77.19 343 ILE A CA 1
ATOM 2670 C C . ILE A 1 343 ? 3.056 -8.319 15.947 1.00 77.19 343 ILE A C 1
ATOM 2672 O O . ILE A 1 343 ? 3.920 -8.367 15.071 1.00 77.19 343 ILE A O 1
ATOM 2676 N N . ALA A 1 344 ? 2.768 -7.182 16.589 1.00 75.56 344 ALA A N 1
ATOM 2677 C CA . ALA A 1 344 ? 3.427 -5.913 16.287 1.00 75.56 344 ALA A CA 1
ATOM 2678 C C . ALA A 1 344 ? 4.942 -5.944 16.580 1.00 75.56 344 ALA A C 1
ATOM 2680 O O . ALA A 1 344 ? 5.724 -5.366 15.824 1.00 75.56 344 ALA A O 1
ATOM 2681 N N . PHE A 1 345 ? 5.368 -6.636 17.644 1.00 81.88 345 PHE A N 1
ATOM 2682 C CA . PHE A 1 345 ? 6.785 -6.800 17.984 1.00 81.88 345 PHE A CA 1
ATOM 2683 C C . PHE A 1 345 ? 7.531 -7.665 16.959 1.00 81.88 345 PHE A C 1
ATOM 2685 O O . PHE A 1 345 ? 8.634 -7.310 16.552 1.00 81.88 345 PHE A O 1
ATOM 2692 N N . SER A 1 346 ? 6.909 -8.751 16.486 1.00 81.38 346 SER A N 1
ATOM 2693 C CA . SER A 1 346 ? 7.462 -9.599 15.423 1.00 81.38 346 SER A CA 1
ATOM 2694 C C . SER A 1 346 ? 7.670 -8.815 14.122 1.00 81.38 346 SER A C 1
ATOM 2696 O O . SER A 1 346 ? 8.766 -8.843 13.566 1.00 81.38 346 SER A O 1
ATOM 2698 N N . ILE A 1 347 ? 6.671 -8.035 13.688 1.00 80.25 347 ILE A N 1
ATOM 2699 C CA . ILE A 1 347 ? 6.784 -7.178 12.495 1.00 80.25 347 ILE A CA 1
ATOM 2700 C C . ILE A 1 347 ? 7.903 -6.144 12.678 1.00 80.25 347 ILE A C 1
ATOM 2702 O O . ILE A 1 347 ? 8.753 -5.995 11.803 1.00 80.25 347 ILE A O 1
ATOM 2706 N N . GLY A 1 348 ? 7.945 -5.460 13.827 1.00 81.19 348 GLY A N 1
ATOM 2707 C CA . GLY A 1 348 ? 9.002 -4.494 14.136 1.00 81.19 348 GLY A CA 1
ATOM 2708 C C . GLY A 1 348 ? 10.401 -5.116 14.115 1.00 81.19 348 GLY A C 1
ATOM 2709 O O . GLY A 1 348 ? 11.319 -4.526 13.551 1.00 81.19 348 GLY A O 1
ATOM 2710 N N . GLY A 1 349 ? 10.554 -6.326 14.661 1.00 85.44 349 GLY A N 1
ATOM 2711 C CA . GLY A 1 349 ? 11.813 -7.069 14.661 1.00 85.44 349 GLY A CA 1
ATOM 2712 C C . GLY A 1 349 ? 12.280 -7.458 13.258 1.00 85.44 349 GLY A C 1
ATOM 2713 O O . GLY A 1 349 ? 13.429 -7.204 12.910 1.00 85.44 349 GLY A O 1
ATOM 2714 N N . VAL A 1 350 ? 11.391 -8.001 12.420 1.00 85.19 350 VAL A N 1
ATOM 2715 C CA . VAL A 1 350 ? 11.723 -8.352 11.026 1.00 85.19 350 VAL A CA 1
ATOM 2716 C C . VAL A 1 350 ? 12.136 -7.111 10.230 1.00 85.19 350 VAL A C 1
ATOM 2718 O O . VAL A 1 350 ? 13.134 -7.149 9.511 1.00 85.19 350 VAL A O 1
ATOM 2721 N N . VAL A 1 351 ? 11.424 -5.988 10.389 1.00 85.50 351 VAL A N 1
ATOM 2722 C CA . VAL A 1 351 ? 11.769 -4.725 9.713 1.00 85.50 351 VAL A CA 1
ATOM 2723 C C . VAL A 1 351 ? 13.108 -4.176 10.217 1.00 85.50 351 VAL A C 1
ATOM 2725 O O . VAL A 1 351 ? 13.902 -3.700 9.411 1.00 85.50 351 VAL A O 1
ATOM 2728 N N . LEU A 1 352 ? 13.402 -4.279 11.518 1.00 88.19 352 LEU A N 1
ATOM 2729 C CA . LEU A 1 352 ? 14.693 -3.884 12.092 1.00 88.19 352 LEU A CA 1
ATOM 2730 C C . LEU A 1 352 ? 15.850 -4.711 11.516 1.00 88.19 352 LEU A C 1
ATOM 2732 O O . LEU A 1 352 ? 16.851 -4.139 11.092 1.00 88.19 352 LEU A O 1
ATOM 2736 N N . VAL A 1 353 ? 15.710 -6.039 11.480 1.00 90.81 353 VAL A N 1
ATOM 2737 C CA . VAL A 1 353 ? 16.731 -6.933 10.912 1.00 90.81 353 VAL A CA 1
ATOM 2738 C C . VAL A 1 353 ? 16.928 -6.631 9.427 1.00 90.81 353 VAL A C 1
ATOM 2740 O O . VAL A 1 353 ? 18.062 -6.509 8.977 1.00 90.81 353 VAL A O 1
ATOM 2743 N N . SER A 1 354 ? 15.841 -6.415 8.684 1.00 87.94 354 SER A N 1
ATOM 2744 C CA . SER A 1 354 ? 15.904 -6.029 7.268 1.00 87.94 354 SER A CA 1
ATOM 2745 C C . SER A 1 354 ? 16.636 -4.696 7.073 1.00 87.94 354 SER A C 1
ATOM 2747 O O . SER A 1 354 ? 17.495 -4.589 6.203 1.00 87.94 354 SER A O 1
ATOM 2749 N N . ALA A 1 355 ? 16.353 -3.692 7.912 1.00 88.31 355 ALA A N 1
ATOM 2750 C CA . ALA A 1 355 ? 17.038 -2.400 7.880 1.00 88.31 355 ALA A CA 1
ATOM 2751 C C . ALA A 1 355 ? 18.541 -2.543 8.164 1.00 88.31 355 ALA A C 1
ATOM 2753 O O . ALA A 1 355 ? 19.361 -1.937 7.476 1.00 88.31 355 ALA A O 1
ATOM 2754 N N . PHE A 1 356 ? 18.905 -3.368 9.151 1.00 91.69 356 PHE A N 1
ATOM 2755 C CA . PHE A 1 356 ? 20.297 -3.641 9.498 1.00 91.69 356 PHE A CA 1
ATOM 2756 C C . PHE A 1 356 ? 21.042 -4.318 8.342 1.00 91.69 356 PHE A C 1
ATOM 2758 O O . PHE A 1 356 ? 22.086 -3.823 7.926 1.00 91.69 356 PHE A O 1
ATOM 2765 N N . LEU A 1 357 ? 20.479 -5.390 7.773 1.00 90.75 357 LEU A N 1
ATOM 2766 C CA . LEU A 1 357 ? 21.084 -6.108 6.646 1.00 90.75 357 LEU A CA 1
ATOM 2767 C C . LEU A 1 357 ? 21.262 -5.203 5.418 1.00 90.75 357 LEU A C 1
A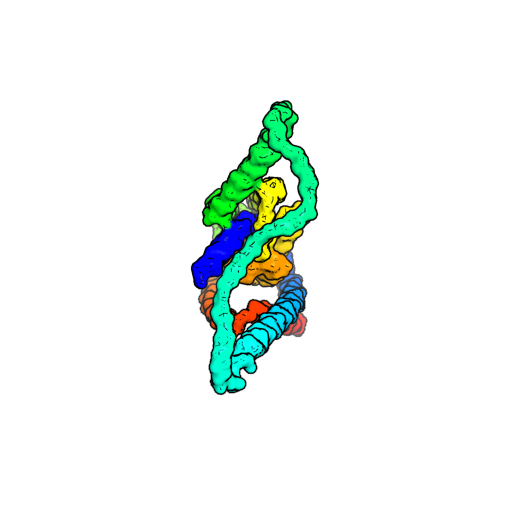TOM 2769 O O . LEU A 1 357 ? 22.341 -5.188 4.832 1.00 90.75 357 LEU A O 1
ATOM 2773 N N . MET A 1 358 ? 20.253 -4.392 5.083 1.00 87.69 358 MET A N 1
ATOM 2774 C CA . MET A 1 358 ? 20.334 -3.430 3.975 1.00 87.69 358 MET A CA 1
ATOM 2775 C C . MET A 1 358 ? 21.383 -2.342 4.222 1.00 87.69 358 MET A C 1
ATOM 2777 O O . MET A 1 358 ? 22.090 -1.943 3.301 1.00 87.69 358 MET A O 1
ATOM 2781 N N . THR A 1 359 ? 21.531 -1.884 5.469 1.00 89.56 359 THR A N 1
ATOM 2782 C CA . THR A 1 359 ? 22.572 -0.910 5.835 1.00 89.56 359 THR A CA 1
ATOM 2783 C C . THR A 1 359 ? 23.963 -1.514 5.663 1.00 89.56 359 THR A C 1
ATOM 2785 O O . THR A 1 359 ? 24.835 -0.879 5.080 1.00 89.56 359 THR A O 1
ATOM 2788 N N . VAL A 1 360 ? 24.169 -2.752 6.122 1.00 90.81 360 VAL A N 1
ATOM 2789 C CA . VAL A 1 360 ? 25.447 -3.459 5.960 1.00 90.81 360 VAL A CA 1
ATOM 2790 C C . VAL A 1 360 ? 25.770 -3.650 4.479 1.00 90.81 360 VAL A C 1
ATOM 2792 O O . VAL A 1 360 ? 26.868 -3.301 4.059 1.00 90.81 360 VAL A O 1
ATOM 2795 N N . GLN A 1 361 ? 24.813 -4.121 3.675 1.00 86.44 361 GLN A N 1
ATOM 2796 C CA . GLN A 1 361 ? 25.002 -4.284 2.232 1.00 86.44 361 GLN A CA 1
ATOM 2797 C C . GLN A 1 361 ? 25.339 -2.952 1.547 1.00 86.44 361 GLN A C 1
ATOM 2799 O O . GLN A 1 361 ? 26.259 -2.894 0.736 1.00 86.44 361 GLN A O 1
ATOM 2804 N N . SER A 1 362 ? 24.640 -1.870 1.904 1.00 84.81 362 SER A N 1
ATOM 2805 C CA . SER A 1 362 ? 24.917 -0.538 1.361 1.00 84.81 362 SER A CA 1
ATOM 2806 C C . SER A 1 362 ? 26.326 -0.054 1.714 1.00 84.81 362 SER A C 1
ATOM 2808 O O . SER A 1 362 ? 26.984 0.542 0.868 1.00 84.81 362 SER A O 1
ATOM 2810 N N . LEU A 1 363 ? 26.807 -0.307 2.937 1.00 86.75 363 LEU A N 1
ATOM 2811 C CA . LEU A 1 363 ? 28.162 0.067 3.353 1.00 86.75 363 LEU A CA 1
ATOM 2812 C C . LEU A 1 363 ? 29.237 -0.768 2.648 1.00 86.75 363 LEU A C 1
ATOM 2814 O O . LEU A 1 363 ? 30.272 -0.222 2.279 1.00 86.75 363 LEU A O 1
ATOM 2818 N N . LEU A 1 364 ? 28.990 -2.066 2.446 1.00 86.75 364 LEU A N 1
ATOM 2819 C CA . LEU A 1 364 ? 29.899 -2.948 1.711 1.00 86.75 364 LEU A CA 1
ATOM 2820 C C . LEU A 1 364 ? 30.016 -2.528 0.242 1.00 86.75 364 LEU A C 1
ATOM 2822 O O . LEU A 1 364 ? 31.126 -2.358 -0.247 1.00 86.75 364 LEU A O 1
ATOM 2826 N N . SER A 1 365 ? 28.889 -2.245 -0.417 1.00 82.19 365 SER A N 1
ATOM 2827 C CA . SER A 1 365 ? 28.871 -1.760 -1.804 1.00 82.19 365 SER A CA 1
ATOM 2828 C C . SER A 1 365 ? 29.614 -0.422 -1.958 1.00 82.19 365 SER A C 1
ATOM 2830 O O . SER A 1 365 ? 30.393 -0.243 -2.892 1.00 82.19 365 SER A O 1
ATOM 2832 N N . MET A 1 366 ? 29.478 0.493 -0.987 1.00 80.88 366 MET A N 1
ATOM 2833 C CA . MET A 1 366 ? 30.264 1.734 -0.965 1.00 80.88 366 MET A CA 1
ATOM 2834 C C . MET A 1 366 ? 31.766 1.500 -0.736 1.00 80.88 366 MET A C 1
ATOM 2836 O O . MET A 1 366 ? 32.580 2.273 -1.239 1.00 80.88 366 MET A O 1
ATOM 2840 N N . ALA A 1 367 ? 32.142 0.471 0.029 1.00 83.50 367 ALA A N 1
ATOM 2841 C CA . ALA A 1 367 ? 33.539 0.132 0.300 1.00 83.50 367 ALA A CA 1
ATOM 2842 C C . ALA A 1 367 ? 34.229 -0.550 -0.895 1.00 83.50 367 ALA A C 1
ATOM 2844 O O . ALA A 1 367 ? 35.433 -0.376 -1.075 1.00 83.50 367 ALA A O 1
ATOM 2845 N N . GLU A 1 368 ? 33.477 -1.288 -1.716 1.00 83.31 368 GLU A N 1
ATOM 2846 C CA . GLU A 1 368 ? 33.976 -1.945 -2.933 1.00 83.31 368 GLU A CA 1
ATOM 2847 C C . GLU A 1 368 ? 34.134 -0.979 -4.122 1.00 83.31 368 GLU A C 1
ATOM 2849 O O . GLU A 1 368 ? 34.833 -1.297 -5.081 1.00 83.31 368 GLU A O 1
ATOM 2854 N N . GLY A 1 369 ? 33.587 0.240 -4.033 1.00 66.38 369 GLY A N 1
ATOM 2855 C CA . GLY A 1 369 ? 33.840 1.307 -5.005 1.00 66.38 369 GLY A CA 1
ATOM 2856 C C . GLY A 1 369 ? 33.224 1.065 -6.386 1.00 66.38 369 GLY A C 1
ATOM 2857 O O . GLY A 1 369 ? 33.749 1.582 -7.376 1.00 66.38 369 GLY A O 1
ATOM 2858 N N . GLU A 1 370 ? 32.133 0.297 -6.477 1.00 60.16 370 GLU A N 1
ATOM 2859 C CA . GLU A 1 370 ? 31.435 0.085 -7.747 1.00 60.16 370 GLU A CA 1
ATOM 2860 C C . GLU A 1 370 ? 30.900 1.411 -8.318 1.00 60.16 370 GLU A C 1
ATOM 2862 O O . GLU A 1 370 ? 30.250 2.210 -7.637 1.00 60.16 370 GLU A O 1
ATOM 2867 N N . GLN A 1 371 ? 31.193 1.666 -9.597 1.00 51.25 371 GLN A N 1
ATOM 2868 C CA . GLN A 1 371 ? 30.650 2.813 -10.320 1.00 51.25 371 GLN A CA 1
ATOM 2869 C C . GLN A 1 371 ? 29.156 2.589 -10.572 1.00 51.25 371 GLN A C 1
ATOM 2871 O O . GLN A 1 371 ? 28.772 1.856 -11.478 1.00 51.25 371 GLN A O 1
ATOM 2876 N N . HIS A 1 372 ? 28.305 3.236 -9.778 1.00 53.59 372 HIS A N 1
ATOM 2877 C CA . HIS A 1 372 ? 26.860 3.192 -9.984 1.00 53.59 372 HIS A CA 1
ATOM 2878 C C . HIS A 1 372 ? 26.475 3.829 -11.326 1.00 53.59 372 HIS A C 1
ATOM 2880 O O . HIS A 1 372 ? 26.718 5.018 -11.561 1.00 53.59 372 HIS A O 1
ATOM 2886 N N . HIS A 1 373 ? 25.833 3.043 -12.193 1.00 52.44 373 HIS A N 1
ATOM 2887 C CA . HIS A 1 373 ? 25.232 3.532 -13.428 1.00 52.44 373 HIS A CA 1
ATOM 2888 C C . HIS A 1 373 ? 24.152 4.582 -13.115 1.00 52.44 373 HIS A C 1
ATOM 2890 O O . HIS A 1 373 ? 23.287 4.402 -12.257 1.00 52.44 373 HIS A O 1
ATOM 2896 N N . SER A 1 374 ? 24.221 5.718 -13.809 1.00 49.28 374 SER A N 1
ATOM 2897 C CA . SER A 1 374 ? 23.264 6.814 -13.652 1.00 49.28 374 SER A CA 1
ATOM 2898 C C . SER A 1 374 ? 21.925 6.432 -14.291 1.00 49.28 374 SER A C 1
ATOM 2900 O O . SER A 1 374 ? 21.878 6.098 -15.475 1.00 49.28 374 SER A O 1
ATOM 2902 N N . GLY A 1 375 ? 20.838 6.489 -13.515 1.00 49.78 375 GLY A N 1
ATOM 2903 C CA . GLY A 1 375 ? 19.481 6.217 -13.991 1.00 49.78 375 GLY A CA 1
ATOM 2904 C C . GLY A 1 375 ? 1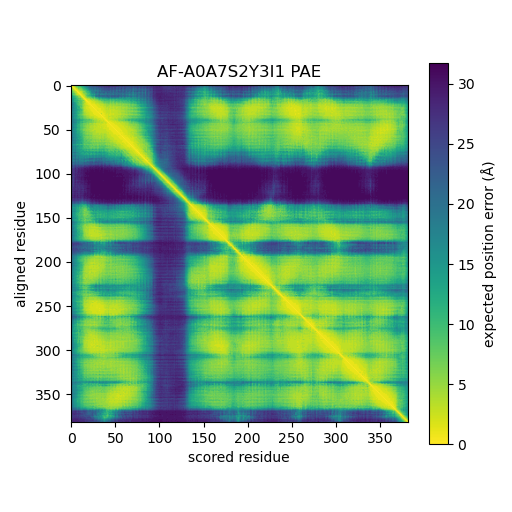9.085 7.176 -15.117 1.00 49.78 375 GLY A C 1
ATOM 2905 O O . GLY A 1 375 ? 19.037 8.392 -14.933 1.00 49.78 375 GLY A O 1
ATOM 2906 N N . GLY A 1 376 ? 18.825 6.634 -16.307 1.00 52.50 376 GLY A N 1
ATOM 2907 C CA . GLY A 1 376 ? 18.369 7.387 -17.472 1.00 52.50 376 GLY A CA 1
ATOM 2908 C C . GLY A 1 376 ? 16.908 7.084 -17.798 1.00 52.50 376 GLY A C 1
ATOM 2909 O O . GLY A 1 376 ? 16.506 5.926 -17.865 1.00 52.50 376 GLY A O 1
ATOM 2910 N N . ILE A 1 377 ? 16.116 8.121 -18.104 1.00 55.94 377 ILE A N 1
ATOM 2911 C CA . ILE A 1 377 ? 14.705 7.992 -18.537 1.00 55.94 377 ILE A CA 1
ATOM 2912 C C . ILE A 1 377 ? 14.570 7.073 -19.774 1.00 55.94 377 ILE A C 1
ATOM 2914 O O . ILE A 1 377 ? 13.554 6.389 -19.926 1.00 55.94 377 ILE A O 1
ATOM 2918 N N . CYS A 1 378 ? 15.615 7.015 -20.610 1.00 50.72 378 CYS A N 1
ATOM 2919 C CA . CYS A 1 378 ? 15.712 6.208 -21.831 1.00 50.72 378 CYS A CA 1
ATOM 2920 C C . CYS A 1 378 ? 17.105 5.563 -22.004 1.00 50.72 378 CYS A C 1
ATOM 2922 O O . CYS A 1 378 ? 17.616 5.521 -23.120 1.00 50.72 378 CYS A O 1
ATOM 2924 N N . GLY A 1 379 ? 17.756 5.115 -20.925 1.00 47.03 379 GLY A N 1
ATOM 2925 C CA . GLY A 1 379 ? 18.995 4.345 -21.068 1.00 47.03 379 GLY A CA 1
ATOM 2926 C C . GLY A 1 379 ? 18.689 2.989 -21.702 1.00 47.03 379 GLY A C 1
ATOM 2927 O O . GLY A 1 379 ? 17.982 2.190 -21.089 1.00 47.03 379 GLY A O 1
ATOM 2928 N N . HIS A 1 380 ? 19.168 2.746 -22.925 1.00 39.41 380 HIS A N 1
ATOM 2929 C CA . HIS A 1 380 ? 19.320 1.380 -23.416 1.00 39.41 380 HIS A CA 1
ATOM 2930 C C . HIS A 1 380 ? 20.316 0.702 -22.473 1.00 39.41 380 HIS A C 1
ATOM 2932 O O . HIS A 1 380 ? 21.428 1.198 -22.300 1.00 39.41 380 HIS A O 1
ATOM 2938 N N . GLY A 1 381 ? 19.875 -0.354 -21.789 1.00 43.16 381 GLY A N 1
ATOM 2939 C CA . GLY A 1 381 ? 20.808 -1.304 -21.205 1.00 43.16 381 GLY A CA 1
ATOM 2940 C C . GLY A 1 381 ? 21.499 -1.990 -22.371 1.00 43.16 381 GLY A C 1
ATOM 2941 O O . GLY A 1 381 ? 20.865 -2.811 -23.034 1.00 43.16 381 GLY A O 1
ATOM 2942 N N . ASP A 1 382 ? 22.716 -1.549 -22.666 1.00 30.84 382 ASP A N 1
ATOM 2943 C CA . ASP A 1 382 ? 23.673 -2.312 -23.463 1.00 30.84 382 ASP A CA 1
ATOM 2944 C C . ASP A 1 382 ? 24.360 -3.352 -22.572 1.00 30.84 382 ASP A C 1
ATOM 2946 O O . ASP A 1 382 ? 24.664 -3.013 -21.400 1.00 30.84 382 ASP A O 1
#

Secondary structure (DSSP, 8-state):
-HHHHHHHHHHHHHTHHHHHHHHHHHHHHHHHHHHHHHHS-HHHHHHHHHHHHHHHHHHHHHHHHHHHHHHHHHHHHHHHHHHHHHHHHHTTSSS--S-------------------------------S-SHHHHHHHHHHHHHHHHHHHTTS--HHHHHHHHHHHHHHHHHHHHH-BTTB--TT---TT-HHHHHHHHHHHHHHHHHHHHHHHHHHHHHHHHHHTT----TT-----TTHHHHHHHHHHHHHHHHHHHSS-THHHHHHHHHHTT--HHHHHHHHHHHHHHHHHHHHHHHHHTT---HHHHHHHHHHHHHHHHHHHHHHHHHHHH---HHHHHHHHHHHHHHHHHHHHHHHHHHHHHT--PPPP-TT----

pLDDT: mean 72.31, std 18.43, range [21.94, 94.5]

Mean predicted aligned error: 13.61 Å

Sequence (382 aa):
PSLVNFNFASHLCSNKTSFCFELTAAIAGALIGAFLNKVLPELLLTVLLVILLSFTSWNTLKKAIRMYKKESEEFRRQTAESELTKMARDDDEGDEDEDENDEEAKLVEKPSSQEDNSPKPEVEETTARDEPMESEQEQKRNAELDQIYEEERHVPSASVLVLVTLFVVVLTINLLKGGGAFPSPFGIECGSRGFWIANMLMLGWILIISVFVRIYLVKRFEQKKRCGYQYVEGDIKWDSRATLVYPFLCCFAGFFAGMFGVGGGIVKGPLMLAMNVHPAVSSASSACMILFTSFTATTSFVVFGLLVEDYAIICLVIGFTATLAGQLGLAYLAKKAQRNSYIAFSIGGVVLVSAFLMTVQSLLSMAEGEQHHSGGICGHGD

Radius of gyration: 30.39 Å; Cα contacts (8 Å, |Δi|>4): 325; chains: 1; bounding box: 92×51×98 Å

InterPro domains:
  IPR002781 Transmembrane protein TauE-like, transmembrane domain [PF01925] (201-355)

Foldseek 3Di:
DVVVVVVVLLLLLLCLLVLLLLLLLLLLLLLLLLLVLLQFFPLVLLVVLLVVLVVLLVVLQVLLVVQVVVVVVVVVVVVVVVVVVVVVVCVVVVPDDDDDDDDDDDDDDDDDDDDDDDDDDDDDDDDDDDPDPPVVLLVVLVVLLVVVSVSSSDHPVVSVVLSVVLLVLLLCLLQQCFADPDQRPVNHDQPDPVNVVSVVVNSVSSVVVSVVSLVVVVVVLVSCVSSVPDDDQLRDNDDPVNSVVSSVLSSNLSNSCSNPVPASLSVQQSVSVVSRHDNVSSVVSRVVSSVSSNVSSVSNCVRHNVDDPVVVVVCVVVVVVVVVVVVVVLVVVCVVPVGCSVSSVVSSVVSVVVSVVSVVVSVVVVVVPDDGDRNDSDDDPD

Solvent-accessible surface area (backbone atoms only — not comparable to full-atom values): 21271 Å² total; per-residue (Å²): 115,68,70,60,51,51,53,49,54,42,59,55,32,69,44,50,65,57,51,47,49,37,43,51,27,18,45,54,17,14,54,55,15,38,54,45,48,50,49,43,36,61,70,59,53,54,54,52,49,39,52,50,33,46,54,49,19,52,53,36,39,57,46,18,53,52,43,39,52,50,54,54,48,52,51,49,50,53,51,50,51,52,51,51,53,47,51,62,48,52,65,68,66,67,79,78,84,90,79,95,78,86,80,88,80,85,86,86,80,85,84,82,89,83,90,86,83,85,83,82,85,75,91,72,89,81,79,89,85,89,87,66,65,68,66,52,52,50,51,52,30,50,52,53,42,52,50,51,54,56,54,35,70,43,80,63,60,67,57,54,48,54,46,52,49,51,51,52,51,53,49,48,53,50,59,53,45,31,26,78,73,45,86,22,92,73,69,53,53,93,86,34,71,63,51,55,51,54,49,51,50,50,54,47,52,48,49,52,52,50,52,51,47,48,54,52,51,49,54,52,40,54,50,41,61,75,41,64,63,81,78,57,95,36,59,82,79,67,42,85,63,47,67,53,50,52,34,50,53,28,18,55,31,9,19,52,16,19,46,68,65,77,31,33,32,79,60,46,37,65,50,37,50,74,56,52,28,54,66,70,55,36,49,55,53,29,52,56,44,27,53,58,42,44,54,51,31,50,52,51,37,44,28,62,44,76,57,58,66,75,60,48,54,55,52,47,54,54,49,50,54,52,48,51,52,50,52,53,50,50,52,52,46,51,68,72,41,91,47,71,30,58,59,38,40,52,54,17,49,53,38,39,52,51,25,51,54,51,46,52,52,52,51,50,51,63,71,72,63,70,83,77,70,76,41,43,92,79,63,77,88,125

Nearest PDB structures (foldseek):
  7n6g-assembly1_3T  TM=1.232E-01  e=8.468E+00  Chlamydomonas reinhardtii

Organism: NCBI:txid265537